Protein AF-A0A926M9L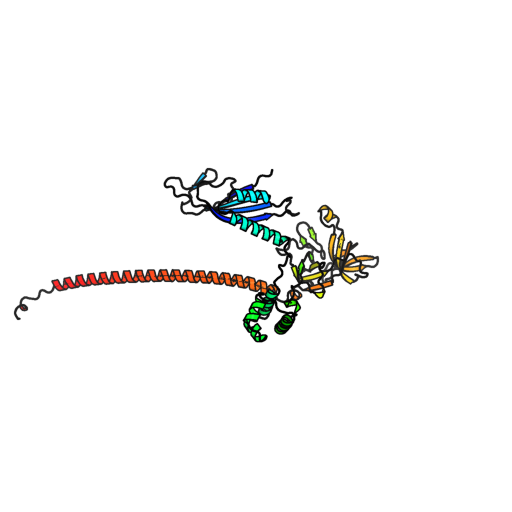5-F1 (afdb_monomer_lite)

Radius of gyration: 38.65 Å; chains: 1; bounding box: 121×78×99 Å

pLDDT: mean 73.04, std 15.74, range [35.56, 94.38]

Structure (mmCIF, N/CA/C/O backbone):
data_AF-A0A926M9L5-F1
#
_entry.id   AF-A0A926M9L5-F1
#
loop_
_atom_site.group_PDB
_atom_site.id
_atom_site.type_symbol
_atom_site.label_atom_id
_atom_site.label_alt_id
_atom_site.label_comp_id
_atom_site.label_asym_id
_atom_site.label_entity_id
_atom_site.label_seq_id
_atom_site.pdbx_PDB_ins_code
_atom_site.Cartn_x
_atom_site.Cartn_y
_atom_site.Cartn_z
_atom_site.occupancy
_atom_site.B_iso_or_equiv
_atom_site.auth_seq_id
_atom_site.auth_comp_id
_atom_site.auth_asym_id
_atom_site.auth_atom_id
_atom_site.pdbx_PDB_model_num
ATOM 1 N N . MET A 1 1 ? 24.902 31.671 18.150 1.00 36.03 1 MET A N 1
ATOM 2 C CA . MET A 1 1 ? 23.764 31.183 18.962 1.00 36.03 1 MET A CA 1
ATOM 3 C C . MET A 1 1 ? 22.474 31.663 18.314 1.00 36.03 1 MET A C 1
ATOM 5 O O . MET A 1 1 ? 22.185 32.852 18.387 1.00 36.03 1 MET A O 1
ATOM 9 N N . LYS A 1 2 ? 21.753 30.799 17.585 1.00 46.34 2 LYS A N 1
ATOM 10 C CA . LYS A 1 2 ? 20.435 31.165 17.041 1.00 46.34 2 LYS A CA 1
ATOM 11 C C . LYS A 1 2 ? 19.436 31.132 18.201 1.00 46.34 2 LYS A C 1
ATOM 13 O O . LYS A 1 2 ? 19.315 30.111 18.862 1.00 46.34 2 LYS A O 1
ATOM 18 N N . LYS A 1 3 ? 18.824 32.282 18.494 1.00 65.06 3 LYS A N 1
ATOM 19 C CA . LYS A 1 3 ? 17.821 32.458 19.553 1.00 65.06 3 LYS A CA 1
ATOM 20 C C . LYS A 1 3 ? 16.578 31.629 19.220 1.00 65.06 3 LYS A C 1
ATOM 22 O O . LYS A 1 3 ? 16.145 31.645 18.073 1.00 65.06 3 LYS A O 1
ATOM 27 N N . LEU A 1 4 ? 16.007 30.966 20.226 1.00 74.06 4 LEU A N 1
ATOM 28 C CA . LEU A 1 4 ? 14.660 30.395 20.168 1.00 74.06 4 LEU A CA 1
ATOM 29 C C . LEU A 1 4 ? 13.669 31.457 19.671 1.00 74.06 4 LEU A C 1
ATOM 31 O O . LEU A 1 4 ? 13.667 32.590 20.164 1.00 74.06 4 LEU A O 1
ATOM 35 N N . GLU A 1 5 ? 12.824 31.097 18.711 1.00 80.38 5 GLU A N 1
ATOM 36 C CA . GLU A 1 5 ? 11.777 31.978 18.205 1.00 80.38 5 GLU A CA 1
ATOM 37 C C . GLU A 1 5 ? 10.500 31.756 19.012 1.00 80.38 5 GLU A C 1
ATOM 39 O O . GLU A 1 5 ? 9.900 30.683 18.970 1.00 80.38 5 GLU A O 1
ATOM 44 N N . VAL A 1 6 ? 10.090 32.778 19.765 1.00 78.94 6 VAL A N 1
ATOM 45 C CA . VAL A 1 6 ? 8.857 32.764 20.559 1.00 78.94 6 VAL A CA 1
ATOM 46 C C . VAL A 1 6 ? 7.902 33.806 19.995 1.00 78.94 6 VAL A C 1
ATOM 48 O O . VAL A 1 6 ? 8.255 34.980 19.872 1.00 78.94 6 VAL A O 1
ATOM 51 N N . SER A 1 7 ? 6.691 33.377 19.658 1.00 79.00 7 SER A N 1
ATOM 52 C CA . SER A 1 7 ? 5.624 34.240 19.146 1.00 79.00 7 SER A CA 1
ATOM 53 C C . SER A 1 7 ? 4.293 33.914 19.815 1.00 79.00 7 SER A C 1
ATOM 55 O O . SER A 1 7 ? 4.046 32.777 20.214 1.00 79.00 7 SER A O 1
ATOM 57 N N . TRP A 1 8 ? 3.442 34.924 19.958 1.00 73.44 8 TRP A N 1
ATOM 58 C CA . TRP A 1 8 ? 2.109 34.821 20.540 1.00 73.44 8 TRP A CA 1
ATOM 59 C C . TRP A 1 8 ? 1.055 35.211 19.514 1.00 73.44 8 TRP A C 1
ATOM 61 O O . TRP A 1 8 ? 1.206 36.219 18.828 1.00 73.44 8 TRP A O 1
ATOM 71 N N . SER A 1 9 ? -0.026 34.437 19.460 1.00 70.69 9 SER A N 1
ATOM 72 C CA . SER A 1 9 ? -1.211 34.707 18.640 1.00 70.69 9 SER A CA 1
ATOM 73 C C . SER A 1 9 ? -2.474 34.668 19.501 1.00 70.69 9 SER A C 1
ATOM 75 O O . SER A 1 9 ? -2.532 33.932 20.489 1.00 70.69 9 SER A O 1
ATOM 77 N N . VAL A 1 10 ? -3.472 35.483 19.150 1.00 66.25 10 VAL A N 1
ATOM 78 C CA . VAL A 1 10 ? -4.734 35.637 19.896 1.00 66.25 10 VAL A CA 1
ATOM 79 C C . VAL A 1 10 ? -5.900 35.447 18.930 1.00 66.25 10 VAL A C 1
ATOM 81 O O . VAL A 1 10 ? -5.955 36.118 17.904 1.00 66.25 10 VAL A O 1
ATOM 84 N N . GLU A 1 11 ? -6.840 34.557 19.258 1.00 57.72 11 GLU A N 1
ATOM 85 C CA . GLU A 1 11 ? -7.865 34.051 18.322 1.00 57.72 11 GLU A CA 1
ATOM 86 C C . GLU A 1 11 ? -8.764 35.145 17.705 1.00 57.72 11 GLU A C 1
ATOM 88 O O . GLU A 1 11 ? -9.173 35.049 16.551 1.00 57.72 11 GLU A O 1
ATOM 93 N N . TYR A 1 12 ? -9.009 36.240 18.429 1.00 56.81 12 TYR A N 1
ATOM 94 C CA . TYR A 1 12 ? -9.863 37.348 17.976 1.00 56.81 12 TYR A CA 1
ATOM 95 C C . TYR A 1 12 ? -9.129 38.440 17.179 1.00 56.81 12 TYR A C 1
ATOM 97 O O . TYR A 1 12 ? -9.736 39.436 16.784 1.00 56.81 12 TYR A O 1
ATOM 105 N N . LEU A 1 13 ? -7.826 38.279 16.940 1.00 54.50 13 LEU A N 1
ATOM 106 C CA . LEU A 1 13 ? -7.018 39.194 16.142 1.00 54.50 13 LEU A CA 1
ATOM 107 C C . LEU A 1 13 ? -6.364 38.406 15.005 1.00 54.50 13 LEU A C 1
ATOM 109 O O . LEU A 1 13 ? -5.244 37.911 15.142 1.00 54.50 13 LEU A O 1
ATOM 113 N N . LYS A 1 14 ? -7.070 38.308 13.869 1.00 41.50 14 LYS A N 1
ATOM 114 C CA . LYS A 1 14 ? -6.447 37.867 12.614 1.00 41.50 14 LYS A CA 1
ATOM 115 C C . LYS A 1 14 ? -5.189 38.716 12.379 1.00 41.50 14 LYS A C 1
ATOM 117 O O . LYS A 1 14 ? -5.226 39.930 12.566 1.00 41.50 14 LYS A O 1
ATOM 122 N N . ASP A 1 15 ? -4.087 38.043 12.057 1.00 41.50 15 ASP A N 1
ATOM 123 C CA . ASP A 1 15 ? -2.764 38.620 11.763 1.00 41.50 15 ASP A CA 1
ATOM 124 C C . ASP A 1 15 ? -1.959 39.172 12.960 1.00 41.50 15 ASP A C 1
ATOM 126 O O . ASP A 1 15 ? -0.923 39.813 12.775 1.00 41.50 15 ASP A O 1
ATOM 130 N N . PHE A 1 16 ? -2.359 38.886 14.207 1.00 47.72 16 PHE A N 1
ATOM 131 C CA . PHE A 1 16 ? -1.565 39.263 15.383 1.00 47.72 16 PHE A CA 1
ATOM 132 C C . PHE A 1 16 ? -0.474 38.233 15.716 1.00 47.72 16 PHE A C 1
ATOM 134 O O . PHE A 1 16 ? -0.764 37.111 16.132 1.00 47.72 16 PHE A O 1
ATOM 141 N N . SER A 1 17 ? 0.788 38.657 15.594 1.00 49.56 17 SER A N 1
ATOM 142 C CA . SER A 1 17 ? 1.973 37.948 16.086 1.00 49.56 17 SER A CA 1
ATOM 143 C C . SER A 1 17 ? 2.834 38.902 16.917 1.00 49.56 17 SER A C 1
ATOM 145 O O . SER A 1 17 ? 3.490 39.786 16.362 1.00 49.56 17 SER A O 1
ATOM 147 N N . SER A 1 18 ? 2.860 38.738 18.244 1.00 60.25 18 SER A N 1
ATOM 148 C CA . SER A 1 18 ? 3.739 39.515 19.133 1.00 60.25 18 SER A CA 1
ATOM 149 C C . SER A 1 18 ? 4.859 38.666 19.724 1.00 60.25 18 SER A C 1
ATOM 151 O O . SER A 1 18 ? 4.682 37.496 20.052 1.00 60.25 18 SER A O 1
ATOM 153 N N . LYS A 1 19 ? 6.032 39.282 19.919 1.00 55.69 19 LYS A N 1
ATOM 154 C CA . LYS A 1 19 ? 7.129 38.687 20.708 1.00 55.69 19 LYS A CA 1
ATOM 155 C C . LYS A 1 19 ? 6.861 38.747 22.217 1.00 55.69 19 LYS A C 1
ATOM 157 O O . LYS A 1 19 ? 7.452 37.987 22.977 1.00 55.69 19 LYS A O 1
ATOM 162 N N . ASN A 1 20 ? 5.966 39.642 22.636 1.00 54.38 20 ASN A N 1
ATOM 163 C CA . ASN A 1 20 ? 5.663 39.907 24.038 1.00 54.38 20 ASN A CA 1
ATOM 164 C C . ASN A 1 20 ? 4.432 39.124 24.494 1.00 54.38 20 ASN A C 1
ATOM 166 O O . ASN A 1 20 ? 3.470 38.975 23.739 1.00 54.38 20 ASN A O 1
ATOM 170 N N . GLU A 1 21 ? 4.489 38.656 25.738 1.00 61.78 21 GLU A N 1
ATOM 171 C CA . GLU A 1 21 ? 3.406 37.955 26.419 1.00 61.78 21 GLU A CA 1
ATOM 172 C C . GLU A 1 21 ? 2.265 38.923 26.796 1.00 61.78 21 GLU A C 1
ATOM 174 O O . GLU A 1 21 ? 2.544 40.041 27.241 1.00 61.78 21 GLU A O 1
ATOM 179 N N . PRO A 1 22 ? 0.987 38.520 26.660 1.00 60.75 22 PRO A N 1
ATOM 180 C CA . PRO A 1 22 ? -0.129 39.313 27.165 1.00 60.75 22 PRO A CA 1
ATOM 181 C C . PRO A 1 22 ? -0.112 39.400 28.704 1.00 60.75 22 PRO A C 1
ATOM 183 O O . PRO A 1 22 ? -0.090 38.385 29.401 1.00 60.75 22 PRO A O 1
ATOM 186 N N . THR A 1 23 ? -0.137 40.620 29.250 1.00 49.16 23 THR A N 1
ATOM 187 C CA . THR A 1 23 ? -0.090 40.905 30.696 1.00 49.16 23 THR A CA 1
ATOM 188 C C . THR A 1 23 ? -1.484 41.029 31.332 1.00 49.16 23 THR A C 1
ATOM 190 O O . THR A 1 23 ? -2.395 41.601 30.739 1.00 49.16 23 THR A O 1
ATOM 193 N N . GLY A 1 24 ? -1.634 40.539 32.577 1.00 48.09 24 GLY A N 1
ATOM 194 C CA . GLY A 1 24 ? -2.708 40.962 33.499 1.00 48.09 24 GLY A CA 1
ATOM 195 C C . GLY A 1 24 ? -3.729 39.928 34.005 1.00 48.09 24 GLY A C 1
ATOM 196 O O . GLY A 1 24 ? -4.750 40.353 34.539 1.00 48.09 24 GLY A O 1
ATOM 197 N N . VAL A 1 25 ? -3.545 38.606 33.840 1.00 53.12 25 VAL A N 1
ATOM 198 C CA . VAL A 1 25 ? -4.655 37.644 34.040 1.00 53.12 25 VAL A CA 1
ATOM 199 C C . VAL A 1 25 ? -4.224 36.221 34.481 1.00 53.12 25 VAL A C 1
ATOM 201 O O . VAL A 1 25 ? -3.146 35.757 34.113 1.00 53.12 25 VAL A O 1
ATOM 204 N N . VAL A 1 26 ? -5.096 35.510 35.226 1.00 52.94 26 VAL A N 1
ATOM 205 C CA . VAL A 1 26 ? -5.004 34.072 35.575 1.00 52.94 26 VAL A CA 1
ATOM 206 C C . VAL A 1 26 ? -4.961 33.205 34.309 1.00 52.94 26 VAL A C 1
ATOM 208 O O . VAL A 1 26 ? -5.911 33.187 33.526 1.00 52.94 26 VAL A O 1
ATOM 211 N N . LYS A 1 27 ? -3.856 32.474 34.126 1.00 64.69 27 LYS A N 1
ATOM 212 C CA . LYS A 1 27 ? -3.605 31.593 32.976 1.00 64.69 27 LYS A CA 1
ATOM 213 C C . LYS A 1 27 ? -4.131 30.194 33.272 1.00 64.69 27 LYS A C 1
ATOM 215 O O . LYS A 1 27 ? -3.662 29.561 34.218 1.00 64.69 27 LYS A O 1
ATOM 220 N N . LYS A 1 28 ? -5.049 29.682 32.452 1.00 70.19 28 LYS A N 1
ATOM 221 C CA . LYS A 1 28 ? -5.367 28.252 32.435 1.00 70.19 28 LYS A CA 1
ATOM 222 C C . LYS A 1 28 ? -4.722 27.627 31.204 1.00 70.19 28 LYS A C 1
ATOM 224 O O . LYS A 1 28 ? -5.006 28.038 30.087 1.00 70.19 28 LYS A O 1
ATOM 229 N N . LEU A 1 29 ? -3.823 26.675 31.420 1.00 73.19 29 LEU A N 1
ATOM 230 C CA . LEU A 1 29 ? -3.240 25.873 30.350 1.00 73.19 29 LEU A CA 1
ATOM 231 C C . LEU A 1 29 ? -4.255 24.810 29.912 1.00 73.19 29 LEU A C 1
ATOM 233 O O . LEU A 1 29 ? -4.821 24.134 30.773 1.00 73.19 29 LEU A O 1
ATOM 237 N N . GLU A 1 30 ? -4.466 24.660 28.606 1.00 72.88 30 GLU A N 1
ATOM 238 C CA . GLU A 1 30 ? -5.397 23.662 28.066 1.00 72.88 30 GLU A CA 1
ATOM 239 C C . GLU A 1 30 ? -4.686 22.467 27.441 1.00 72.88 30 GLU A C 1
ATOM 241 O O . GLU A 1 30 ? -4.983 21.332 27.805 1.00 72.88 30 GLU A O 1
ATOM 246 N N . ASP A 1 31 ? -3.751 22.711 26.520 1.00 77.81 31 ASP A N 1
ATOM 247 C CA . ASP A 1 31 ? -3.133 21.643 25.733 1.00 77.81 31 ASP A CA 1
ATOM 248 C C . ASP A 1 31 ? -1.769 22.046 25.142 1.00 77.81 31 ASP A C 1
ATOM 250 O O . ASP A 1 31 ? -1.439 23.234 25.008 1.00 77.81 31 ASP A O 1
ATOM 254 N N . PHE A 1 32 ? -1.001 21.024 24.758 1.00 80.94 32 PHE A N 1
ATOM 255 C CA . PHE A 1 32 ? 0.253 21.102 24.021 1.00 80.94 32 PHE A CA 1
ATOM 256 C C . PHE A 1 32 ? 0.123 20.411 22.668 1.00 80.94 32 PHE A C 1
ATOM 258 O O . PHE A 1 32 ? -0.034 19.194 22.591 1.00 80.94 32 PHE A O 1
ATOM 265 N N . GLN A 1 33 ? 0.339 21.162 21.595 1.00 82.06 33 GLN A N 1
ATOM 266 C CA . GLN A 1 33 ? 0.534 20.594 20.266 1.00 82.06 33 GLN A CA 1
ATOM 267 C C . GLN A 1 33 ? 2.020 20.685 19.900 1.00 82.06 33 GLN A C 1
ATOM 269 O O . GLN A 1 33 ? 2.608 21.764 19.925 1.00 82.06 33 GLN A O 1
ATOM 274 N N . ILE A 1 34 ? 2.645 19.543 19.605 1.00 85.44 34 ILE A N 1
ATOM 275 C CA . ILE A 1 34 ? 4.098 19.423 19.424 1.00 85.44 34 ILE A CA 1
ATOM 276 C C . ILE A 1 34 ? 4.387 18.788 18.066 1.00 85.44 34 ILE A C 1
ATOM 278 O O . ILE A 1 34 ? 3.947 17.670 17.800 1.00 85.44 34 ILE A O 1
ATOM 282 N N . ASP A 1 35 ? 5.180 19.478 17.249 1.00 83.12 35 ASP A N 1
ATOM 283 C CA . ASP A 1 35 ? 5.595 19.032 15.924 1.00 83.12 35 ASP A CA 1
ATOM 284 C C . ASP A 1 35 ? 7.122 19.007 15.810 1.00 83.12 35 ASP A C 1
ATOM 286 O O . ASP A 1 35 ? 7.795 20.022 15.985 1.00 83.12 35 ASP A O 1
ATOM 290 N N . PHE A 1 36 ? 7.680 17.846 15.470 1.00 80.31 36 PHE A N 1
ATOM 291 C CA . PHE A 1 36 ? 9.116 17.694 15.216 1.00 80.31 36 PHE A CA 1
ATOM 292 C C . PHE A 1 36 ? 9.440 17.922 13.741 1.00 80.31 36 PHE A C 1
ATOM 294 O O . PHE A 1 36 ? 8.715 17.460 12.866 1.00 80.31 36 PHE A O 1
ATOM 301 N N . GLN A 1 37 ? 10.545 18.582 13.440 1.00 76.94 37 GLN A N 1
ATOM 302 C CA . GLN A 1 37 ? 11.149 18.639 12.116 1.00 76.94 37 GLN A CA 1
ATOM 303 C C . GLN A 1 37 ? 12.491 17.926 12.194 1.00 76.94 37 GLN A C 1
ATOM 305 O O . GLN A 1 37 ? 13.447 18.407 12.801 1.00 76.94 37 GLN A O 1
ATOM 310 N N . LEU A 1 38 ? 12.531 16.733 11.611 1.00 69.06 38 LEU A N 1
ATOM 311 C CA . LEU A 1 38 ? 13.730 15.912 11.595 1.00 69.06 38 LEU A CA 1
ATOM 312 C C . LEU A 1 38 ? 14.742 16.490 10.590 1.00 69.06 38 LEU A C 1
ATOM 314 O O . LEU A 1 38 ? 14.346 17.128 9.604 1.00 69.06 38 LEU A O 1
ATOM 318 N N . PRO A 1 39 ? 16.044 16.266 10.818 1.00 61.75 39 PRO A N 1
ATOM 319 C CA . PRO A 1 39 ? 17.054 16.563 9.816 1.00 61.75 39 PRO A CA 1
ATOM 320 C C . PRO A 1 39 ? 16.816 15.641 8.613 1.00 61.75 39 PRO A C 1
ATOM 322 O O . PRO A 1 39 ? 16.950 14.424 8.706 1.00 61.75 39 PRO A O 1
ATOM 325 N N . THR A 1 40 ? 16.391 16.224 7.494 1.00 55.06 40 THR A N 1
ATOM 326 C CA . THR A 1 40 ? 16.142 15.523 6.226 1.00 55.06 40 THR A CA 1
ATOM 327 C C . THR A 1 40 ? 16.749 16.343 5.093 1.00 55.06 40 THR A C 1
ATOM 329 O O . THR A 1 40 ? 16.857 17.562 5.215 1.00 55.06 40 THR A O 1
ATOM 332 N N . LEU A 1 41 ? 17.128 15.695 3.987 1.00 43.56 41 LEU A N 1
ATOM 333 C CA . LEU A 1 41 ? 17.772 16.346 2.833 1.00 43.56 41 LEU A CA 1
ATOM 334 C C . LEU A 1 41 ? 16.966 17.539 2.277 1.00 43.56 41 LEU A C 1
ATOM 336 O O . LEU A 1 41 ? 17.554 18.514 1.825 1.00 43.56 41 LEU A O 1
ATOM 340 N N . LEU A 1 42 ? 15.634 17.502 2.393 1.00 44.56 42 LEU A N 1
ATOM 341 C CA . LEU A 1 42 ? 14.719 18.543 1.909 1.00 44.56 42 LEU A CA 1
ATOM 342 C C . LEU A 1 42 ? 14.502 19.703 2.895 1.00 44.56 42 LEU A C 1
ATOM 344 O O . LEU A 1 42 ? 14.058 20.772 2.488 1.00 44.56 42 LEU A O 1
ATOM 348 N N . SER A 1 43 ? 14.787 19.521 4.192 1.00 51.81 43 SER A N 1
ATOM 349 C CA . SER A 1 43 ? 14.522 20.555 5.205 1.00 51.81 43 SER A CA 1
ATOM 350 C C . SER A 1 43 ? 15.675 21.546 5.387 1.00 51.81 43 SER A C 1
ATOM 352 O O . SER A 1 43 ? 15.494 22.575 6.034 1.00 51.81 43 SER A O 1
ATOM 354 N N . GLY A 1 44 ? 16.870 21.253 4.855 1.00 54.12 44 GLY A N 1
ATOM 355 C CA . GLY A 1 44 ? 18.071 22.079 5.046 1.00 54.12 44 GLY A CA 1
ATOM 356 C C . GLY A 1 44 ? 18.550 22.169 6.508 1.00 54.12 44 GLY A C 1
ATOM 357 O O . GLY A 1 44 ? 19.447 22.953 6.828 1.00 54.12 44 GLY A O 1
ATOM 358 N N . LEU A 1 45 ? 17.958 21.382 7.415 1.00 58.53 45 LEU A N 1
ATOM 359 C CA . LEU A 1 45 ? 18.253 21.385 8.846 1.00 58.53 45 LEU A CA 1
ATOM 360 C C . LEU A 1 45 ? 19.345 20.359 9.170 1.00 58.53 45 LEU A C 1
ATOM 362 O O . LEU A 1 45 ? 19.186 19.169 8.912 1.00 58.53 45 LEU A O 1
ATOM 366 N N . LYS A 1 46 ? 20.438 20.813 9.800 1.00 63.47 46 LYS A N 1
ATOM 367 C CA . LYS A 1 46 ? 21.531 19.942 10.282 1.00 63.47 46 LYS A CA 1
ATOM 368 C C . LYS A 1 46 ? 21.178 19.161 11.556 1.00 63.47 46 LYS A C 1
ATOM 370 O O . LYS A 1 46 ? 21.846 18.187 11.876 1.00 63.47 46 LYS A O 1
ATOM 375 N N . GLU A 1 47 ? 20.159 19.598 12.293 1.00 74.44 47 GLU A N 1
ATOM 376 C CA . GLU A 1 47 ? 19.761 19.051 13.597 1.00 74.44 47 GLU A CA 1
ATOM 377 C C . GLU A 1 47 ? 18.228 19.042 13.734 1.00 74.44 47 GLU A C 1
ATOM 379 O O . GLU A 1 47 ? 17.538 19.813 13.063 1.00 74.44 47 GLU A O 1
ATOM 384 N N . GLU A 1 48 ? 17.691 18.195 14.619 1.00 79.44 48 GLU A N 1
ATOM 385 C CA . GLU A 1 48 ? 16.251 18.112 14.904 1.00 79.44 48 GLU A CA 1
ATOM 386 C C . GLU A 1 48 ? 15.725 19.430 15.493 1.00 79.44 48 GLU A C 1
ATOM 388 O O . GLU A 1 48 ? 16.199 19.907 16.530 1.00 79.44 48 GLU A O 1
ATOM 393 N N . HIS A 1 49 ? 14.715 20.005 14.846 1.00 83.56 49 HIS A N 1
ATOM 394 C CA . HIS A 1 49 ? 13.985 21.165 15.347 1.00 83.56 49 HIS A CA 1
ATOM 395 C C . HIS A 1 49 ? 12.618 20.735 15.882 1.00 83.56 49 HIS A C 1
ATOM 397 O O . HIS A 1 49 ? 12.043 19.747 15.432 1.00 83.56 49 HIS A O 1
ATOM 403 N N . ALA A 1 50 ? 12.086 21.468 16.852 1.00 85.88 50 ALA A N 1
ATOM 404 C CA . ALA A 1 50 ? 10.751 21.246 17.388 1.00 85.88 50 ALA A CA 1
ATOM 405 C C . ALA A 1 50 ? 9.960 22.554 17.368 1.00 85.88 50 ALA A C 1
ATOM 407 O O . ALA A 1 50 ? 10.503 23.630 17.623 1.00 85.88 50 ALA A O 1
ATOM 408 N N . THR A 1 51 ? 8.667 22.443 17.077 1.00 86.88 51 THR A N 1
ATOM 409 C CA . THR A 1 51 ? 7.689 23.513 17.257 1.00 86.88 51 THR A CA 1
ATOM 410 C C . THR A 1 51 ? 6.711 23.087 18.339 1.00 86.88 51 THR A C 1
ATOM 412 O O . THR A 1 51 ? 6.067 22.048 18.212 1.00 86.88 51 THR A O 1
ATOM 415 N N . VAL A 1 52 ? 6.589 23.883 19.398 1.00 85.81 52 VAL A N 1
ATOM 416 C CA . VAL A 1 52 ? 5.601 23.672 20.462 1.00 85.81 52 VAL A CA 1
ATOM 417 C C . VAL A 1 52 ? 4.582 24.797 20.409 1.00 85.81 52 VAL A C 1
ATOM 419 O O . VAL A 1 52 ? 4.940 25.973 20.476 1.00 85.81 52 VAL A O 1
ATOM 422 N N . TYR A 1 53 ? 3.314 24.423 20.307 1.00 84.56 53 TYR A N 1
ATOM 423 C CA . TYR A 1 53 ? 2.163 25.299 20.433 1.00 84.56 53 TYR A CA 1
ATOM 424 C C . TYR A 1 53 ? 1.523 25.060 21.794 1.00 84.56 53 TYR A C 1
ATOM 426 O O . TYR A 1 53 ? 1.038 23.965 22.081 1.00 84.56 53 TYR A O 1
ATOM 434 N N . ILE A 1 54 ? 1.525 26.091 22.628 1.00 83.44 54 ILE A N 1
ATOM 435 C CA . ILE A 1 54 ? 0.928 26.058 23.956 1.00 83.44 54 ILE A CA 1
ATOM 436 C C . ILE A 1 54 ? -0.352 26.879 23.915 1.00 83.44 54 ILE A C 1
ATOM 438 O O . ILE A 1 54 ? -0.304 28.071 23.601 1.00 83.44 54 ILE A O 1
ATOM 442 N N . ARG A 1 55 ? -1.491 26.252 24.220 1.00 79.88 55 ARG A N 1
ATOM 443 C CA . ARG A 1 55 ? -2.788 26.936 24.258 1.00 79.88 55 ARG A CA 1
ATOM 444 C C . ARG A 1 55 ? -3.144 27.329 25.684 1.00 79.88 55 ARG A C 1
ATOM 446 O O . ARG A 1 55 ? -3.148 26.499 26.596 1.00 79.88 55 ARG A O 1
ATOM 453 N N . TYR A 1 56 ? -3.442 28.609 25.850 1.00 79.19 56 TYR A N 1
ATOM 454 C CA . TYR A 1 56 ? -3.823 29.218 27.113 1.00 79.19 56 TYR A CA 1
ATOM 455 C C . TYR A 1 56 ? -5.181 29.890 26.986 1.00 79.19 56 TYR A C 1
ATOM 457 O O . TYR A 1 56 ? -5.427 30.616 26.022 1.00 79.19 56 TYR A O 1
ATOM 465 N N . THR A 1 57 ? -5.987 29.750 28.029 1.00 73.25 57 THR A N 1
ATOM 466 C CA . THR A 1 57 ? -7.255 30.461 28.183 1.00 73.25 57 THR A CA 1
ATOM 467 C C . THR A 1 57 ? -7.109 31.503 29.280 1.00 73.25 57 THR A C 1
ATOM 469 O O . THR A 1 57 ? -6.693 31.202 30.405 1.00 73.25 57 THR A O 1
ATOM 472 N N . PHE A 1 58 ? -7.430 32.749 28.941 1.00 69.56 58 PHE A N 1
ATOM 473 C CA . PHE A 1 58 ? -7.322 33.907 29.822 1.00 69.56 58 PHE A CA 1
ATOM 474 C C . PHE A 1 58 ? -8.716 34.380 30.255 1.00 69.56 58 PHE A C 1
ATOM 476 O O . PHE A 1 58 ? -9.593 34.598 29.417 1.00 69.56 58 PHE A O 1
ATOM 483 N N . LYS A 1 59 ? -8.904 34.585 31.568 1.00 61.16 59 LYS A N 1
ATOM 484 C CA . LYS A 1 59 ? -10.114 35.188 32.166 1.00 61.16 59 LYS A CA 1
ATOM 485 C C . LYS A 1 59 ? -9.834 36.586 32.720 1.00 61.16 59 LYS A C 1
ATOM 487 O O . LYS A 1 59 ? -9.244 36.652 33.794 1.00 61.16 59 LYS A O 1
ATOM 492 N N . PRO A 1 60 ? -10.227 37.690 32.061 1.00 55.03 60 PRO A N 1
ATOM 493 C CA . PRO A 1 60 ? -9.890 39.034 32.536 1.00 55.03 60 PRO A CA 1
ATOM 494 C C . PRO A 1 60 ? -10.276 39.227 34.014 1.00 55.03 60 PRO A C 1
ATOM 496 O O . PRO A 1 60 ? -11.369 38.840 34.423 1.00 55.03 60 PRO A O 1
ATOM 499 N N . ALA A 1 61 ? -9.361 39.772 34.826 1.00 46.91 61 ALA A N 1
ATOM 500 C CA . ALA A 1 61 ? -9.588 39.936 36.261 1.00 46.91 61 ALA A CA 1
ATOM 501 C C . ALA A 1 61 ? -10.795 40.864 36.526 1.00 46.91 61 ALA A C 1
ATOM 503 O O . ALA A 1 61 ? -10.928 41.890 35.853 1.00 46.91 61 ALA A O 1
ATOM 504 N N . PRO A 1 62 ? -11.662 40.551 37.506 1.00 44.34 62 PRO A N 1
ATOM 505 C CA . PRO A 1 62 ? -12.739 41.443 37.906 1.00 44.34 62 PRO A CA 1
ATOM 506 C C . PRO A 1 62 ? -12.156 42.553 38.790 1.00 44.34 62 PRO A C 1
ATOM 508 O O . PRO A 1 62 ? -12.020 42.372 39.995 1.00 44.34 62 PRO A O 1
ATOM 511 N N . PHE A 1 63 ? -11.790 43.697 38.211 1.00 38.94 63 PHE A N 1
ATOM 512 C CA . PHE A 1 63 ? -11.519 44.912 38.989 1.00 38.94 63 PHE A CA 1
ATOM 513 C C . PHE A 1 63 ? -12.551 46.001 38.658 1.00 38.94 63 PHE A C 1
ATOM 515 O O . PHE A 1 63 ? -12.854 46.171 37.474 1.00 38.94 63 PHE A O 1
ATOM 522 N N . PRO A 1 64 ? -13.095 46.733 39.656 1.00 38.91 64 PRO A N 1
ATOM 523 C CA . PRO A 1 64 ? -14.254 47.608 39.450 1.00 38.91 64 PRO A CA 1
ATOM 524 C C . PRO A 1 64 ? -13.981 48.871 38.620 1.00 38.91 64 PRO A C 1
ATOM 526 O O . PRO A 1 64 ? -14.908 49.356 37.987 1.00 38.91 64 PRO A O 1
ATOM 529 N N . ASP A 1 65 ? -12.738 49.368 38.552 1.00 39.25 65 ASP A N 1
ATOM 530 C CA . ASP A 1 65 ? -12.460 50.714 38.007 1.00 39.25 65 ASP A CA 1
ATOM 531 C C . ASP A 1 65 ? -11.310 50.798 36.983 1.00 39.25 65 ASP A C 1
ATOM 533 O O . ASP A 1 65 ? -10.879 51.885 36.591 1.00 39.25 65 ASP A O 1
ATOM 537 N N . ALA A 1 66 ? -10.809 49.669 36.478 1.00 38.00 66 ALA A N 1
ATOM 538 C CA . ALA A 1 66 ? -9.808 49.678 35.412 1.00 38.00 66 ALA A CA 1
ATOM 539 C C . ALA A 1 66 ? -10.488 49.534 34.045 1.00 38.00 66 ALA A C 1
ATOM 541 O O . ALA A 1 66 ? -11.263 48.603 33.829 1.00 38.00 66 ALA A O 1
ATOM 542 N N . LYS A 1 67 ? -10.175 50.436 33.100 1.00 39.41 67 LYS A N 1
ATOM 543 C CA . LYS A 1 67 ? -10.563 50.331 31.682 1.00 39.41 67 LYS A CA 1
ATOM 544 C C . LYS A 1 67 ? -10.308 48.893 31.206 1.00 39.41 67 LYS A C 1
ATOM 546 O O . LYS A 1 67 ? -9.164 48.484 31.049 1.00 39.41 67 LYS A O 1
ATOM 551 N N . THR A 1 68 ? -11.376 48.128 31.018 1.00 39.66 68 THR A N 1
ATOM 552 C CA . THR A 1 68 ? -11.342 46.715 30.637 1.00 39.66 68 THR A CA 1
ATOM 553 C C . THR A 1 68 ? -10.722 46.586 29.259 1.00 39.66 68 THR A C 1
ATOM 555 O O . THR A 1 68 ? -11.369 46.909 28.275 1.00 39.66 68 THR A O 1
ATOM 558 N N . GLY A 1 69 ? -9.477 46.135 29.157 1.00 43.16 69 GLY A N 1
ATOM 559 C CA . GLY A 1 69 ? -8.861 45.849 27.869 1.00 43.16 69 GLY A CA 1
ATOM 560 C C . GLY A 1 69 ? -7.549 45.099 27.998 1.00 43.16 69 GLY A C 1
ATOM 561 O O . GLY A 1 69 ? -6.820 45.254 28.972 1.00 43.16 69 GLY A O 1
ATOM 562 N N . VAL A 1 70 ? -7.263 44.268 27.001 1.00 43.44 70 VAL A N 1
ATOM 563 C CA . VAL A 1 70 ? -5.955 43.628 26.832 1.00 43.44 70 VAL A CA 1
ATOM 564 C C . VAL A 1 70 ? -5.025 44.671 26.217 1.00 43.44 70 VAL A C 1
ATOM 566 O O . VAL A 1 70 ? -5.388 45.318 25.231 1.00 43.44 70 VAL A O 1
ATOM 569 N N . LEU A 1 71 ? -3.842 44.858 26.805 1.00 43.28 71 LEU A N 1
ATOM 570 C CA . LEU A 1 71 ? -2.791 45.688 26.219 1.00 43.28 71 LEU A CA 1
ATOM 571 C C . LEU A 1 71 ? -2.257 45.001 24.960 1.00 43.28 71 LEU A C 1
ATOM 573 O O . LEU A 1 71 ? -1.556 43.995 25.036 1.00 43.28 71 LEU A O 1
ATOM 577 N N . VAL A 1 72 ? -2.588 45.563 23.799 1.00 45.91 72 VAL A N 1
ATOM 578 C CA . VAL A 1 72 ? -2.080 45.132 22.494 1.00 45.91 72 VAL A CA 1
ATOM 579 C C . VAL A 1 72 ? -1.250 46.287 21.937 1.00 45.91 72 VAL A C 1
ATOM 581 O O . VAL A 1 72 ? -1.805 47.321 21.581 1.00 45.91 72 VAL A O 1
ATOM 584 N N . ASN A 1 73 ? 0.082 46.156 21.907 1.00 38.19 73 ASN A N 1
ATOM 585 C CA . ASN A 1 73 ? 1.010 47.204 21.438 1.00 38.19 73 ASN A CA 1
ATOM 586 C C . ASN A 1 73 ? 0.755 48.602 22.051 1.00 38.19 73 ASN A C 1
ATOM 588 O O . ASN A 1 73 ? 0.685 49.584 21.323 1.00 38.19 73 ASN A O 1
ATOM 592 N N . ASN A 1 74 ? 0.588 48.707 23.375 1.00 42.47 74 ASN A N 1
ATOM 593 C CA . ASN A 1 74 ? 0.246 49.960 24.077 1.00 42.47 74 ASN A CA 1
ATOM 594 C C . ASN A 1 74 ? -1.130 50.577 23.729 1.00 42.47 74 ASN A C 1
ATOM 596 O O . ASN A 1 74 ? -1.432 51.674 24.195 1.00 42.47 74 ASN A O 1
ATOM 600 N N . TYR A 1 75 ? -2.005 49.868 23.006 1.00 39.12 75 TYR A N 1
ATOM 601 C CA . TYR A 1 75 ? -3.394 50.275 22.777 1.00 39.12 75 TYR A CA 1
ATOM 602 C C . TYR A 1 75 ? -4.362 49.369 23.553 1.00 39.12 75 TYR A C 1
ATOM 604 O O . TYR A 1 75 ? -4.386 48.150 23.381 1.00 39.12 75 TYR A O 1
ATOM 612 N N . LEU A 1 76 ? -5.180 49.976 24.420 1.00 45.72 76 LEU A N 1
ATOM 613 C CA . LEU A 1 76 ? -6.268 49.304 25.137 1.00 45.72 76 LEU A CA 1
ATOM 614 C C . LEU A 1 76 ? -7.470 49.125 24.196 1.00 45.72 76 LEU A C 1
ATOM 616 O O . LEU A 1 76 ? -8.186 50.088 23.916 1.00 45.72 76 LEU A O 1
ATOM 620 N N . LYS A 1 77 ? -7.738 47.897 23.740 1.00 49.50 77 LYS A N 1
ATOM 621 C CA . LYS A 1 77 ? -9.040 47.559 23.134 1.00 49.50 77 LYS A CA 1
ATOM 622 C C . LYS A 1 77 ? -10.006 47.097 24.219 1.00 49.50 77 LYS A C 1
ATOM 624 O O . LYS A 1 77 ? -9.666 46.204 24.992 1.00 49.50 77 LYS A O 1
ATOM 629 N N . LYS A 1 78 ? -11.208 47.690 24.262 1.00 48.03 78 LYS A N 1
ATOM 630 C CA . LYS A 1 78 ? -12.242 47.324 25.237 1.00 48.03 78 LYS A CA 1
ATOM 631 C C . LYS A 1 78 ? -12.775 45.917 24.960 1.00 48.03 78 LYS A C 1
ATOM 633 O O . LYS A 1 78 ? -13.432 45.720 23.944 1.00 48.03 78 LYS A O 1
ATOM 638 N N . ILE A 1 79 ? -12.499 44.954 25.840 1.00 50.91 79 ILE A N 1
ATOM 639 C CA . ILE A 1 79 ? -13.033 43.583 25.748 1.00 50.91 79 ILE A CA 1
ATOM 640 C C . ILE A 1 79 ? -14.003 43.370 26.908 1.00 50.91 79 ILE A C 1
ATOM 642 O O . ILE A 1 79 ? -13.712 43.750 28.042 1.00 50.91 79 ILE A O 1
ATOM 646 N N . HIS A 1 80 ? -15.167 42.779 26.631 1.00 48.84 80 HIS A N 1
ATOM 647 C CA . HIS A 1 80 ? -16.178 42.538 27.655 1.00 48.84 80 HIS A CA 1
ATOM 648 C C . HIS A 1 80 ? -15.622 41.584 28.736 1.00 48.84 80 HIS A C 1
ATOM 650 O O . HIS A 1 80 ? -15.128 40.509 28.382 1.00 48.84 80 HIS A O 1
ATOM 656 N N . PRO A 1 81 ? -15.758 41.897 30.040 1.00 50.47 81 PRO A N 1
ATOM 657 C CA . PRO A 1 81 ? -15.142 41.159 31.158 1.00 50.47 81 PRO A CA 1
ATOM 658 C C . PRO A 1 81 ? -15.617 39.703 31.352 1.00 50.47 81 PRO A C 1
ATOM 660 O O . PRO A 1 81 ? -15.190 39.035 32.285 1.00 50.47 81 PRO A O 1
ATOM 663 N N . ARG A 1 82 ? -16.499 39.193 30.484 1.00 49.16 82 ARG A N 1
ATOM 664 C CA . ARG A 1 82 ? -17.022 37.813 30.521 1.00 49.16 82 ARG A CA 1
ATOM 665 C C . ARG A 1 82 ? -16.492 36.919 29.398 1.00 49.16 82 ARG A C 1
ATOM 667 O O . ARG A 1 82 ? -16.853 35.751 29.352 1.00 49.16 82 ARG A O 1
ATOM 674 N N . THR A 1 83 ? -15.679 37.454 28.493 1.00 58.41 83 THR A N 1
ATOM 675 C CA . THR A 1 83 ? -15.214 36.711 27.316 1.00 58.41 83 THR A CA 1
ATOM 676 C C . THR A 1 83 ? -13.904 36.011 27.657 1.00 58.4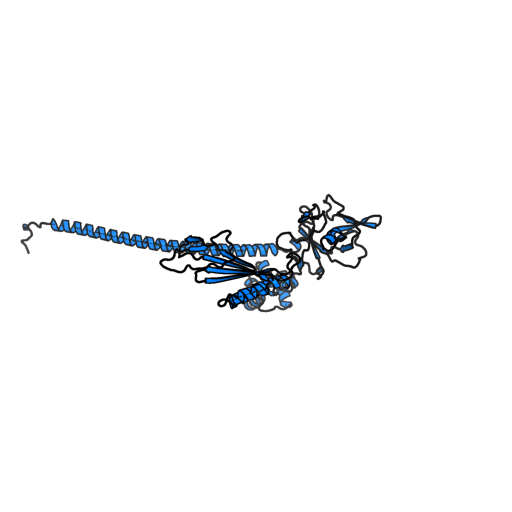1 83 THR A C 1
ATOM 678 O O . THR A 1 83 ? -12.931 36.676 28.011 1.00 58.41 83 THR A O 1
ATOM 681 N N . GLU A 1 84 ? -13.888 34.682 27.585 1.00 64.88 84 GLU A N 1
ATOM 682 C CA . GLU A 1 84 ? -12.654 33.896 27.653 1.00 64.88 84 GLU A CA 1
ATOM 683 C C . GLU A 1 84 ? -11.854 34.131 26.364 1.00 64.88 84 GLU A C 1
ATOM 685 O O . GLU A 1 84 ? -12.412 34.131 25.264 1.00 64.88 84 GLU A O 1
ATOM 690 N N . ILE A 1 85 ? -10.557 34.406 26.503 1.00 66.81 85 ILE A N 1
ATOM 691 C CA . ILE A 1 85 ? -9.670 34.677 25.369 1.00 66.81 85 ILE A CA 1
ATOM 692 C C . ILE A 1 85 ? -8.687 33.523 25.249 1.00 66.81 85 ILE A C 1
ATOM 694 O O . ILE A 1 85 ? -7.919 33.274 26.180 1.00 66.81 85 ILE A O 1
ATOM 698 N N . ASN A 1 86 ? -8.677 32.872 24.091 1.00 73.06 86 ASN A N 1
ATOM 699 C CA . ASN A 1 86 ? -7.695 31.848 23.770 1.00 73.06 86 ASN A CA 1
ATOM 700 C C . ASN A 1 86 ? -6.472 32.504 23.125 1.00 73.06 86 ASN A C 1
ATOM 702 O O . ASN A 1 86 ? -6.584 33.222 22.121 1.00 73.06 86 ASN A O 1
ATOM 706 N N . CYS A 1 87 ? -5.294 32.242 23.684 1.00 72.75 87 CYS A N 1
ATOM 707 C CA . CYS A 1 87 ? -4.026 32.626 23.077 1.00 72.75 87 CYS A CA 1
ATOM 708 C C . CYS A 1 87 ? -3.155 31.393 22.864 1.00 72.75 87 CYS A C 1
ATOM 710 O O . CYS A 1 87 ? -3.095 30.497 23.706 1.00 72.75 87 CYS A O 1
ATOM 712 N N . THR A 1 88 ? -2.428 31.386 21.753 1.00 78.94 88 THR A N 1
ATOM 713 C CA . THR A 1 88 ? -1.474 30.330 21.424 1.00 78.94 88 THR A CA 1
ATOM 714 C C . THR A 1 88 ? -0.064 30.898 21.423 1.00 78.94 88 THR A C 1
ATOM 716 O O . THR A 1 88 ? 0.236 31.832 20.674 1.00 78.94 88 THR A O 1
ATOM 719 N N . GLN A 1 89 ? 0.806 30.320 22.245 1.00 82.00 89 GLN A N 1
ATOM 720 C CA . GLN A 1 89 ? 2.240 30.577 22.222 1.00 82.00 89 GLN A CA 1
ATOM 721 C C . GLN A 1 89 ? 2.916 29.557 21.309 1.00 82.00 89 GLN A C 1
ATOM 723 O O . GLN A 1 89 ? 2.808 28.357 21.540 1.00 82.00 89 GLN A O 1
ATOM 728 N N . LYS A 1 90 ? 3.635 30.025 20.293 1.00 85.75 90 LYS A N 1
ATOM 729 C CA . LYS A 1 90 ? 4.454 29.202 19.403 1.00 85.75 90 LYS A CA 1
ATOM 730 C C . LYS A 1 90 ? 5.926 29.376 19.765 1.00 85.75 90 LYS A C 1
ATOM 732 O O . LYS A 1 90 ? 6.428 30.501 19.780 1.00 85.75 90 LYS A O 1
ATOM 737 N N . ILE A 1 91 ? 6.607 28.266 20.029 1.00 85.50 91 ILE A N 1
ATOM 738 C CA . ILE A 1 91 ? 8.037 28.203 20.349 1.00 85.50 91 ILE A CA 1
ATOM 739 C C . ILE A 1 91 ? 8.710 27.314 19.307 1.00 85.50 91 ILE A C 1
ATOM 741 O O . ILE A 1 91 ? 8.304 26.166 19.141 1.00 85.50 91 ILE A O 1
ATOM 745 N N . TYR A 1 92 ? 9.721 27.833 18.613 1.00 84.81 92 TYR A N 1
ATOM 746 C CA . TYR A 1 92 ? 10.451 27.122 17.565 1.00 84.81 92 TYR A CA 1
ATOM 747 C C . TYR A 1 92 ? 11.967 27.209 17.768 1.00 84.81 92 TYR A C 1
ATOM 749 O O . TYR A 1 92 ? 12.509 28.262 18.114 1.00 84.81 92 TYR A O 1
ATOM 757 N N . GLY A 1 93 ? 12.657 26.095 17.532 1.00 87.06 93 GLY A N 1
ATOM 758 C CA . GLY A 1 93 ? 14.114 26.012 17.565 1.00 87.06 93 GLY A CA 1
ATOM 759 C C . GLY A 1 93 ? 14.605 24.574 17.674 1.00 87.06 93 GLY A C 1
ATOM 760 O O . GLY A 1 93 ? 13.876 23.640 17.343 1.00 87.06 93 GLY A O 1
ATOM 761 N N . LYS A 1 94 ? 15.842 24.386 18.143 1.00 86.81 94 LYS A N 1
ATOM 762 C CA . LYS A 1 94 ? 16.427 23.052 18.328 1.00 86.81 94 LYS A CA 1
ATOM 763 C C . LYS A 1 94 ? 15.642 22.256 19.369 1.00 86.81 94 LYS A C 1
ATOM 765 O O . LYS A 1 94 ? 15.346 22.775 20.442 1.00 86.81 94 LYS A O 1
ATOM 770 N N . SER A 1 95 ? 15.365 20.986 19.080 1.00 84.38 95 SER A N 1
ATOM 771 C CA . SER A 1 95 ? 14.544 20.086 19.908 1.00 84.38 95 SER A CA 1
ATOM 772 C C . SER A 1 95 ? 14.940 20.097 21.394 1.00 84.38 95 SER A C 1
ATOM 774 O O . SER A 1 95 ? 14.095 20.325 22.260 1.00 84.38 95 SER A O 1
ATOM 776 N N . GLY A 1 96 ? 16.238 19.965 21.700 1.00 82.12 96 GLY A N 1
ATOM 777 C CA . GLY A 1 96 ? 16.741 20.002 23.080 1.00 82.12 96 GLY A CA 1
ATOM 778 C C . GLY A 1 96 ? 16.587 21.362 23.775 1.00 82.12 96 GLY A C 1
ATOM 779 O O . GLY A 1 96 ? 16.253 21.414 24.957 1.00 82.12 96 GLY A O 1
ATOM 780 N N . GLU A 1 97 ? 16.775 22.463 23.044 1.00 85.06 97 GLU A N 1
ATOM 781 C CA . GLU A 1 97 ? 16.647 23.826 23.582 1.00 85.06 97 GLU A CA 1
ATOM 782 C C . GLU A 1 97 ? 15.177 24.191 23.831 1.00 85.06 97 GLU A C 1
ATOM 784 O O . GLU A 1 97 ? 14.844 24.774 24.862 1.00 85.06 97 GLU A O 1
ATOM 789 N N . VAL A 1 98 ? 14.284 23.798 22.916 1.00 85.38 98 VAL A N 1
ATOM 790 C CA . VAL A 1 98 ? 12.833 23.987 23.045 1.00 85.38 98 VAL A CA 1
ATOM 791 C C . VAL A 1 98 ? 12.294 23.182 24.226 1.00 85.38 98 VAL A C 1
ATOM 793 O O . VAL A 1 98 ? 11.526 23.716 25.024 1.00 85.38 98 VAL A O 1
ATOM 796 N N . TYR A 1 99 ? 12.730 21.929 24.383 1.00 85.50 99 TYR A N 1
ATOM 797 C CA . TYR A 1 99 ? 12.336 21.090 25.513 1.00 85.50 99 TYR A CA 1
ATOM 798 C C . TYR A 1 99 ? 12.728 21.718 26.854 1.00 85.50 99 TYR A C 1
ATOM 800 O O . TYR A 1 99 ? 11.878 21.872 27.730 1.00 85.50 99 TYR A O 1
ATOM 808 N N . ALA A 1 100 ? 13.994 22.127 26.996 1.00 84.81 100 ALA A N 1
ATOM 809 C CA . ALA A 1 100 ? 14.491 22.754 28.219 1.00 84.81 100 ALA A CA 1
ATOM 810 C C . ALA A 1 100 ? 13.741 24.057 28.540 1.00 84.81 100 ALA A C 1
ATOM 812 O O . ALA A 1 100 ? 13.334 24.272 29.680 1.00 84.81 100 ALA A O 1
ATOM 813 N N . PHE A 1 101 ? 13.494 24.892 27.526 1.00 84.12 101 PHE A N 1
ATOM 814 C CA . PHE A 1 101 ? 12.797 26.166 27.686 1.00 84.12 101 PHE A CA 1
ATOM 815 C C . PHE A 1 101 ? 11.336 26.008 28.128 1.00 84.12 101 PHE A C 1
ATOM 817 O O . PHE A 1 101 ? 10.857 26.772 28.966 1.00 84.12 101 PHE A O 1
ATOM 824 N N . VAL A 1 102 ? 10.609 25.034 27.575 1.00 83.25 102 VAL A N 1
ATOM 825 C CA . VAL A 1 102 ? 9.210 24.789 27.962 1.00 83.25 102 VAL A CA 1
ATOM 826 C C . VAL A 1 102 ? 9.131 24.169 29.358 1.00 83.25 102 VAL A C 1
ATOM 828 O O . VAL A 1 102 ? 8.261 24.547 30.142 1.00 83.25 102 VAL A O 1
ATOM 831 N N . LEU A 1 103 ? 10.064 23.276 29.700 1.00 82.94 103 LEU A N 1
ATOM 832 C CA . LEU A 1 103 ? 10.107 22.620 31.007 1.00 82.94 103 LEU A CA 1
ATOM 833 C C . LEU A 1 103 ? 10.368 23.607 32.155 1.00 82.94 103 LEU A C 1
ATOM 835 O O . LEU A 1 103 ? 9.767 23.471 33.215 1.00 82.94 103 LEU A O 1
ATOM 839 N N . ASP A 1 104 ? 11.223 24.608 31.930 1.00 81.31 104 ASP A N 1
ATOM 840 C CA . ASP A 1 104 ? 11.529 25.663 32.907 1.00 81.31 104 ASP A CA 1
ATOM 841 C C . ASP A 1 104 ? 10.330 26.597 33.158 1.00 81.31 104 ASP A C 1
ATOM 843 O O . ASP A 1 104 ? 10.102 27.074 34.268 1.00 81.31 104 ASP A O 1
ATOM 847 N N . LYS A 1 105 ? 9.497 26.821 32.134 1.00 78.00 105 LYS A N 1
ATOM 848 C CA . LYS A 1 105 ? 8.339 27.723 32.225 1.00 78.00 105 LYS A CA 1
ATOM 849 C C . LYS A 1 105 ? 7.076 27.084 32.790 1.00 78.00 105 LYS A C 1
ATOM 851 O O . LYS A 1 105 ? 6.170 27.806 33.212 1.00 78.00 105 LYS A O 1
ATOM 856 N N . ILE A 1 106 ? 6.970 25.758 32.766 1.00 77.75 106 ILE A N 1
ATOM 857 C CA . ILE A 1 106 ? 5.725 25.048 33.070 1.00 77.75 106 ILE A CA 1
ATOM 858 C C . ILE A 1 106 ? 5.924 24.165 34.296 1.00 77.75 106 ILE A C 1
ATOM 860 O O . ILE A 1 106 ? 6.263 22.991 34.198 1.00 77.75 106 ILE A O 1
ATOM 864 N N . ASN A 1 107 ? 5.639 24.737 35.467 1.00 70.31 107 ASN A N 1
ATOM 865 C CA . ASN A 1 107 ? 5.716 24.007 36.732 1.00 70.31 107 ASN A CA 1
ATOM 866 C C . ASN A 1 107 ? 4.505 23.081 36.950 1.00 70.31 107 ASN A C 1
ATOM 868 O O . ASN A 1 107 ? 4.675 21.890 37.183 1.00 70.31 107 ASN A O 1
ATOM 872 N N . ALA A 1 108 ? 3.274 23.594 36.838 1.00 68.88 108 ALA A N 1
ATOM 873 C CA . ALA A 1 108 ? 2.067 22.848 37.231 1.00 68.88 108 ALA A CA 1
ATOM 874 C C . ALA A 1 108 ? 1.601 21.774 36.225 1.00 68.88 108 ALA A C 1
ATOM 876 O O . ALA A 1 108 ? 0.819 20.901 36.585 1.00 68.88 108 ALA A O 1
ATOM 877 N N . ALA A 1 109 ? 2.060 21.827 34.972 1.00 75.81 109 ALA A N 1
ATOM 878 C CA . ALA A 1 109 ? 1.659 20.899 33.906 1.00 75.81 109 ALA A CA 1
ATOM 879 C C . ALA A 1 109 ? 2.858 20.184 33.268 1.00 75.81 109 ALA A C 1
ATOM 881 O O . ALA A 1 109 ? 2.830 19.800 32.097 1.00 75.81 109 ALA A O 1
ATOM 882 N N . ARG A 1 110 ? 3.927 20.025 34.054 1.00 79.25 110 ARG A N 1
ATOM 883 C CA . ARG A 1 110 ? 5.175 19.390 33.638 1.00 79.25 110 ARG A CA 1
ATOM 884 C C . ARG A 1 110 ? 4.949 17.964 33.134 1.00 79.25 110 ARG A C 1
ATOM 886 O O . ARG A 1 110 ? 5.429 17.619 32.060 1.00 79.25 110 ARG A O 1
ATOM 893 N N . ASP A 1 111 ? 4.166 17.173 33.863 1.00 77.00 111 ASP A N 1
ATOM 894 C CA . ASP A 1 111 ? 3.880 15.779 33.504 1.00 77.00 111 ASP A CA 1
ATOM 895 C C . ASP A 1 111 ? 3.059 15.675 32.216 1.00 77.00 111 ASP A C 1
ATOM 897 O O . ASP A 1 111 ? 3.348 14.842 31.354 1.00 77.00 111 ASP A O 1
ATOM 901 N N . LEU A 1 112 ? 2.087 16.578 32.042 1.00 78.06 112 LEU A N 1
ATOM 902 C CA . LEU A 1 112 ? 1.295 16.670 30.819 1.00 78.06 112 LEU A CA 1
ATOM 903 C C . LEU A 1 112 ? 2.201 16.983 29.620 1.00 78.06 112 LEU A C 1
ATOM 905 O O . LEU A 1 112 ? 2.140 16.277 28.616 1.00 78.06 112 LEU A O 1
ATOM 909 N N . PHE A 1 113 ? 3.105 17.960 29.749 1.00 81.75 113 PHE A N 1
ATOM 910 C CA . PHE A 1 113 ? 4.063 18.300 28.696 1.00 81.75 113 PHE A CA 1
ATOM 911 C C . PHE A 1 113 ? 5.001 17.135 28.358 1.00 81.75 113 PHE A C 1
ATOM 913 O O . PHE A 1 113 ? 5.151 16.800 27.185 1.00 81.75 113 PHE A O 1
ATOM 920 N N . ILE A 1 114 ? 5.594 16.481 29.365 1.00 82.06 114 ILE A N 1
ATOM 921 C CA . ILE A 1 114 ? 6.476 15.320 29.162 1.00 82.06 114 ILE A CA 1
ATOM 922 C C . ILE A 1 114 ? 5.721 14.196 28.440 1.00 82.06 114 ILE A C 1
ATOM 924 O O . ILE A 1 114 ? 6.258 13.586 27.512 1.00 82.06 114 ILE A O 1
ATOM 928 N N . SER A 1 115 ? 4.467 13.939 28.825 1.00 77.56 115 SER A N 1
ATOM 929 C CA . SER A 1 115 ? 3.632 12.921 28.185 1.00 77.56 115 SER A CA 1
ATOM 930 C C . SER A 1 115 ? 3.348 13.252 26.713 1.00 77.56 115 SER A C 1
ATOM 932 O O . SER A 1 115 ? 3.627 12.424 25.843 1.00 77.56 115 SER A O 1
ATOM 934 N N . SER A 1 116 ? 2.911 14.479 26.407 1.00 78.25 116 SER A N 1
ATOM 935 C CA . SER A 1 116 ? 2.636 14.933 25.040 1.00 78.25 116 SER A CA 1
ATOM 936 C C . SER A 1 116 ? 3.902 14.958 24.182 1.00 78.25 116 SER A C 1
ATOM 938 O O . SER A 1 116 ? 3.868 14.547 23.021 1.00 78.25 116 SER A O 1
ATOM 940 N N . TRP A 1 117 ? 5.042 15.361 24.754 1.00 82.88 117 TRP A N 1
ATOM 941 C CA . TRP A 1 117 ? 6.342 15.364 24.081 1.00 82.88 117 TRP A CA 1
ATOM 942 C C . TRP A 1 117 ? 6.781 13.952 23.700 1.00 82.88 117 TRP A C 1
ATOM 944 O O . TRP A 1 117 ? 7.144 13.701 22.551 1.00 82.88 117 TRP A O 1
ATOM 954 N N . ASN A 1 118 ? 6.684 13.003 24.633 1.00 78.25 118 ASN A N 1
ATOM 955 C CA . ASN A 1 118 ? 7.022 11.606 24.376 1.00 78.25 118 ASN A CA 1
ATOM 956 C C . ASN A 1 118 ? 6.068 10.958 23.366 1.00 78.25 118 ASN A C 1
ATOM 958 O O . ASN A 1 118 ? 6.524 10.195 22.516 1.00 78.25 118 ASN A O 1
ATOM 962 N N . ILE A 1 119 ? 4.768 11.271 23.404 1.00 76.31 119 ILE A N 1
ATOM 963 C CA . ILE A 1 119 ? 3.794 10.791 22.412 1.00 76.31 119 ILE A CA 1
ATOM 964 C C . ILE A 1 119 ? 4.133 11.331 21.019 1.00 76.31 119 ILE A C 1
ATOM 966 O O . ILE A 1 119 ? 4.203 10.550 20.070 1.00 76.31 119 ILE A O 1
ATOM 970 N N . ALA A 1 120 ? 4.383 12.635 20.887 1.00 76.38 120 ALA A N 1
ATOM 971 C CA . ALA A 1 120 ? 4.721 13.264 19.613 1.00 76.38 120 ALA A CA 1
ATOM 972 C C . ALA A 1 120 ? 6.054 12.741 19.053 1.00 76.38 120 ALA A C 1
ATOM 974 O O . ALA A 1 120 ? 6.134 12.397 17.870 1.00 76.38 120 ALA A O 1
ATOM 975 N N . LYS A 1 121 ? 7.067 12.579 19.914 1.00 77.62 121 LYS A N 1
ATOM 976 C CA . LYS A 1 121 ? 8.363 12.001 19.550 1.00 77.62 121 LYS A CA 1
ATOM 977 C C . LYS A 1 121 ? 8.186 10.555 19.095 1.00 77.62 121 LYS A C 1
ATOM 979 O O . LYS A 1 121 ? 8.538 10.211 17.972 1.00 77.62 121 LYS A O 1
ATOM 984 N N . ASN A 1 122 ? 7.532 9.719 19.898 1.00 68.50 122 ASN A N 1
ATOM 985 C CA . ASN A 1 122 ? 7.276 8.325 19.542 1.00 68.50 122 ASN A CA 1
ATOM 986 C C . ASN A 1 122 ? 6.442 8.190 18.267 1.00 68.50 122 ASN A C 1
ATOM 988 O O . ASN A 1 122 ? 6.722 7.302 17.475 1.00 68.50 122 ASN A O 1
ATOM 992 N N . ARG A 1 123 ? 5.452 9.055 18.021 1.00 69.62 123 ARG A N 1
ATOM 993 C CA . ARG A 1 123 ? 4.665 9.054 16.778 1.00 69.62 123 ARG A CA 1
ATOM 994 C C . ARG A 1 123 ? 5.539 9.362 15.561 1.00 69.62 123 ARG A C 1
ATOM 996 O O . ARG A 1 123 ? 5.449 8.653 14.564 1.00 69.62 123 ARG A O 1
ATOM 1003 N N . LYS A 1 124 ? 6.400 10.380 15.652 1.00 68.06 124 LYS A N 1
ATOM 1004 C CA . LYS A 1 124 ? 7.298 10.803 14.565 1.00 68.06 124 LYS A CA 1
ATOM 1005 C C . LYS A 1 124 ? 8.386 9.760 14.281 1.00 68.06 124 LYS A C 1
ATOM 1007 O O . LYS A 1 124 ? 8.601 9.401 13.131 1.00 68.06 124 LYS A O 1
ATOM 1012 N N . TYR A 1 125 ? 9.014 9.221 15.326 1.00 62.16 125 TYR A N 1
ATOM 1013 C CA . TYR A 1 125 ? 10.046 8.189 15.202 1.00 62.16 125 TYR A CA 1
ATOM 1014 C C . TYR A 1 125 ? 9.466 6.814 14.839 1.00 62.16 125 TYR A C 1
ATOM 1016 O O . TYR A 1 125 ? 10.093 6.093 14.073 1.00 62.16 125 TYR A O 1
ATOM 1024 N N . LYS A 1 126 ? 8.254 6.449 15.287 1.00 54.28 126 LYS A N 1
ATOM 1025 C CA . LYS A 1 126 ? 7.557 5.242 14.797 1.00 54.28 126 LYS A CA 1
ATOM 1026 C C . LYS A 1 126 ? 7.159 5.357 13.330 1.00 54.28 126 LYS A C 1
ATOM 1028 O O . LYS A 1 126 ? 7.194 4.349 12.647 1.00 54.28 126 LYS A O 1
ATOM 1033 N N . ALA A 1 127 ? 6.826 6.548 12.837 1.00 55.22 127 ALA A N 1
ATOM 1034 C CA . ALA A 1 127 ? 6.598 6.749 11.407 1.00 55.22 127 ALA A CA 1
ATOM 1035 C C . ALA A 1 127 ? 7.883 6.590 10.563 1.00 55.22 127 ALA A C 1
ATOM 1037 O O . ALA A 1 127 ? 7.784 6.361 9.366 1.00 55.22 127 ALA A O 1
ATOM 1038 N N . MET A 1 128 ? 9.071 6.705 11.176 1.00 48.75 128 MET A N 1
ATOM 1039 C CA . MET A 1 128 ? 10.373 6.623 10.497 1.00 48.75 128 MET A CA 1
ATOM 1040 C C . MET A 1 128 ? 11.078 5.263 10.664 1.00 48.75 128 MET A C 1
ATOM 1042 O O . MET A 1 128 ? 11.715 4.789 9.733 1.00 48.75 128 MET A O 1
ATOM 1046 N N . ILE A 1 129 ? 10.999 4.657 11.856 1.00 43.34 129 ILE A N 1
ATOM 1047 C CA . ILE A 1 129 ? 11.721 3.429 12.258 1.00 43.34 129 ILE A CA 1
ATOM 1048 C C . ILE A 1 129 ? 10.756 2.264 12.507 1.00 43.34 129 ILE A C 1
ATOM 1050 O O . ILE A 1 129 ? 11.157 1.101 12.500 1.00 43.34 129 ILE A O 1
ATOM 1054 N N . GLY A 1 130 ? 9.479 2.553 12.771 1.00 38.94 130 GLY A N 1
ATOM 1055 C CA . GLY A 1 130 ? 8.487 1.497 12.884 1.00 38.94 130 GLY A CA 1
ATOM 1056 C C . GLY A 1 130 ? 8.465 0.725 11.578 1.00 38.94 130 GLY A C 1
ATOM 1057 O O . GLY A 1 130 ? 8.472 1.330 10.508 1.00 38.94 130 GLY A O 1
ATOM 1058 N N . VAL A 1 131 ? 8.445 -0.607 11.674 1.00 39.78 131 VAL A N 1
ATOM 1059 C CA . VAL A 1 131 ? 8.046 -1.447 10.545 1.00 39.78 131 VAL A CA 1
ATOM 1060 C C . VAL A 1 131 ? 6.790 -0.770 9.980 1.00 39.78 131 VAL A C 1
ATOM 1062 O O . VAL A 1 131 ? 5.848 -0.575 10.756 1.00 39.78 131 VAL A O 1
ATOM 1065 N N . PRO A 1 132 ? 6.785 -0.319 8.709 1.00 42.25 132 PRO A N 1
ATOM 1066 C CA . PRO A 1 132 ? 5.718 0.528 8.152 1.00 42.25 132 PRO A CA 1
ATOM 1067 C C . PRO A 1 132 ? 4.328 -0.117 8.258 1.00 42.25 132 PRO A C 1
ATOM 1069 O O . PRO A 1 132 ? 3.298 0.532 8.087 1.00 42.25 132 PRO A O 1
ATOM 1072 N N . PHE A 1 133 ? 4.312 -1.394 8.627 1.00 43.19 133 PHE A N 1
ATOM 1073 C CA . PHE A 1 133 ? 3.170 -2.177 9.026 1.00 43.19 133 PHE A CA 1
ATOM 1074 C C . PHE A 1 133 ? 3.397 -2.628 10.480 1.00 43.19 133 PHE A C 1
ATOM 1076 O O . PHE A 1 133 ? 4.250 -3.493 10.712 1.00 43.19 133 PHE A O 1
ATOM 1083 N N . PRO A 1 134 ? 2.691 -2.074 11.490 1.00 38.50 134 PRO A N 1
ATOM 1084 C CA . PRO A 1 134 ? 2.556 -2.804 12.742 1.00 38.50 134 PRO A CA 1
ATOM 1085 C C . PRO A 1 134 ? 2.001 -4.175 12.375 1.00 38.50 134 PRO A C 1
ATOM 1087 O O . PRO A 1 134 ? 1.013 -4.236 11.642 1.00 38.50 134 PRO A O 1
ATOM 1090 N N . GLN A 1 135 ? 2.646 -5.248 12.838 1.00 35.56 135 GLN A N 1
ATOM 1091 C CA . GLN A 1 135 ? 2.118 -6.577 12.581 1.00 35.56 135 GLN A CA 1
ATOM 1092 C C . GLN A 1 135 ? 0.687 -6.614 13.119 1.00 35.56 135 GLN A C 1
ATOM 1094 O O . GLN A 1 135 ? 0.471 -6.466 14.329 1.00 35.56 135 GLN A O 1
ATOM 1099 N N . ALA A 1 136 ? -0.289 -6.734 12.222 1.00 38.38 136 ALA A N 1
ATOM 1100 C CA . ALA A 1 136 ? -1.645 -7.021 12.624 1.00 38.38 136 ALA A CA 1
ATOM 1101 C C . ALA A 1 136 ? -1.546 -8.358 13.343 1.00 38.38 136 ALA A C 1
ATOM 1103 O O . ALA A 1 136 ? -1.117 -9.356 12.758 1.00 38.38 136 ALA A O 1
ATOM 1104 N N . LYS A 1 137 ? -1.889 -8.388 14.636 1.00 50.22 137 LYS A N 1
ATOM 1105 C CA . LYS A 1 137 ? -1.947 -9.661 15.357 1.00 50.22 137 LYS A CA 1
ATOM 1106 C C . LYS A 1 137 ? -2.788 -10.589 14.489 1.00 50.22 137 LYS A C 1
ATOM 1108 O O . LYS A 1 137 ? -3.903 -10.215 14.143 1.00 50.22 137 LYS A O 1
ATOM 1113 N N . THR A 1 138 ? -2.259 -11.764 14.148 1.00 52.38 138 THR A N 1
ATOM 1114 C CA . THR A 1 138 ? -2.841 -12.789 13.255 1.00 52.38 138 THR A CA 1
ATOM 1115 C C . THR A 1 138 ? -4.358 -12.975 13.421 1.00 52.38 138 THR A C 1
ATOM 1117 O O . THR A 1 138 ? -5.083 -13.314 12.496 1.00 52.38 138 THR A O 1
ATOM 1120 N N . ASN A 1 139 ? -4.849 -12.680 14.616 1.00 57.16 139 ASN A N 1
ATOM 1121 C CA . ASN A 1 139 ? -6.218 -12.804 15.074 1.00 57.16 139 ASN A CA 1
ATOM 1122 C C . ASN A 1 139 ? -7.183 -11.705 14.570 1.00 57.16 139 ASN A C 1
ATOM 1124 O O . ASN A 1 139 ? -8.355 -12.000 14.351 1.00 57.16 139 ASN A O 1
ATOM 1128 N N . GLU A 1 140 ? -6.719 -10.474 14.315 1.00 64.94 140 GLU A N 1
ATOM 1129 C CA . GLU A 1 140 ? -7.555 -9.407 13.726 1.00 64.94 140 GLU A CA 1
ATOM 1130 C C . GLU A 1 140 ? -8.017 -9.779 12.306 1.00 64.94 140 GLU A C 1
ATOM 1132 O O . GLU A 1 140 ? -9.142 -9.463 11.917 1.00 64.94 140 GLU A O 1
ATOM 1137 N N . LYS A 1 141 ? -7.199 -10.558 11.585 1.00 70.62 141 LYS A N 1
ATOM 1138 C CA . LYS A 1 141 ? -7.481 -11.063 10.233 1.00 70.62 141 LYS A CA 1
ATOM 1139 C C . LYS A 1 141 ? -8.585 -12.104 10.195 1.00 70.62 141 LYS A C 1
ATOM 1141 O O . LYS A 1 141 ? -9.369 -12.125 9.252 1.00 70.62 141 LYS A O 1
ATOM 1146 N N . LEU A 1 142 ? -8.656 -12.977 11.203 1.00 77.00 142 LEU A N 1
ATOM 1147 C CA . LEU A 1 142 ? -9.725 -13.971 11.278 1.00 77.00 142 LEU A CA 1
ATOM 1148 C C . LEU A 1 142 ? -11.076 -13.266 11.423 1.00 77.00 142 LEU A C 1
ATOM 1150 O O . LEU A 1 142 ? -12.025 -13.607 10.724 1.00 77.00 142 LEU A O 1
ATOM 1154 N N . LEU A 1 143 ? -11.149 -12.244 12.279 1.00 80.44 143 LEU A N 1
ATOM 1155 C CA . LEU A 1 143 ? -12.358 -11.442 12.432 1.00 80.44 143 LEU A CA 1
ATOM 1156 C C . LEU A 1 143 ? -12.700 -10.673 11.149 1.00 80.44 143 LEU A C 1
ATOM 1158 O O . LEU A 1 143 ? -13.847 -10.718 10.714 1.00 80.44 143 LEU A O 1
ATOM 1162 N N . GLU A 1 144 ? -11.714 -10.031 10.522 1.00 76.50 144 GLU A N 1
ATOM 1163 C CA . GLU A 1 144 ? -11.849 -9.384 9.210 1.00 76.50 144 GLU A CA 1
ATOM 1164 C C . GLU A 1 144 ? -12.436 -10.349 8.172 1.00 76.50 144 GLU A C 1
ATOM 1166 O O . GLU A 1 144 ? -13.499 -10.068 7.622 1.00 76.50 144 GLU A O 1
ATOM 1171 N N . LYS A 1 145 ? -11.850 -11.538 8.000 1.00 76.88 145 LYS A N 1
ATOM 1172 C CA . LYS A 1 145 ? -12.336 -12.556 7.057 1.00 76.88 145 LYS A CA 1
ATOM 1173 C C . LYS A 1 145 ? -13.743 -13.053 7.365 1.00 76.88 145 LYS A C 1
ATOM 1175 O O . LYS A 1 145 ? -14.555 -13.197 6.454 1.00 76.88 145 LYS A O 1
ATOM 1180 N N . VAL A 1 146 ? -14.065 -13.277 8.636 1.00 81.31 146 VAL A N 1
ATOM 1181 C CA . VAL A 1 146 ? -15.421 -13.665 9.052 1.00 81.31 146 VAL A CA 1
ATOM 1182 C C . VAL A 1 146 ? -16.431 -12.576 8.673 1.00 81.31 146 VAL A C 1
ATOM 1184 O O . VAL A 1 146 ? -17.507 -12.890 8.158 1.00 81.31 146 VAL A O 1
ATOM 1187 N N . THR A 1 147 ? -16.069 -11.300 8.853 1.00 80.00 147 THR A N 1
ATOM 1188 C CA . THR A 1 147 ? -16.922 -10.173 8.446 1.00 80.00 147 THR A CA 1
ATOM 1189 C C . THR A 1 147 ? -17.000 -9.983 6.929 1.00 80.00 147 THR A C 1
ATOM 1191 O O . THR A 1 147 ? -18.088 -9.704 6.436 1.00 80.00 147 THR A O 1
ATOM 1194 N N . GLU A 1 148 ? -15.911 -10.197 6.177 1.00 75.25 148 GLU A N 1
ATOM 1195 C CA . GLU A 1 148 ? -15.904 -10.162 4.701 1.00 75.25 148 GLU A CA 1
ATOM 1196 C C . GLU A 1 148 ? -16.887 -11.183 4.113 1.00 75.25 148 GLU A C 1
ATOM 1198 O O . GLU A 1 148 ? -17.587 -10.898 3.144 1.00 75.25 148 GLU A O 1
ATOM 1203 N N . HIS A 1 149 ? -16.993 -12.357 4.738 1.00 75.25 149 HIS A N 1
ATOM 1204 C CA . HIS A 1 149 ? -17.967 -13.385 4.368 1.00 75.25 149 HIS A CA 1
ATOM 1205 C C . HIS A 1 149 ? -19.395 -13.109 4.870 1.00 75.25 149 HIS A C 1
ATOM 1207 O O . HIS A 1 149 ? -20.274 -13.960 4.724 1.00 75.25 149 HIS A O 1
ATOM 1213 N N . GLY A 1 150 ? -19.651 -11.945 5.477 1.00 74.06 150 GLY A N 1
ATOM 1214 C CA . GLY A 1 150 ? -20.969 -11.566 5.989 1.00 74.06 150 GLY A CA 1
ATOM 1215 C C . GLY A 1 150 ? -21.446 -12.422 7.166 1.00 74.06 150 GLY A C 1
ATOM 1216 O O . GLY A 1 150 ? -22.646 -12.478 7.447 1.00 74.06 150 GLY A O 1
ATOM 1217 N N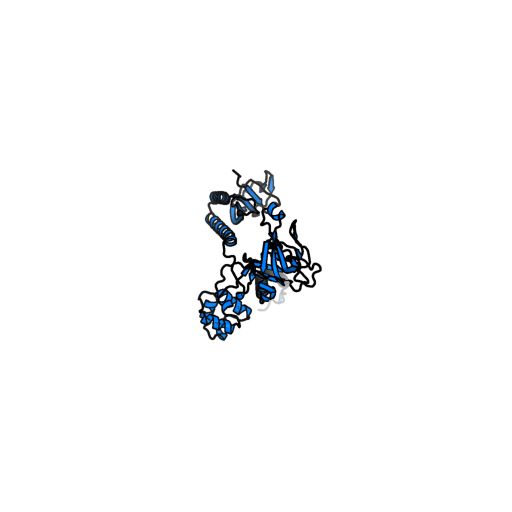 . MET A 1 151 ? -20.536 -13.117 7.856 1.00 78.88 151 MET A N 1
ATOM 1218 C CA . MET A 1 151 ? -20.867 -13.953 9.006 1.00 78.88 151 MET A CA 1
ATOM 1219 C C . MET A 1 151 ? -20.684 -13.177 10.309 1.00 78.88 151 MET A C 1
ATOM 1221 O O . MET A 1 151 ? -19.735 -12.419 10.494 1.00 78.88 151 MET A O 1
ATOM 1225 N N . THR A 1 152 ? -21.596 -13.389 11.257 1.00 83.31 152 THR A N 1
ATOM 1226 C CA . THR A 1 152 ? -21.380 -12.932 12.632 1.00 83.31 152 THR A CA 1
ATOM 1227 C C . THR A 1 152 ? -20.496 -13.943 13.366 1.00 83.31 152 THR A C 1
ATOM 1229 O O . THR A 1 152 ? -20.594 -15.141 13.089 1.00 83.31 152 THR A O 1
ATOM 1232 N N . PRO A 1 153 ? -19.688 -13.520 14.357 1.00 83.12 153 PRO A N 1
ATOM 123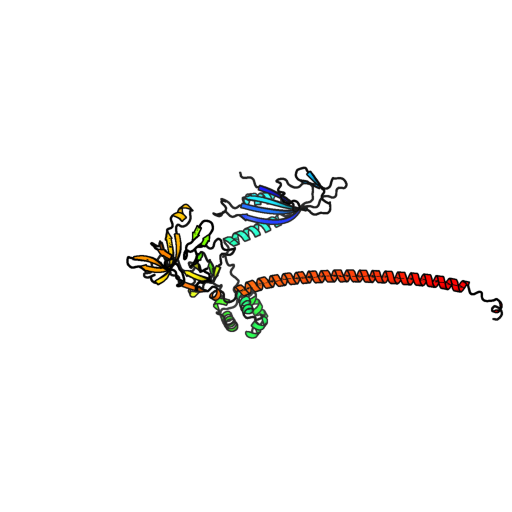3 C CA . PRO A 1 153 ? -18.891 -14.436 15.178 1.00 83.12 153 PRO A CA 1
ATOM 1234 C C . PRO A 1 153 ? -19.697 -15.599 15.773 1.00 83.12 153 PRO A C 1
ATOM 1236 O O . PRO A 1 153 ? -19.188 -16.706 15.912 1.00 83.12 153 PRO A O 1
ATOM 1239 N N . LYS A 1 154 ? -20.979 -15.359 16.083 1.00 84.25 154 LYS A N 1
ATOM 1240 C CA . LYS A 1 154 ? -21.895 -16.373 16.611 1.00 84.25 154 LYS A CA 1
ATOM 1241 C C . LYS A 1 154 ? -22.271 -17.421 15.561 1.00 84.25 154 LYS A C 1
ATOM 1243 O O . LYS A 1 154 ? -22.124 -18.607 15.818 1.00 84.25 154 LYS A O 1
ATOM 1248 N N . ARG A 1 155 ? -22.659 -16.986 14.356 1.00 83.88 155 ARG A N 1
ATOM 1249 C CA . ARG A 1 155 ? -22.935 -17.896 13.230 1.00 83.88 155 ARG A CA 1
ATOM 1250 C C . ARG A 1 155 ? -21.696 -18.675 12.802 1.00 83.88 155 ARG A C 1
ATOM 1252 O O . ARG A 1 155 ? -21.799 -19.827 12.403 1.00 83.88 155 ARG A O 1
ATOM 1259 N N . PHE A 1 156 ? -20.523 -18.052 12.892 1.00 87.25 156 PHE A N 1
ATOM 1260 C CA . PHE A 1 156 ? -19.261 -18.720 12.600 1.00 87.25 156 PHE A CA 1
ATOM 1261 C C . PHE A 1 156 ? -18.956 -19.825 13.623 1.00 87.25 156 PHE A C 1
ATOM 1263 O O . PHE A 1 156 ? -18.566 -20.919 13.227 1.00 87.25 156 PHE A O 1
ATOM 1270 N N . ALA A 1 157 ? -19.216 -19.579 14.913 1.00 87.12 157 ALA A N 1
ATOM 1271 C CA . ALA A 1 157 ? -19.105 -20.596 15.962 1.00 87.12 157 ALA A CA 1
ATOM 1272 C C . ALA A 1 157 ? -20.062 -21.775 15.744 1.00 87.12 157 ALA A C 1
ATOM 1274 O O . ALA A 1 157 ? -19.633 -22.922 15.825 1.00 87.12 157 ALA A O 1
ATOM 1275 N N . GLU A 1 158 ? -21.321 -21.488 15.396 1.00 87.19 158 GLU A N 1
ATOM 1276 C CA . GLU A 1 158 ? -22.337 -22.501 15.076 1.00 87.19 158 GLU A CA 1
ATOM 1277 C C . GLU A 1 158 ? -21.927 -23.354 13.863 1.00 87.19 158 GLU A C 1
ATOM 1279 O O . GLU A 1 158 ? -22.054 -24.573 13.895 1.00 87.19 158 GLU A O 1
ATOM 1284 N N . LYS A 1 159 ? -21.359 -22.740 12.815 1.00 86.25 159 LYS A N 1
ATOM 1285 C CA . LYS A 1 159 ? -20.877 -23.453 11.617 1.00 86.25 159 LYS A CA 1
ATOM 1286 C C . LYS A 1 159 ? -19.704 -24.397 11.909 1.00 86.25 159 LYS A C 1
ATOM 1288 O O . LYS A 1 159 ? -19.524 -25.386 11.207 1.00 86.25 159 LYS A O 1
ATOM 1293 N N . LEU A 1 160 ? -18.888 -24.060 12.902 1.00 86.38 160 LEU A N 1
ATOM 1294 C CA . LEU A 1 160 ? -17.701 -24.819 13.296 1.00 86.38 160 LEU A CA 1
ATOM 1295 C C . LEU A 1 160 ? -17.961 -25.806 14.439 1.00 86.38 160 LEU A C 1
ATOM 1297 O O . LEU A 1 160 ? -17.021 -26.489 14.836 1.00 86.38 160 LEU A O 1
ATOM 1301 N N . ASP A 1 161 ? -19.184 -25.834 14.978 1.00 86.19 161 ASP A N 1
ATOM 1302 C CA . ASP A 1 161 ? -19.557 -26.578 16.187 1.00 86.19 161 ASP A CA 1
ATOM 1303 C C . ASP A 1 161 ? -18.566 -26.350 17.350 1.00 86.19 161 ASP A C 1
ATOM 1305 O O . ASP A 1 161 ? -18.085 -27.269 18.013 1.00 86.19 161 ASP A O 1
ATOM 1309 N N . LYS A 1 162 ? -18.179 -25.081 17.555 1.00 85.50 162 LYS A N 1
ATOM 1310 C CA . LYS A 1 162 ? -17.231 -24.663 18.600 1.00 85.50 162 LYS A CA 1
ATOM 1311 C C . LYS A 1 162 ? -17.895 -23.746 19.613 1.00 85.50 162 LYS A C 1
ATOM 1313 O O . LYS A 1 162 ? -18.745 -22.925 19.277 1.00 85.50 162 LYS A O 1
ATOM 1318 N N . ASP A 1 163 ? -17.423 -23.823 20.856 1.00 88.00 163 ASP A N 1
ATOM 1319 C CA . ASP A 1 163 ? -17.850 -22.902 21.905 1.00 88.00 163 ASP A CA 1
ATOM 1320 C C . ASP A 1 163 ? -17.553 -21.444 21.515 1.00 88.00 163 ASP A C 1
ATOM 1322 O O . ASP A 1 163 ? -16.408 -21.053 21.250 1.00 88.00 163 ASP A O 1
ATOM 1326 N N . TYR A 1 164 ? -18.610 -20.632 21.520 1.00 86.25 164 TYR A N 1
ATOM 1327 C CA . TYR A 1 164 ? -18.566 -19.223 21.155 1.00 86.25 164 TYR A CA 1
ATOM 1328 C C . TYR A 1 164 ? -17.575 -18.440 22.015 1.00 86.25 164 TYR A C 1
ATOM 1330 O O . TYR A 1 164 ? -16.851 -17.594 21.494 1.00 86.25 164 TYR A O 1
ATOM 1338 N N . SER A 1 165 ? -17.507 -18.724 23.319 1.00 84.00 165 SER A N 1
ATOM 1339 C CA . SER A 1 165 ? -16.640 -17.978 24.241 1.00 84.00 165 SER A CA 1
ATOM 1340 C C . SER A 1 165 ? -15.165 -18.184 23.900 1.00 84.00 165 SER A C 1
ATOM 1342 O O . SER A 1 165 ? -14.384 -17.228 23.871 1.00 84.00 165 SER A O 1
ATOM 1344 N N . ASN A 1 166 ? -14.785 -19.421 23.579 1.00 84.00 166 ASN A N 1
ATOM 1345 C CA . ASN A 1 166 ? -13.437 -19.751 23.132 1.00 84.00 166 ASN A CA 1
ATOM 1346 C C . ASN A 1 166 ? -13.109 -19.152 21.760 1.00 84.00 166 ASN A C 1
ATOM 1348 O O . ASN A 1 166 ? -12.063 -18.514 21.620 1.00 84.00 166 ASN A O 1
ATOM 1352 N N . LEU A 1 167 ? -14.008 -19.279 20.779 1.00 84.94 167 LEU A N 1
ATOM 1353 C CA . LEU A 1 167 ? -13.803 -18.700 19.449 1.00 84.94 167 LEU A CA 1
ATOM 1354 C C . LEU A 1 167 ? -13.719 -17.171 19.499 1.00 84.94 167 LEU A C 1
ATOM 1356 O O . LEU A 1 167 ? -12.909 -16.566 18.808 1.00 84.94 167 LEU A O 1
ATOM 1360 N N . PHE A 1 168 ? -14.508 -16.526 20.355 1.00 82.94 168 PHE A N 1
ATOM 1361 C CA . PHE A 1 168 ? -14.486 -15.077 20.518 1.00 82.94 168 PHE A CA 1
ATOM 1362 C C . PHE A 1 168 ? -13.160 -14.576 21.105 1.00 82.94 168 PHE A C 1
ATOM 1364 O O . PHE A 1 168 ? -12.663 -13.523 20.700 1.00 82.94 168 PHE A O 1
ATOM 1371 N N . ARG A 1 169 ? -12.544 -15.337 22.020 1.00 82.38 169 ARG A N 1
ATOM 1372 C CA . ARG A 1 169 ? -11.190 -15.044 22.524 1.00 82.38 169 ARG A CA 1
ATOM 1373 C C . ARG A 1 169 ? -10.121 -15.239 21.449 1.00 82.38 169 ARG A C 1
ATOM 1375 O O . ARG A 1 169 ? -9.160 -14.469 21.430 1.00 82.38 169 ARG A O 1
ATOM 1382 N N . GLU A 1 170 ? -10.295 -16.218 20.562 1.00 84.50 170 GLU A N 1
ATOM 1383 C CA . GLU A 1 170 ? -9.428 -16.430 19.392 1.00 84.50 170 GLU A CA 1
ATOM 1384 C C . GLU A 1 170 ? -9.584 -15.281 18.377 1.00 84.50 170 GLU A C 1
ATOM 1386 O O . GLU A 1 170 ? -8.589 -14.676 17.994 1.00 84.50 170 GLU A O 1
ATOM 1391 N N . LEU A 1 171 ? -10.814 -14.863 18.059 1.00 81.56 171 LEU A N 1
ATOM 1392 C CA . LEU A 1 171 ? -11.122 -13.727 17.173 1.00 81.56 171 LEU A CA 1
ATOM 1393 C C . LEU A 1 171 ? -10.609 -12.381 17.705 1.00 81.56 171 LEU A C 1
ATOM 1395 O O . LEU A 1 171 ? -10.129 -11.551 16.942 1.00 81.56 171 LEU A O 1
ATOM 1399 N N . LYS A 1 172 ? -10.689 -12.146 19.021 1.00 75.25 172 LYS A N 1
ATOM 1400 C CA . LYS A 1 172 ? -10.118 -10.946 19.667 1.00 75.25 172 LYS A CA 1
ATOM 1401 C C . LYS A 1 172 ? -8.604 -11.014 19.856 1.00 75.25 172 LYS A C 1
ATOM 1403 O O . LYS A 1 172 ? -7.997 -10.062 20.342 1.00 75.25 172 LYS A O 1
ATOM 1408 N N . GLY A 1 173 ? -7.999 -12.156 19.552 1.00 73.62 173 GLY A N 1
ATOM 1409 C CA . GLY A 1 173 ? -6.574 -12.387 19.701 1.00 73.62 173 GLY A CA 1
ATOM 1410 C C . GLY A 1 173 ? -6.047 -12.445 21.122 1.00 73.62 173 GLY A C 1
ATOM 1411 O O . GLY A 1 173 ? -4.859 -12.223 21.349 1.00 73.62 173 GLY A O 1
ATOM 1412 N N . GLN A 1 174 ? -6.923 -12.771 22.067 1.00 78.06 174 GLN A N 1
ATOM 1413 C CA . GLN A 1 174 ? -6.553 -13.102 23.441 1.00 78.06 174 GLN A CA 1
ATOM 1414 C C . GLN A 1 174 ? -6.032 -14.540 23.560 1.00 78.06 174 GLN A C 1
ATOM 1416 O O . GLN A 1 174 ? -5.423 -14.890 24.568 1.00 78.06 174 GLN A O 1
ATOM 1421 N N . LYS A 1 175 ? -6.287 -15.373 22.546 1.00 80.38 175 LYS A N 1
ATOM 1422 C CA . LYS A 1 175 ? -5.826 -16.755 22.444 1.00 80.38 175 LYS A CA 1
ATOM 1423 C C . LYS A 1 175 ? -5.317 -17.000 21.023 1.00 80.38 175 LYS A C 1
ATOM 1425 O O . LYS A 1 175 ? -5.982 -16.618 20.066 1.00 80.38 175 LYS A O 1
ATOM 1430 N N . GLN A 1 176 ? -4.138 -17.602 20.894 1.00 80.06 176 GLN A N 1
ATOM 1431 C CA . GLN A 1 176 ? -3.631 -18.067 19.602 1.00 80.06 176 GLN A CA 1
ATOM 1432 C C . GLN A 1 176 ? -4.337 -19.370 19.214 1.00 80.06 176 GLN A C 1
ATOM 1434 O O . GLN A 1 176 ? -4.631 -20.193 20.084 1.00 80.06 176 GLN A O 1
ATOM 1439 N N . PHE A 1 177 ? -4.598 -19.550 17.923 1.00 80.94 177 PHE A N 1
ATOM 1440 C CA . PHE A 1 177 ? -5.155 -20.784 17.379 1.00 80.94 177 PHE A CA 1
ATOM 1441 C C . PHE A 1 177 ? -4.063 -21.609 16.684 1.00 80.94 177 PHE A C 1
ATOM 1443 O O . PHE A 1 177 ? -3.075 -21.070 16.186 1.00 80.94 177 PHE A O 1
ATOM 1450 N N . SER A 1 178 ? -4.213 -22.932 16.697 1.00 84.94 178 SER A N 1
ATOM 1451 C CA . SER A 1 178 ? -3.257 -23.870 16.106 1.00 84.94 178 SER A CA 1
ATOM 1452 C C . SER A 1 178 ? -3.369 -23.924 14.579 1.00 84.94 178 SER A C 1
ATOM 1454 O O . SER A 1 178 ? -4.374 -23.516 13.997 1.00 84.94 178 SER A O 1
ATOM 1456 N N . LEU A 1 179 ? -2.361 -24.502 13.916 1.00 84.50 179 LEU A N 1
ATOM 1457 C CA . LEU A 1 179 ? -2.386 -24.744 12.467 1.00 84.50 179 LEU A CA 1
ATOM 1458 C C . LEU A 1 179 ? -3.616 -25.564 12.039 1.00 84.50 179 LEU A C 1
ATOM 1460 O O . LEU A 1 179 ? -4.235 -25.260 11.024 1.00 84.50 179 LEU A O 1
ATOM 1464 N N . GLN A 1 180 ? -4.011 -26.561 12.837 1.00 86.31 180 GLN A N 1
ATOM 1465 C CA . GLN A 1 180 ? -5.198 -27.369 12.558 1.00 86.31 180 GLN A CA 1
ATOM 1466 C C . GLN A 1 180 ? -6.476 -26.526 12.618 1.00 86.31 180 GLN A C 1
ATOM 1468 O O . GLN A 1 180 ? -7.302 -26.591 11.714 1.00 86.31 180 GLN A O 1
ATOM 1473 N N . GLN A 1 181 ? -6.603 -25.671 13.638 1.00 87.44 181 GLN A N 1
ATOM 1474 C CA . GLN A 1 181 ? -7.732 -24.747 13.735 1.00 87.44 181 GLN A CA 1
ATOM 1475 C C . GLN A 1 181 ? -7.751 -23.763 12.557 1.00 87.44 181 GLN A C 1
ATOM 1477 O O . GLN A 1 181 ? -8.824 -23.466 12.044 1.00 87.44 181 GLN A O 1
ATOM 1482 N N . ALA A 1 182 ? -6.584 -23.307 12.090 1.00 86.19 182 ALA A N 1
ATOM 1483 C CA . ALA A 1 182 ? -6.475 -22.459 10.906 1.00 86.19 182 ALA A CA 1
ATOM 1484 C C . ALA A 1 182 ? -6.982 -23.165 9.641 1.00 86.19 182 ALA A C 1
ATOM 1486 O O . ALA A 1 182 ? -7.699 -22.549 8.860 1.00 86.19 182 ALA A O 1
ATOM 1487 N N . LEU A 1 183 ? -6.665 -24.452 9.459 1.00 85.50 183 LEU A N 1
ATOM 1488 C CA . LEU A 1 183 ? -7.171 -25.263 8.346 1.00 85.50 183 LEU A CA 1
ATOM 1489 C C . LEU A 1 183 ? -8.693 -25.439 8.409 1.00 85.50 183 LEU A C 1
ATOM 1491 O O . LEU A 1 183 ? -9.365 -25.343 7.384 1.00 85.50 183 LEU A O 1
ATOM 1495 N N . ASP A 1 184 ? -9.248 -25.664 9.599 1.00 88.38 184 ASP A N 1
ATOM 1496 C CA . ASP A 1 184 ? -10.696 -25.805 9.778 1.00 88.38 184 ASP A CA 1
ATOM 1497 C C . ASP A 1 184 ? -11.424 -24.479 9.501 1.00 88.38 184 ASP A C 1
ATOM 1499 O O . ASP A 1 184 ? -12.450 -24.451 8.820 1.00 88.38 184 ASP A O 1
ATOM 1503 N N . TYR A 1 185 ? -10.867 -23.360 9.976 1.00 87.81 185 TYR A N 1
ATOM 1504 C CA . TYR A 1 185 ? -11.394 -22.018 9.715 1.00 87.81 185 TYR A CA 1
ATOM 1505 C C . TYR A 1 185 ? -11.287 -21.652 8.236 1.00 87.81 185 TYR A C 1
ATOM 1507 O O . TYR A 1 185 ? -12.246 -21.131 7.674 1.00 87.81 185 TYR A O 1
ATOM 1515 N N . ALA A 1 186 ? -10.170 -21.987 7.594 1.00 85.12 186 ALA A N 1
ATOM 1516 C CA . ALA A 1 186 ? -9.947 -21.793 6.168 1.00 85.12 186 ALA A CA 1
ATOM 1517 C C . ALA A 1 186 ? -10.980 -22.543 5.319 1.00 85.12 186 ALA A C 1
ATOM 1519 O O . ALA A 1 186 ? -11.595 -21.953 4.437 1.00 85.12 186 ALA A O 1
ATOM 1520 N N . LYS A 1 187 ? -11.268 -23.810 5.651 1.00 85.69 187 LYS A N 1
ATOM 1521 C CA . LYS A 1 187 ? -12.338 -24.588 5.002 1.00 85.69 187 LYS A CA 1
ATOM 1522 C C . LYS A 1 187 ? -13.718 -23.969 5.214 1.00 85.69 187 LYS A C 1
ATOM 1524 O O . LYS A 1 187 ? -14.520 -23.917 4.288 1.00 85.69 187 LYS A O 1
ATOM 1529 N N . ALA A 1 188 ? -14.012 -23.494 6.425 1.00 86.12 188 ALA A N 1
ATOM 1530 C CA . ALA A 1 188 ? -15.303 -22.879 6.728 1.00 86.12 188 ALA A CA 1
ATOM 1531 C C . ALA A 1 188 ? -15.499 -21.519 6.035 1.00 86.12 188 ALA A C 1
ATOM 1533 O O . ALA A 1 188 ? -16.643 -21.137 5.763 1.00 86.12 188 ALA A O 1
ATOM 1534 N N . LEU A 1 189 ? -14.407 -20.800 5.772 1.00 82.75 189 LEU A N 1
ATOM 1535 C CA . LEU A 1 189 ? -14.384 -19.491 5.122 1.00 82.75 189 LEU A CA 1
ATOM 1536 C C . LEU A 1 189 ? -14.052 -19.559 3.626 1.00 82.75 189 LEU A C 1
ATOM 1538 O O . LEU A 1 189 ? -14.072 -18.523 2.984 1.00 82.75 189 LEU A O 1
ATOM 1542 N N . ASP A 1 190 ? -13.780 -20.738 3.064 1.00 81.06 190 ASP A N 1
ATOM 1543 C CA . ASP A 1 190 ? -13.350 -20.901 1.666 1.00 81.06 190 ASP A CA 1
ATOM 1544 C C . ASP A 1 190 ? -12.164 -19.982 1.296 1.00 81.06 190 ASP A C 1
ATOM 1546 O O . ASP A 1 190 ? -12.154 -19.278 0.285 1.00 81.06 190 ASP A O 1
ATOM 1550 N N . CYS A 1 191 ? -11.161 -19.937 2.178 1.00 77.56 191 CYS A N 1
ATOM 1551 C CA . CYS A 1 191 ? -9.947 -19.146 1.990 1.00 77.56 191 CYS A CA 1
ATOM 1552 C C . CYS A 1 191 ? -8.686 -19.997 2.172 1.00 77.56 191 CYS A C 1
ATOM 1554 O O . CYS A 1 191 ? -8.729 -21.094 2.727 1.00 77.56 191 CYS A O 1
ATOM 1556 N N . ASP A 1 192 ? -7.543 -19.498 1.698 1.00 77.94 192 ASP A N 1
ATOM 1557 C CA . ASP A 1 192 ? -6.254 -20.150 1.940 1.00 77.94 192 ASP A CA 1
ATOM 1558 C C . ASP A 1 192 ? -5.875 -19.996 3.433 1.00 77.94 192 ASP A C 1
ATOM 1560 O O . ASP A 1 192 ? -5.879 -18.870 3.948 1.00 77.94 192 ASP A O 1
ATOM 1564 N N . PRO A 1 193 ? -5.520 -21.079 4.157 1.00 80.31 193 PRO A N 1
ATOM 1565 C CA . PRO A 1 193 ? -5.080 -21.002 5.556 1.00 80.31 193 PRO A CA 1
ATOM 1566 C C . PRO A 1 193 ? -3.913 -20.031 5.782 1.00 80.31 193 PRO A C 1
ATOM 1568 O O . PRO A 1 193 ? -3.794 -19.435 6.855 1.00 80.31 193 PRO A O 1
ATOM 1571 N N . VAL A 1 194 ? -3.066 -19.819 4.775 1.00 77.19 194 VAL A N 1
ATOM 1572 C CA . VAL A 1 194 ? -1.949 -18.873 4.826 1.00 77.19 194 VAL A CA 1
ATOM 1573 C C . VAL A 1 194 ? -2.448 -17.424 4.921 1.00 77.19 194 VAL A C 1
ATOM 1575 O O . VAL A 1 194 ? -1.783 -16.593 5.545 1.00 77.19 194 VAL A O 1
ATOM 1578 N N . GLU A 1 195 ? -3.623 -17.094 4.371 1.00 75.12 195 GLU A N 1
ATOM 1579 C CA . GLU A 1 195 ? -4.218 -15.755 4.513 1.00 75.12 195 GLU A CA 1
ATOM 1580 C C . GLU A 1 195 ? -4.622 -15.444 5.961 1.00 75.12 195 GLU A C 1
ATOM 1582 O O . GLU A 1 195 ? -4.519 -14.284 6.390 1.00 75.12 195 GLU A O 1
ATOM 1587 N N . LEU A 1 196 ? -5.042 -16.473 6.708 1.00 79.31 196 LEU A N 1
ATOM 1588 C CA . LEU A 1 196 ? -5.406 -16.378 8.124 1.00 79.31 196 LEU A CA 1
ATOM 1589 C C . LEU A 1 196 ? -4.170 -16.288 9.022 1.00 79.31 196 LEU A C 1
ATOM 1591 O O . LEU A 1 196 ? -4.182 -15.551 10.001 1.00 79.31 196 LEU A O 1
ATOM 1595 N N . LEU A 1 197 ? -3.109 -17.025 8.686 1.00 77.25 197 LEU A N 1
ATOM 1596 C CA . LEU A 1 197 ? -1.915 -17.159 9.526 1.00 77.25 197 LEU A CA 1
ATOM 1597 C C . LEU A 1 197 ? -0.882 -16.048 9.327 1.00 77.25 197 LEU A C 1
ATOM 1599 O O . LEU A 1 197 ? -0.181 -15.682 10.271 1.00 77.25 197 LEU A O 1
ATOM 1603 N N . PHE A 1 198 ? -0.768 -15.512 8.113 1.00 74.25 198 PHE A N 1
ATOM 1604 C CA . PHE A 1 198 ? 0.333 -14.626 7.748 1.00 74.25 198 PHE A CA 1
ATOM 1605 C C . PHE A 1 198 ? -0.159 -13.338 7.102 1.00 74.25 198 PHE A C 1
ATOM 1607 O O . PHE A 1 198 ? -1.130 -13.309 6.345 1.00 74.25 198 PHE A O 1
ATOM 1614 N N . GLU A 1 199 ? 0.556 -12.245 7.339 1.00 71.06 199 GLU A N 1
ATOM 1615 C CA . GLU A 1 199 ? 0.295 -10.954 6.704 1.00 71.06 199 GLU A CA 1
ATOM 1616 C C . GLU A 1 199 ? 0.533 -10.971 5.205 1.00 71.06 199 GLU A C 1
ATOM 1618 O O . GLU A 1 199 ? 1.405 -11.689 4.710 1.00 71.06 199 GLU A O 1
ATOM 1623 N N . LYS A 1 200 ? -0.269 -10.181 4.482 1.00 75.06 200 LYS A N 1
ATOM 1624 C CA . LYS A 1 200 ? -0.059 -9.978 3.052 1.00 75.06 200 LYS A CA 1
ATOM 1625 C C . LYS A 1 200 ? 1.283 -9.275 2.890 1.00 75.06 200 LYS A C 1
ATOM 1627 O O . LYS A 1 200 ? 1.475 -8.186 3.424 1.00 75.06 200 LYS A O 1
ATOM 1632 N N . THR A 1 201 ? 2.196 -9.907 2.166 1.00 77.75 201 THR A N 1
ATOM 1633 C CA . THR A 1 201 ? 3.475 -9.312 1.791 1.00 77.75 201 THR A CA 1
ATOM 1634 C C . THR A 1 201 ? 3.219 -8.072 0.948 1.00 77.75 201 THR A C 1
ATOM 1636 O O . THR A 1 201 ? 2.392 -8.104 0.036 1.00 77.75 201 THR A O 1
ATOM 1639 N N . ARG A 1 202 ? 3.886 -6.966 1.274 1.00 78.56 202 ARG A N 1
ATOM 1640 C CA . ARG A 1 202 ? 3.727 -5.681 0.588 1.00 78.56 202 ARG A CA 1
ATOM 1641 C C . ARG A 1 202 ? 5.070 -5.162 0.092 1.00 78.56 202 ARG A C 1
ATOM 1643 O O . ARG A 1 202 ? 6.113 -5.513 0.638 1.00 78.56 202 ARG A O 1
ATOM 1650 N N . CYS A 1 203 ? 5.017 -4.354 -0.957 1.00 77.94 203 CYS A N 1
ATOM 1651 C CA . CYS A 1 203 ? 6.150 -3.648 -1.539 1.00 77.94 203 CYS A CA 1
ATOM 1652 C C . CYS A 1 203 ? 5.717 -2.213 -1.840 1.00 77.94 203 CYS A C 1
ATOM 1654 O O . CYS A 1 203 ? 4.579 -1.983 -2.258 1.00 77.94 203 CYS A O 1
ATOM 1656 N N . ASP A 1 204 ? 6.616 -1.262 -1.621 1.00 80.31 204 ASP A N 1
ATOM 1657 C CA . ASP A 1 204 ? 6.359 0.135 -1.939 1.00 80.31 204 ASP A CA 1
ATOM 1658 C C . ASP A 1 204 ? 6.437 0.353 -3.449 1.00 80.31 204 ASP A C 1
ATOM 1660 O O . ASP A 1 204 ? 7.370 -0.092 -4.129 1.00 80.31 204 ASP A O 1
ATOM 1664 N N . VAL A 1 205 ? 5.437 1.052 -3.980 1.00 83.12 205 VAL A N 1
ATOM 1665 C CA . VAL A 1 205 ? 5.439 1.484 -5.375 1.00 83.12 205 VAL A CA 1
ATOM 1666 C C . VAL A 1 205 ? 6.320 2.718 -5.468 1.00 83.12 205 VAL A C 1
ATOM 1668 O O . VAL A 1 205 ? 5.972 3.783 -4.962 1.00 83.12 205 VAL A O 1
ATOM 1671 N N . TRP A 1 206 ? 7.483 2.571 -6.094 1.00 81.25 206 TRP A N 1
ATOM 1672 C CA . TRP A 1 206 ? 8.487 3.637 -6.117 1.00 81.25 206 TRP A CA 1
ATOM 1673 C C . TRP A 1 206 ? 8.308 4.599 -7.298 1.00 81.25 206 TRP A C 1
ATOM 1675 O O . TRP A 1 206 ? 8.778 5.736 -7.238 1.00 81.25 206 TRP A O 1
ATOM 1685 N N . GLY A 1 207 ? 7.614 4.172 -8.356 1.00 84.44 207 GLY A N 1
ATOM 1686 C CA . GLY A 1 207 ? 7.434 4.977 -9.557 1.00 84.44 207 GLY A CA 1
ATOM 1687 C C . GLY A 1 207 ? 6.187 4.630 -10.357 1.00 84.44 207 GLY A C 1
ATOM 1688 O O . GLY A 1 207 ? 5.597 3.553 -10.215 1.00 84.44 207 GLY A O 1
ATOM 1689 N N . TYR A 1 208 ? 5.812 5.573 -11.210 1.00 88.44 208 TYR A N 1
ATOM 1690 C CA . TYR A 1 208 ? 4.709 5.469 -12.150 1.00 88.44 208 TYR A CA 1
ATOM 1691 C C . TYR A 1 208 ? 5.238 5.526 -13.580 1.00 88.44 208 TYR A C 1
ATOM 1693 O O . TYR A 1 208 ? 6.302 6.089 -13.836 1.00 88.44 208 TYR A O 1
ATOM 1701 N N . VAL A 1 209 ? 4.498 4.938 -14.511 1.00 90.75 209 VAL A N 1
ATOM 1702 C CA . VAL A 1 209 ? 4.810 5.009 -15.937 1.00 90.75 209 VAL A CA 1
ATOM 1703 C C . VAL A 1 209 ? 3.539 5.244 -16.742 1.00 90.75 209 VAL A C 1
ATOM 1705 O O . VAL A 1 209 ? 2.532 4.567 -16.531 1.00 90.75 209 VAL A O 1
ATOM 1708 N N . ASP A 1 210 ? 3.614 6.187 -17.674 1.00 90.69 210 ASP A N 1
ATOM 1709 C CA . ASP A 1 210 ? 2.612 6.402 -18.717 1.00 90.69 210 ASP A CA 1
ATOM 1710 C C . ASP A 1 210 ? 3.201 5.923 -20.045 1.00 90.69 210 ASP A C 1
ATOM 1712 O O . ASP A 1 210 ? 4.360 6.197 -20.362 1.00 90.69 210 ASP A O 1
ATOM 1716 N N . LEU A 1 211 ? 2.432 5.136 -20.791 1.00 90.69 211 LEU A N 1
ATOM 1717 C CA . LEU A 1 211 ? 2.867 4.543 -22.051 1.00 90.69 211 LEU A CA 1
ATOM 1718 C C . LEU A 1 211 ? 2.574 5.449 -23.253 1.00 90.69 211 LEU A C 1
ATOM 1720 O O . LEU A 1 211 ? 3.152 5.236 -24.315 1.00 90.69 211 LEU A O 1
ATOM 1724 N N . TYR A 1 212 ? 1.691 6.438 -23.127 1.00 88.81 212 TYR A N 1
ATOM 1725 C CA . TYR A 1 212 ? 1.237 7.269 -24.242 1.00 88.81 212 TYR A CA 1
ATOM 1726 C C . TYR A 1 212 ? 1.758 8.695 -24.150 1.00 88.81 212 TYR A C 1
ATOM 1728 O O . TYR A 1 212 ? 2.250 9.223 -25.150 1.00 88.81 212 TYR A O 1
ATOM 1736 N N . ASN A 1 213 ? 1.655 9.307 -22.971 1.00 86.00 213 ASN A N 1
ATOM 1737 C CA . ASN A 1 213 ? 1.911 10.731 -22.801 1.00 86.00 213 ASN A CA 1
ATOM 1738 C C . ASN A 1 213 ? 3.222 10.990 -22.062 1.00 86.00 213 ASN A C 1
ATOM 1740 O O . ASN A 1 213 ? 3.699 10.170 -21.277 1.00 86.00 213 ASN A O 1
ATOM 1744 N N . SER A 1 214 ? 3.797 12.162 -22.321 1.00 85.12 214 SER A N 1
ATOM 1745 C CA . SER A 1 214 ? 4.837 12.719 -21.469 1.00 85.12 214 SER A CA 1
ATOM 1746 C C . SER A 1 214 ? 4.207 13.330 -20.222 1.00 85.12 214 SER A C 1
ATOM 1748 O O . SER A 1 214 ? 3.226 14.066 -20.336 1.00 85.12 214 SER A O 1
ATOM 1750 N N . ASN A 1 215 ? 4.785 13.062 -19.054 1.00 81.81 215 ASN A N 1
ATOM 1751 C CA . ASN A 1 215 ? 4.322 13.621 -17.787 1.00 81.81 215 ASN A CA 1
ATOM 1752 C C . ASN A 1 215 ? 5.296 14.670 -17.271 1.00 81.81 215 ASN A C 1
ATOM 1754 O O . ASN A 1 215 ? 6.506 14.467 -17.300 1.00 81.81 215 ASN A O 1
ATOM 1758 N N . GLU A 1 216 ? 4.763 15.771 -16.760 1.00 79.25 216 GLU A N 1
ATOM 1759 C CA . GLU A 1 216 ? 5.546 16.830 -16.130 1.00 79.25 216 GLU A CA 1
ATOM 1760 C C . GLU A 1 216 ? 5.463 16.682 -14.611 1.00 79.25 216 GLU A C 1
ATOM 1762 O O . GLU A 1 216 ? 4.376 16.588 -14.035 1.00 79.25 216 GLU A O 1
ATOM 1767 N N . LEU A 1 217 ? 6.620 16.633 -13.953 1.00 71.50 217 LEU A N 1
ATOM 1768 C CA . LEU A 1 217 ? 6.724 16.561 -12.502 1.00 71.50 217 LEU A CA 1
ATOM 1769 C C . LEU A 1 217 ? 7.652 17.671 -12.007 1.00 71.50 217 LEU A C 1
ATOM 1771 O O . LEU A 1 217 ? 8.870 17.516 -11.978 1.00 71.50 217 LEU A O 1
ATOM 1775 N N . GLY A 1 218 ? 7.067 18.797 -11.595 1.00 72.44 218 GLY A N 1
ATOM 1776 C CA . GLY A 1 218 ? 7.844 20.002 -11.299 1.00 72.44 218 GLY A CA 1
ATOM 1777 C C . GLY A 1 218 ? 8.415 20.594 -12.587 1.00 72.44 218 GLY A C 1
ATOM 1778 O O . GLY A 1 218 ? 7.660 20.816 -13.528 1.00 72.44 218 GLY A O 1
ATOM 1779 N N . ASP A 1 219 ? 9.730 20.808 -12.628 1.00 69.31 219 ASP A N 1
ATOM 1780 C CA . ASP A 1 219 ? 10.441 21.350 -13.798 1.00 69.31 219 ASP A CA 1
ATOM 1781 C C . ASP A 1 219 ? 10.952 20.256 -14.762 1.00 69.31 219 ASP A C 1
ATOM 1783 O O . ASP A 1 219 ? 11.593 20.560 -15.769 1.00 69.31 219 ASP A O 1
ATOM 1787 N N . GLU A 1 220 ? 10.693 18.975 -14.470 1.00 72.62 220 GLU A N 1
ATOM 1788 C CA . GLU A 1 220 ? 11.155 17.846 -15.283 1.00 72.62 220 GLU A CA 1
ATOM 1789 C C . GLU A 1 220 ? 10.032 17.231 -16.124 1.00 72.62 220 GLU A C 1
ATOM 1791 O O . GLU A 1 220 ? 8.948 16.911 -15.627 1.00 72.62 220 GLU A O 1
ATOM 1796 N N . THR A 1 221 ? 10.324 16.997 -17.405 1.00 83.25 221 THR A N 1
ATOM 1797 C CA . THR A 1 221 ? 9.443 16.276 -18.329 1.00 83.25 221 THR A CA 1
ATOM 1798 C C . THR A 1 221 ? 9.931 14.843 -18.515 1.00 83.25 221 THR A C 1
ATOM 1800 O O . THR A 1 221 ? 11.047 14.596 -18.976 1.00 83.25 221 THR A O 1
ATOM 1803 N N . PHE A 1 222 ? 9.061 13.889 -18.208 1.00 85.44 222 PHE A N 1
ATOM 1804 C CA . PHE A 1 222 ? 9.271 12.462 -18.402 1.00 85.44 222 PHE A CA 1
ATOM 1805 C C . PHE A 1 222 ? 8.637 12.029 -19.714 1.00 85.44 222 PHE A C 1
ATOM 1807 O O . PHE A 1 222 ? 7.472 12.315 -19.982 1.00 85.44 222 PHE A O 1
ATOM 1814 N N . ASN A 1 223 ? 9.404 11.328 -20.538 1.00 89.31 223 ASN A N 1
ATOM 1815 C CA . ASN A 1 223 ? 8.928 10.819 -21.818 1.00 89.31 223 ASN A CA 1
ATOM 1816 C C . ASN A 1 223 ? 7.987 9.615 -21.630 1.00 89.31 223 ASN A C 1
ATOM 1818 O O . ASN A 1 223 ? 8.028 8.957 -20.587 1.00 89.31 223 ASN A O 1
ATOM 1822 N N . PRO A 1 224 ? 7.195 9.253 -22.656 1.00 89.56 224 PRO A N 1
ATOM 1823 C CA . PRO A 1 224 ? 6.442 8.003 -22.643 1.00 89.56 224 PRO A CA 1
ATOM 1824 C C . PRO A 1 224 ? 7.356 6.809 -22.343 1.00 89.56 224 PRO A C 1
ATOM 1826 O O . PRO A 1 224 ? 8.481 6.745 -22.839 1.00 89.56 224 PRO A O 1
ATOM 1829 N N . CYS A 1 225 ? 6.875 5.863 -21.537 1.00 91.12 225 CYS A N 1
ATOM 1830 C CA . CYS A 1 225 ? 7.614 4.704 -21.019 1.00 91.12 225 CYS A CA 1
ATOM 1831 C C . CYS A 1 225 ? 8.765 5.021 -20.042 1.00 91.12 225 CYS A C 1
ATOM 1833 O O . CYS A 1 225 ? 9.405 4.087 -19.545 1.00 91.12 225 CYS A O 1
ATOM 1835 N N . GLN A 1 226 ? 9.031 6.292 -19.734 1.00 91.31 226 GLN A N 1
ATOM 1836 C CA . GLN A 1 226 ? 9.975 6.684 -18.690 1.00 91.31 226 GLN A CA 1
ATOM 1837 C C . GLN A 1 226 ? 9.287 6.615 -17.324 1.00 91.31 226 GLN A C 1
ATOM 1839 O O . GLN A 1 226 ? 8.151 7.061 -17.153 1.00 91.31 226 GLN A O 1
ATOM 1844 N N . ILE A 1 227 ? 9.972 6.031 -16.343 1.00 89.69 227 ILE A N 1
ATOM 1845 C CA . ILE A 1 227 ? 9.441 5.874 -14.991 1.00 89.69 227 ILE A CA 1
ATOM 1846 C C . ILE A 1 227 ? 9.741 7.150 -14.209 1.00 89.69 227 ILE A C 1
ATOM 1848 O O . ILE A 1 227 ? 10.905 7.523 -14.058 1.00 89.69 227 ILE A O 1
ATOM 1852 N N . TYR A 1 228 ? 8.697 7.786 -13.686 1.00 85.12 228 TYR A N 1
ATOM 1853 C CA . TYR A 1 228 ? 8.803 8.978 -12.852 1.00 85.12 228 TYR A CA 1
ATOM 1854 C C . TYR A 1 228 ? 8.497 8.648 -11.384 1.00 85.12 228 TYR A C 1
ATOM 1856 O O . TYR A 1 228 ? 7.695 7.749 -11.098 1.00 85.12 228 TYR A O 1
ATOM 1864 N N . PRO A 1 229 ? 9.157 9.320 -10.425 1.00 78.69 229 PRO A N 1
ATOM 1865 C CA . PRO A 1 229 ? 9.076 8.959 -9.016 1.00 78.69 229 PRO A CA 1
ATOM 1866 C C . PRO A 1 229 ? 7.688 9.230 -8.426 1.00 78.69 229 PRO A C 1
ATOM 1868 O O . PRO A 1 229 ? 7.026 10.219 -8.736 1.00 78.69 229 PRO A O 1
ATOM 1871 N N . ALA A 1 230 ? 7.272 8.378 -7.488 1.00 68.50 230 ALA A N 1
ATOM 1872 C CA . ALA A 1 230 ? 5.964 8.461 -6.838 1.00 68.50 230 ALA A CA 1
ATOM 1873 C C . ALA A 1 230 ? 5.795 9.629 -5.837 1.00 68.50 230 ALA A C 1
ATOM 1875 O O . ALA A 1 230 ? 4.749 9.740 -5.199 1.00 68.50 230 ALA A O 1
ATOM 1876 N N . ALA A 1 231 ? 6.797 10.502 -5.687 1.00 55.66 231 ALA A N 1
ATOM 1877 C CA . ALA A 1 231 ? 6.913 11.462 -4.586 1.00 55.66 231 ALA A CA 1
ATOM 1878 C C . ALA A 1 231 ? 5.822 12.554 -4.532 1.00 55.66 231 ALA A C 1
ATOM 1880 O O . ALA A 1 231 ? 5.616 13.131 -3.468 1.00 55.66 231 ALA A O 1
ATOM 1881 N N . ASN A 1 232 ? 5.100 12.816 -5.629 1.00 46.19 232 ASN A N 1
ATOM 1882 C CA . ASN A 1 232 ? 4.174 13.956 -5.729 1.00 46.19 232 ASN A CA 1
ATOM 1883 C C . ASN A 1 232 ? 2.714 13.593 -6.054 1.00 46.19 232 ASN A C 1
ATOM 1885 O O . ASN A 1 232 ? 1.871 14.486 -6.145 1.00 46.19 232 ASN A O 1
ATOM 1889 N N . VAL A 1 233 ? 2.366 12.309 -6.180 1.00 44.84 233 VAL A N 1
ATOM 1890 C CA . VAL A 1 233 ? 0.969 11.904 -6.412 1.00 44.84 233 VAL A CA 1
ATOM 1891 C C . VAL A 1 233 ? 0.289 11.671 -5.060 1.00 44.84 233 VAL A C 1
ATOM 1893 O O . VAL A 1 233 ? 0.222 10.558 -4.556 1.00 44.84 233 VAL A O 1
ATOM 1896 N N . THR A 1 234 ? -0.154 12.770 -4.445 1.00 38.59 234 THR A N 1
ATOM 1897 C CA . THR A 1 234 ? -1.220 12.819 -3.425 1.00 38.59 234 THR A CA 1
ATOM 1898 C C . THR A 1 234 ? -1.082 11.827 -2.247 1.00 38.59 234 THR A C 1
ATOM 1900 O O . THR A 1 234 ? -1.675 10.757 -2.237 1.00 38.59 234 THR A O 1
ATOM 1903 N N . ASN A 1 235 ? -0.379 12.229 -1.182 1.00 38.56 235 ASN A N 1
ATOM 1904 C CA . ASN A 1 235 ? -0.518 11.746 0.210 1.00 38.56 235 ASN A CA 1
ATOM 1905 C C . ASN A 1 235 ? -0.440 10.241 0.547 1.00 38.56 235 ASN A C 1
ATOM 1907 O O . ASN A 1 235 ? -0.560 9.918 1.723 1.00 38.56 235 ASN A O 1
ATOM 1911 N N . ASN A 1 236 ? -0.178 9.325 -0.381 1.00 42.41 236 ASN A N 1
ATOM 1912 C CA . ASN A 1 236 ? 0.130 7.932 -0.061 1.00 42.41 236 ASN A CA 1
ATOM 1913 C C . ASN A 1 236 ? 1.049 7.365 -1.142 1.00 42.41 236 ASN A C 1
ATOM 1915 O O . ASN A 1 236 ? 0.597 7.074 -2.247 1.00 42.41 236 ASN A O 1
ATOM 1919 N N . ILE A 1 237 ? 2.327 7.147 -0.815 1.00 52.59 237 ILE A N 1
ATOM 1920 C CA . ILE A 1 237 ? 3.137 6.173 -1.556 1.00 52.59 237 ILE A CA 1
ATOM 1921 C C . ILE A 1 237 ? 2.374 4.853 -1.424 1.00 52.59 237 ILE A C 1
ATOM 1923 O O . ILE A 1 237 ? 2.288 4.283 -0.336 1.00 52.59 237 ILE A O 1
ATOM 1927 N N . GLY A 1 238 ? 1.694 4.441 -2.493 1.00 63.78 238 GLY A N 1
ATOM 1928 C CA . GLY A 1 238 ? 0.825 3.276 -2.452 1.00 63.78 238 GLY A CA 1
ATOM 1929 C C . GLY A 1 238 ? 1.667 2.032 -2.200 1.00 63.78 238 GLY A C 1
ATOM 1930 O O . GLY A 1 238 ? 2.425 1.622 -3.070 1.00 63.78 238 GLY A O 1
ATOM 1931 N N . SER A 1 239 ? 1.554 1.415 -1.024 1.00 73.31 239 SER A N 1
ATOM 1932 C CA . SER A 1 239 ? 2.086 0.066 -0.821 1.00 73.31 239 SER A CA 1
ATOM 1933 C C . SER A 1 239 ? 1.176 -0.916 -1.556 1.00 73.31 239 SER A C 1
ATOM 1935 O O . SER A 1 239 ? -0.031 -0.930 -1.299 1.00 73.31 239 SER A O 1
ATOM 1937 N N . VAL A 1 240 ? 1.728 -1.757 -2.424 1.00 78.88 240 VAL A N 1
ATOM 1938 C CA . VAL A 1 240 ? 0.963 -2.777 -3.147 1.00 78.88 240 VAL A CA 1
ATOM 1939 C C . VAL A 1 240 ? 1.172 -4.153 -2.518 1.00 78.88 240 VAL A C 1
ATOM 1941 O O . VAL A 1 240 ? 2.253 -4.473 -2.018 1.00 78.88 240 VAL A O 1
ATOM 1944 N N . VAL A 1 241 ? 0.127 -4.982 -2.521 1.00 82.06 241 VAL A N 1
ATOM 1945 C CA . VAL A 1 241 ? 0.230 -6.389 -2.117 1.00 82.06 241 VAL A CA 1
ATOM 1946 C C . VAL A 1 241 ? 1.007 -7.156 -3.179 1.00 82.06 241 VAL A C 1
ATOM 1948 O O . VAL A 1 241 ? 0.682 -7.104 -4.360 1.00 82.06 241 VAL A O 1
ATOM 1951 N N . VAL A 1 242 ? 2.017 -7.898 -2.743 1.00 80.06 242 VAL A N 1
ATOM 1952 C CA . VAL A 1 242 ? 2.818 -8.775 -3.591 1.00 80.06 242 VAL A CA 1
ATOM 1953 C C . VAL A 1 242 ? 2.367 -10.216 -3.358 1.00 80.06 242 VAL A C 1
ATOM 1955 O O . VAL A 1 242 ? 2.364 -10.654 -2.202 1.00 80.06 242 VAL A O 1
ATOM 1958 N N . PRO A 1 243 ? 2.018 -10.972 -4.411 1.00 81.44 243 PRO A N 1
ATOM 1959 C CA . PRO A 1 243 ? 1.784 -12.407 -4.307 1.00 81.44 243 PRO A CA 1
ATOM 1960 C C . PRO A 1 243 ? 2.990 -13.117 -3.693 1.00 81.44 243 PRO A C 1
ATOM 1962 O O . PRO A 1 243 ? 4.137 -12.832 -4.041 1.00 81.44 243 PRO A O 1
ATOM 1965 N N . ARG A 1 244 ? 2.734 -14.068 -2.792 1.00 75.75 244 ARG A N 1
ATOM 1966 C CA . ARG A 1 244 ? 3.801 -14.753 -2.048 1.00 75.75 244 ARG A CA 1
ATOM 1967 C C . ARG A 1 244 ? 4.780 -15.486 -2.961 1.00 75.75 244 ARG A C 1
ATOM 1969 O O . ARG A 1 244 ? 5.972 -15.453 -2.685 1.00 75.75 244 ARG A O 1
ATOM 1976 N N . ASP A 1 245 ? 4.294 -16.048 -4.064 1.00 81.38 245 ASP A N 1
ATOM 1977 C CA . ASP A 1 245 ? 5.104 -16.821 -5.014 1.00 81.38 245 ASP A CA 1
ATOM 1978 C C . ASP A 1 245 ? 6.217 -15.990 -5.668 1.00 81.38 245 ASP A C 1
ATOM 1980 O O . ASP A 1 245 ? 7.285 -16.510 -5.989 1.00 81.38 245 ASP A O 1
ATOM 1984 N N . ILE A 1 246 ? 5.990 -14.684 -5.850 1.00 82.88 246 ILE A N 1
ATOM 1985 C CA . ILE A 1 246 ? 6.972 -13.776 -6.461 1.00 82.88 246 ILE A CA 1
ATOM 1986 C C . ILE A 1 246 ? 7.709 -12.916 -5.430 1.00 82.88 246 ILE A C 1
ATOM 1988 O O . ILE A 1 246 ? 8.681 -12.239 -5.783 1.00 82.88 246 ILE A O 1
ATOM 1992 N N . TYR A 1 247 ? 7.271 -12.928 -4.170 1.00 82.19 247 TYR A N 1
ATOM 1993 C CA . TYR A 1 247 ? 7.803 -12.054 -3.135 1.00 82.19 247 TYR A CA 1
ATOM 1994 C C . TYR A 1 247 ? 9.260 -12.380 -2.798 1.00 82.19 247 TYR A C 1
ATOM 1996 O O . TYR A 1 247 ? 9.638 -13.513 -2.517 1.00 82.19 247 TYR A O 1
ATOM 2004 N N . THR A 1 248 ? 10.074 -11.329 -2.767 1.00 75.19 248 THR A N 1
ATOM 2005 C CA . THR A 1 248 ? 11.438 -11.328 -2.235 1.00 75.19 248 THR A CA 1
ATOM 2006 C C . THR A 1 248 ? 11.694 -9.974 -1.585 1.00 75.19 248 THR A C 1
ATOM 2008 O O . THR A 1 248 ? 11.153 -8.989 -2.090 1.00 75.19 248 THR A O 1
ATOM 2011 N N . PRO A 1 249 ? 12.567 -9.868 -0.568 1.00 76.38 249 PRO A N 1
ATOM 2012 C CA . PRO A 1 249 ? 12.867 -8.588 0.082 1.00 76.38 249 PRO A CA 1
ATOM 2013 C C . PRO A 1 249 ? 13.293 -7.469 -0.885 1.00 76.38 249 PRO A C 1
ATOM 2015 O O . PRO A 1 249 ? 12.957 -6.313 -0.670 1.00 76.38 249 PRO A O 1
ATOM 2018 N N . ASN A 1 250 ? 13.962 -7.822 -1.989 1.00 79.31 250 ASN A N 1
ATOM 2019 C CA . ASN A 1 250 ? 14.463 -6.873 -2.992 1.00 79.31 250 ASN A CA 1
ATOM 2020 C C . ASN A 1 250 ? 13.507 -6.661 -4.183 1.00 79.31 250 ASN A C 1
ATOM 2022 O O . ASN A 1 250 ? 13.934 -6.185 -5.239 1.00 79.31 250 ASN A O 1
ATOM 2026 N N . ILE A 1 251 ? 12.239 -7.071 -4.071 1.00 84.38 251 ILE A N 1
ATOM 2027 C CA . ILE A 1 251 ? 11.258 -6.827 -5.132 1.00 84.38 251 ILE A CA 1
ATOM 2028 C C . ILE A 1 251 ? 10.922 -5.336 -5.197 1.00 84.38 251 ILE A C 1
ATOM 2030 O O . ILE A 1 251 ? 10.802 -4.671 -4.170 1.00 84.38 251 ILE A O 1
ATOM 2034 N N . LYS A 1 252 ? 10.768 -4.818 -6.413 1.00 86.88 252 LYS A N 1
ATOM 2035 C CA . LYS A 1 252 ? 10.343 -3.445 -6.680 1.00 86.88 252 LYS A CA 1
ATOM 2036 C C . LYS A 1 252 ? 9.053 -3.461 -7.488 1.00 86.88 252 LYS A C 1
ATOM 2038 O O . LYS A 1 252 ? 8.864 -4.341 -8.330 1.00 86.88 252 LYS A O 1
ATOM 2043 N N . ALA A 1 253 ? 8.196 -2.476 -7.243 1.00 89.31 253 ALA A N 1
ATOM 2044 C CA . ALA A 1 253 ? 6.929 -2.310 -7.940 1.00 89.31 253 ALA A CA 1
ATOM 2045 C C . ALA A 1 253 ? 6.846 -0.935 -8.611 1.00 89.31 253 ALA A C 1
ATOM 2047 O O . ALA A 1 253 ? 7.176 0.081 -7.998 1.00 89.31 253 ALA A O 1
ATOM 2048 N N . ILE A 1 254 ? 6.369 -0.917 -9.853 1.00 90.94 254 ILE A N 1
ATOM 2049 C CA . ILE A 1 254 ? 5.935 0.300 -10.549 1.00 90.94 254 ILE A CA 1
ATOM 2050 C C . ILE A 1 254 ? 4.466 0.171 -10.919 1.00 90.94 254 ILE A C 1
ATOM 2052 O O . ILE A 1 254 ? 3.997 -0.937 -11.193 1.00 90.94 254 ILE A O 1
ATOM 2056 N N . ARG A 1 255 ? 3.739 1.287 -10.934 1.00 90.81 255 ARG A N 1
ATOM 2057 C CA . ARG A 1 255 ? 2.350 1.319 -11.402 1.00 90.81 255 ARG A CA 1
ATOM 2058 C C . ARG A 1 255 ? 2.293 1.897 -12.806 1.00 90.81 255 ARG A C 1
ATOM 2060 O O . ARG A 1 255 ? 2.846 2.959 -13.074 1.00 90.81 255 ARG A O 1
ATOM 2067 N N . ILE A 1 256 ? 1.580 1.215 -13.681 1.00 91.38 256 ILE A N 1
ATOM 2068 C CA . ILE A 1 256 ? 1.265 1.695 -15.016 1.00 91.38 256 ILE A CA 1
ATOM 2069 C C . ILE A 1 256 ? -0.012 2.523 -14.891 1.00 91.38 256 ILE A C 1
ATOM 2071 O O . ILE A 1 256 ? -1.059 2.010 -14.495 1.00 91.38 256 ILE A O 1
ATOM 2075 N N . SER A 1 257 ? 0.109 3.820 -15.152 1.00 88.69 257 SER A N 1
ATOM 2076 C CA . SER A 1 257 ? -0.975 4.796 -15.075 1.00 88.69 257 SER A CA 1
ATOM 2077 C C . SER A 1 257 ? -1.097 5.434 -16.447 1.00 88.69 257 SER A C 1
ATOM 2079 O O . SER A 1 257 ? -0.394 6.392 -16.752 1.00 88.69 257 SER A O 1
ATOM 2081 N N . CYS A 1 258 ? -1.921 4.839 -17.301 1.00 86.50 258 CYS A N 1
ATOM 2082 C CA . CYS A 1 258 ? -2.010 5.218 -18.703 1.00 86.50 258 CYS A CA 1
ATOM 2083 C C . CYS A 1 258 ? -3.441 4.992 -19.179 1.00 86.50 258 CYS A C 1
ATOM 2085 O O . CYS A 1 258 ? -3.807 3.888 -19.584 1.00 86.50 258 CYS A O 1
ATOM 2087 N N . GLU A 1 259 ? -4.266 6.032 -19.095 1.00 84.75 259 GLU A N 1
ATOM 2088 C CA . GLU A 1 259 ? -5.675 5.934 -19.459 1.00 84.75 259 GLU A CA 1
ATOM 2089 C C . GLU A 1 259 ? -5.830 5.528 -20.934 1.00 84.75 259 GLU A C 1
ATOM 2091 O O . GLU A 1 259 ? -5.242 6.124 -21.836 1.00 84.75 259 GLU A O 1
ATOM 2096 N N . GLY A 1 260 ? -6.612 4.473 -21.176 1.00 82.81 260 GLY A N 1
ATOM 2097 C CA . GLY A 1 260 ? -6.808 3.887 -22.505 1.00 82.81 260 GLY A CA 1
ATOM 2098 C C . GLY A 1 260 ? -5.867 2.727 -22.841 1.00 82.81 260 GLY A C 1
ATOM 2099 O O . GLY A 1 260 ? -6.163 1.977 -23.770 1.00 82.81 260 GLY A O 1
ATOM 2100 N N . SER A 1 261 ? -4.796 2.512 -22.068 1.00 88.12 261 SER A N 1
ATOM 2101 C CA . SER A 1 261 ? -3.961 1.319 -22.212 1.00 88.12 261 SER A CA 1
ATOM 2102 C C . SER A 1 261 ? -4.635 0.082 -21.626 1.00 88.12 261 SER A C 1
ATOM 2104 O O . SER A 1 261 ? -5.253 0.122 -20.562 1.00 88.12 261 SER A O 1
ATOM 2106 N N . HIS A 1 262 ? -4.429 -1.071 -22.263 1.00 87.56 262 HIS A N 1
ATOM 2107 C CA . HIS A 1 262 ? -4.810 -2.363 -21.682 1.00 87.56 262 HIS A CA 1
ATOM 2108 C C . HIS A 1 262 ? -4.012 -2.702 -20.407 1.00 87.56 262 HIS A C 1
ATOM 2110 O O . HIS A 1 262 ? -4.409 -3.582 -19.645 1.00 87.56 262 HIS A O 1
ATOM 2116 N N . MET A 1 263 ? -2.893 -2.007 -20.181 1.00 88.69 263 MET A N 1
ATOM 2117 C CA . MET A 1 263 ? -2.058 -2.120 -18.988 1.00 88.69 263 MET A CA 1
ATOM 2118 C C . MET A 1 263 ? -2.380 -1.044 -17.941 1.00 88.69 263 MET A C 1
ATOM 2120 O O . MET A 1 263 ? -1.695 -0.976 -16.922 1.00 88.69 263 MET A O 1
ATOM 2124 N N . ASP A 1 264 ? -3.410 -0.215 -18.150 1.00 89.38 264 ASP A N 1
ATOM 2125 C CA . ASP A 1 264 ? -3.820 0.785 -17.161 1.00 89.38 264 ASP A CA 1
ATOM 2126 C C . ASP A 1 264 ? -4.137 0.135 -15.812 1.00 89.38 264 ASP A C 1
ATOM 2128 O O . ASP A 1 264 ? -4.716 -0.954 -15.755 1.00 89.38 264 ASP A O 1
ATOM 2132 N N . ARG A 1 265 ? -3.755 0.793 -14.713 1.00 87.56 265 ARG A N 1
ATOM 2133 C CA . ARG A 1 265 ? -3.947 0.296 -13.340 1.00 87.56 265 ARG A CA 1
ATOM 2134 C C . ARG A 1 265 ? -3.366 -1.102 -13.112 1.00 87.56 265 ARG A C 1
ATOM 2136 O O . ARG A 1 265 ? -3.874 -1.877 -12.300 1.00 87.56 265 ARG A O 1
ATOM 2143 N N . HIS A 1 266 ? -2.284 -1.433 -13.808 1.00 91.38 266 HIS A N 1
ATOM 2144 C CA . HIS A 1 266 ? -1.492 -2.620 -13.512 1.00 91.38 266 HIS A CA 1
ATOM 2145 C C . HIS A 1 266 ? -0.225 -2.254 -12.741 1.00 91.38 266 HIS A C 1
ATOM 2147 O O . HIS A 1 266 ? 0.349 -1.179 -12.901 1.00 91.38 266 HIS A O 1
ATOM 2153 N N . TYR A 1 267 ? 0.239 -3.185 -11.918 1.00 91.69 267 TYR A N 1
ATOM 2154 C CA . TYR A 1 267 ? 1.528 -3.132 -11.251 1.00 91.69 267 TYR A CA 1
ATOM 2155 C C . TYR A 1 267 ? 2.492 -4.092 -11.931 1.00 91.69 267 TYR A C 1
ATOM 2157 O O . TYR A 1 267 ? 2.168 -5.265 -12.128 1.00 91.69 267 TYR A O 1
ATOM 2165 N N . ALA A 1 268 ? 3.682 -3.602 -12.264 1.00 92.69 268 ALA A N 1
ATOM 2166 C CA . ALA A 1 268 ? 4.774 -4.418 -12.767 1.00 92.69 268 ALA A CA 1
ATOM 2167 C C . ALA A 1 268 ? 5.799 -4.652 -11.652 1.00 92.69 268 ALA A C 1
ATOM 2169 O O . ALA A 1 268 ? 6.348 -3.710 -11.073 1.00 92.69 268 ALA A O 1
ATOM 2170 N N . PHE A 1 269 ? 6.053 -5.927 -11.362 1.00 92.00 269 PHE A N 1
ATOM 2171 C CA . PHE A 1 269 ? 6.996 -6.369 -10.343 1.00 92.00 269 PHE A CA 1
ATOM 2172 C C . PHE A 1 269 ? 8.294 -6.836 -10.985 1.00 92.00 269 PHE A C 1
ATOM 2174 O O . PHE A 1 269 ? 8.277 -7.687 -11.874 1.00 92.00 269 PHE A O 1
ATOM 2181 N N . TYR A 1 270 ? 9.428 -6.334 -10.509 1.00 90.56 270 TYR A N 1
ATOM 2182 C CA . TYR A 1 270 ? 10.742 -6.717 -11.022 1.00 90.56 270 TYR A CA 1
ATOM 2183 C C . TYR A 1 270 ? 11.784 -6.771 -9.901 1.00 90.56 270 TYR A C 1
ATOM 2185 O O . TYR A 1 270 ? 11.553 -6.314 -8.778 1.00 90.56 270 TYR A O 1
ATOM 2193 N N . ARG A 1 271 ? 12.948 -7.351 -10.201 1.00 86.38 271 ARG A N 1
ATOM 2194 C CA . ARG A 1 271 ? 14.106 -7.389 -9.298 1.00 86.38 271 ARG A CA 1
ATOM 2195 C C . ARG A 1 271 ? 15.296 -6.775 -10.015 1.00 86.38 271 ARG A C 1
ATOM 2197 O O . ARG A 1 271 ? 15.637 -7.218 -11.107 1.00 86.38 271 ARG A O 1
ATOM 2204 N N . LYS A 1 272 ? 15.941 -5.783 -9.398 1.00 77.88 272 LYS A N 1
ATOM 2205 C CA . LYS A 1 272 ? 17.245 -5.307 -9.874 1.00 77.88 272 LYS A CA 1
ATOM 2206 C C . LYS A 1 272 ? 18.259 -6.406 -9.556 1.00 77.88 272 LYS A C 1
ATOM 2208 O O . LYS A 1 272 ? 18.466 -6.724 -8.388 1.00 77.88 272 LYS A O 1
ATOM 2213 N N . THR A 1 273 ? 18.810 -7.035 -10.585 1.00 68.19 273 THR A N 1
ATOM 2214 C CA . THR A 1 273 ? 19.851 -8.056 -10.449 1.00 68.19 273 THR A CA 1
ATOM 2215 C C . THR A 1 273 ? 21.089 -7.598 -11.191 1.00 68.19 273 THR A C 1
ATOM 2217 O O . THR A 1 273 ? 20.990 -7.245 -12.363 1.00 68.19 273 THR A O 1
ATOM 2220 N N . ASP A 1 274 ? 22.244 -7.679 -10.537 1.00 58.50 274 ASP A N 1
ATOM 2221 C CA . ASP A 1 274 ? 23.539 -7.341 -11.147 1.00 58.50 274 ASP A CA 1
ATOM 2222 C C . ASP A 1 274 ? 24.037 -8.445 -12.099 1.00 58.50 274 ASP A C 1
ATOM 2224 O O . ASP A 1 274 ? 24.992 -8.269 -12.850 1.00 58.50 274 ASP A O 1
ATOM 2228 N N . VAL A 1 275 ? 23.375 -9.607 -12.083 1.00 56.72 275 VAL A N 1
ATOM 2229 C CA . VAL A 1 275 ? 23.718 -10.760 -12.914 1.00 56.72 275 VAL A CA 1
ATOM 2230 C C . VAL A 1 275 ? 23.064 -10.622 -14.287 1.00 56.72 275 VAL A C 1
ATOM 2232 O O . VAL A 1 275 ? 21.838 -10.676 -14.413 1.00 56.72 275 VAL A O 1
ATOM 2235 N N . ALA A 1 276 ? 23.888 -10.502 -15.326 1.00 51.97 276 ALA A N 1
ATOM 2236 C CA . ALA A 1 276 ? 23.451 -10.522 -16.715 1.00 51.97 276 ALA A CA 1
ATOM 2237 C C . ALA A 1 276 ? 22.859 -11.900 -17.066 1.00 51.97 276 ALA A C 1
ATOM 2239 O O . ALA A 1 276 ? 23.577 -12.866 -17.322 1.00 51.97 276 ALA A O 1
ATOM 2240 N N . LYS A 1 277 ? 21.528 -12.014 -17.065 1.00 58.25 277 LYS A N 1
ATOM 2241 C CA . LYS A 1 277 ? 20.840 -13.192 -17.609 1.00 58.25 277 LYS A CA 1
ATOM 2242 C C . LYS A 1 277 ? 20.988 -13.206 -19.135 1.00 58.25 277 LYS A C 1
ATOM 2244 O O . LYS A 1 277 ? 20.780 -12.200 -19.805 1.00 58.25 277 LYS A O 1
ATOM 2249 N N . SER A 1 278 ? 21.279 -14.380 -19.681 1.00 53.97 278 SER A N 1
ATOM 2250 C CA . SER A 1 278 ? 21.755 -14.610 -21.052 1.00 53.97 278 SER A CA 1
ATOM 2251 C C . SER A 1 278 ? 20.716 -14.479 -22.182 1.00 53.97 278 SER A C 1
ATOM 2253 O O . SER A 1 278 ? 21.044 -14.742 -23.333 1.00 53.97 278 SER A O 1
ATOM 2255 N N . SER A 1 279 ? 19.485 -14.029 -21.916 1.00 71.38 279 SER A N 1
ATOM 2256 C CA . SER A 1 279 ? 18.545 -13.600 -22.966 1.00 71.38 279 SER A CA 1
ATOM 2257 C C . SER A 1 279 ? 17.385 -12.799 -22.368 1.00 71.38 279 SER A C 1
ATOM 2259 O O . SER A 1 279 ? 16.509 -13.351 -21.695 1.00 71.38 279 SER A O 1
ATOM 2261 N N . MET A 1 280 ? 17.392 -11.486 -22.612 1.00 81.50 280 MET A N 1
ATOM 2262 C CA . MET A 1 280 ? 16.280 -10.574 -22.303 1.00 81.50 280 MET A CA 1
ATOM 2263 C C . MET A 1 280 ? 15.437 -10.233 -23.534 1.00 81.50 280 MET A C 1
ATOM 2265 O O . MET A 1 280 ? 14.459 -9.502 -23.424 1.00 81.50 280 MET A O 1
ATOM 2269 N N . ASN A 1 281 ? 15.800 -10.761 -24.707 1.00 86.88 281 ASN A N 1
ATOM 2270 C CA . ASN A 1 281 ? 15.166 -10.394 -25.966 1.00 86.88 281 ASN A CA 1
ATOM 2271 C C . ASN A 1 281 ? 13.687 -10.795 -25.995 1.00 86.88 281 ASN A C 1
ATOM 2273 O O . ASN A 1 281 ? 13.346 -11.936 -25.685 1.00 86.88 281 ASN A O 1
ATOM 2277 N N . GLY A 1 282 ? 12.818 -9.862 -26.378 1.00 86.25 282 GLY A N 1
ATOM 2278 C CA . GLY A 1 282 ? 11.367 -10.036 -26.422 1.00 86.25 282 GLY A CA 1
ATOM 2279 C C . GLY A 1 282 ? 10.683 -10.049 -25.052 1.00 86.25 282 GLY A C 1
ATOM 2280 O O . GLY A 1 282 ? 9.477 -10.282 -24.986 1.00 86.25 282 GLY A O 1
ATOM 2281 N N . LYS A 1 283 ? 11.415 -9.816 -23.955 1.00 90.44 283 LYS A N 1
ATOM 2282 C CA . LYS A 1 283 ? 10.847 -9.798 -22.604 1.00 90.44 283 LYS A CA 1
ATOM 2283 C C . LYS A 1 283 ? 10.488 -8.389 -22.167 1.00 90.44 283 LYS A C 1
ATOM 2285 O O . LYS A 1 283 ? 11.120 -7.415 -22.568 1.00 90.44 283 LYS A O 1
ATOM 2290 N N . LEU A 1 284 ? 9.498 -8.305 -21.286 1.00 93.12 284 LEU A N 1
ATOM 2291 C CA . LEU A 1 284 ? 9.170 -7.075 -20.585 1.00 93.12 284 LEU A CA 1
ATOM 2292 C C . LEU A 1 284 ? 10.231 -6.806 -19.511 1.00 93.12 284 LEU A C 1
ATOM 2294 O O . LEU A 1 284 ? 10.548 -7.682 -18.702 1.00 93.12 284 LEU A O 1
ATOM 2298 N N . VAL A 1 285 ? 10.790 -5.603 -19.513 1.00 92.56 285 VAL A N 1
ATOM 2299 C CA . VAL A 1 285 ? 11.913 -5.222 -18.661 1.00 92.56 285 VAL A CA 1
ATOM 2300 C C . VAL A 1 285 ? 11.745 -3.821 -18.088 1.00 92.56 285 VAL A C 1
ATOM 2302 O O . VAL A 1 285 ? 11.023 -2.977 -18.620 1.00 92.56 285 VAL A O 1
ATOM 2305 N N . VAL A 1 286 ? 12.494 -3.574 -17.020 1.00 92.44 286 VAL A N 1
ATOM 2306 C CA . VAL A 1 286 ? 12.861 -2.241 -16.555 1.00 92.44 286 VAL A CA 1
ATOM 2307 C C . VAL A 1 286 ? 14.352 -2.052 -16.804 1.00 92.44 286 VAL A C 1
ATOM 2309 O O . VAL A 1 286 ? 15.154 -2.898 -16.404 1.00 92.44 286 VAL A O 1
ATOM 2312 N N . VAL A 1 287 ? 14.734 -0.955 -17.450 1.00 90.62 287 VAL A N 1
ATOM 2313 C CA . VAL A 1 287 ? 16.137 -0.635 -17.739 1.00 90.62 287 VAL A CA 1
ATOM 2314 C C . VAL A 1 287 ? 16.560 0.676 -17.108 1.00 90.62 287 VAL A C 1
ATOM 2316 O O . VAL A 1 287 ? 15.756 1.596 -16.970 1.00 90.62 287 VAL A O 1
ATOM 2319 N N . GLY A 1 288 ? 17.835 0.751 -16.745 1.00 89.19 288 GLY A N 1
ATOM 2320 C CA . GLY A 1 288 ? 18.497 1.989 -16.356 1.00 89.19 288 GLY A CA 1
ATOM 2321 C C . GLY A 1 288 ? 19.317 2.542 -17.510 1.00 89.19 288 GLY A C 1
ATOM 2322 O O . GLY A 1 288 ? 19.979 1.789 -18.223 1.00 89.19 288 GLY A O 1
ATOM 2323 N N . LYS A 1 289 ? 19.296 3.857 -17.690 1.00 87.31 289 LYS A N 1
ATOM 2324 C CA . LYS A 1 289 ? 20.176 4.583 -18.602 1.00 87.31 289 LYS A CA 1
ATOM 2325 C C . LYS A 1 289 ? 20.843 5.715 -17.842 1.00 87.31 289 LYS A C 1
ATOM 2327 O O . LYS A 1 289 ? 20.158 6.438 -17.125 1.00 87.31 289 LYS A O 1
ATOM 2332 N N . GLU A 1 290 ? 22.149 5.865 -18.020 1.00 84.56 290 GLU A N 1
ATOM 2333 C CA . GLU A 1 290 ? 22.876 6.986 -17.436 1.00 84.56 290 GLU A CA 1
ATOM 2334 C C . GLU A 1 290 ? 22.332 8.321 -17.960 1.00 84.56 290 GLU A C 1
ATOM 2336 O O . GLU A 1 290 ? 22.210 8.515 -19.173 1.00 84.56 290 GLU A O 1
ATOM 2341 N N . ASP A 1 291 ? 21.984 9.219 -17.042 1.00 77.69 291 ASP A N 1
ATOM 2342 C CA . ASP A 1 291 ? 21.638 10.607 -17.339 1.00 77.69 291 ASP A CA 1
ATOM 2343 C C . ASP A 1 291 ? 22.547 11.528 -16.511 1.00 77.69 291 ASP A C 1
ATOM 2345 O O . ASP A 1 291 ? 22.289 11.731 -15.322 1.00 77.69 291 ASP A O 1
ATOM 2349 N N . PRO A 1 292 ? 23.615 12.078 -17.120 1.00 71.75 292 PRO A N 1
ATOM 2350 C CA . PRO A 1 292 ? 24.577 12.941 -16.433 1.00 71.75 292 PRO A CA 1
ATOM 2351 C C . PRO A 1 292 ? 23.946 14.187 -15.804 1.00 71.75 292 PRO A C 1
ATOM 2353 O O . PRO A 1 292 ? 24.457 14.702 -14.816 1.00 71.75 292 PRO A O 1
ATOM 2356 N N . ARG A 1 293 ? 22.802 14.653 -16.328 1.00 69.06 293 ARG A N 1
ATOM 2357 C CA . ARG A 1 293 ? 22.101 15.831 -15.794 1.00 69.06 293 ARG A CA 1
ATOM 2358 C C . ARG A 1 293 ? 21.647 15.611 -14.355 1.00 69.06 293 ARG A C 1
ATOM 2360 O O . ARG A 1 293 ? 21.648 16.545 -13.570 1.00 69.06 293 ARG A O 1
ATOM 2367 N N . LEU A 1 294 ? 21.296 14.376 -13.993 1.00 64.62 294 LEU A N 1
ATOM 2368 C CA . LEU A 1 294 ? 20.856 14.031 -12.639 1.00 64.62 294 LEU A CA 1
ATOM 2369 C C . LEU A 1 294 ? 22.003 14.105 -11.614 1.00 64.62 294 LEU A C 1
ATOM 2371 O O . LEU A 1 294 ? 21.752 14.392 -10.442 1.00 64.62 294 LEU A O 1
ATOM 2375 N N . GLU A 1 295 ? 23.251 13.897 -12.048 1.00 63.16 295 GLU A N 1
ATOM 2376 C CA . GLU A 1 295 ? 24.441 14.020 -11.194 1.00 63.16 295 GLU A CA 1
ATOM 2377 C C . GLU A 1 295 ? 24.681 15.477 -10.774 1.00 63.16 295 GLU A C 1
ATOM 2379 O O . GLU A 1 295 ? 25.012 15.742 -9.619 1.00 63.16 295 GLU A O 1
ATOM 2384 N N . GLU A 1 296 ? 24.419 16.434 -11.673 1.00 57.62 296 GLU A N 1
ATOM 2385 C CA . GLU A 1 296 ? 24.512 17.878 -11.396 1.00 57.62 296 GLU A CA 1
ATOM 2386 C C . GLU A 1 296 ? 23.542 18.327 -10.288 1.00 57.62 296 GLU A C 1
ATOM 2388 O O . GLU A 1 296 ? 23.806 19.298 -9.577 1.00 57.62 296 GLU A O 1
ATOM 2393 N N . PHE A 1 297 ? 22.454 17.577 -10.087 1.00 55.25 297 PHE A N 1
ATOM 2394 C CA . PHE A 1 297 ? 21.470 17.791 -9.023 1.00 55.25 297 PHE A CA 1
ATOM 2395 C C . PHE A 1 297 ? 21.693 16.900 -7.784 1.00 55.25 297 PHE A C 1
ATOM 2397 O O . PHE A 1 297 ? 20.914 16.970 -6.832 1.00 55.25 297 PHE A O 1
ATOM 2404 N N . GLY A 1 298 ? 22.757 16.085 -7.759 1.00 51.72 298 GLY A N 1
ATOM 2405 C CA . GLY A 1 298 ? 23.113 15.218 -6.630 1.00 51.72 298 GLY A CA 1
ATOM 2406 C C . GLY A 1 298 ? 22.273 13.940 -6.493 1.00 51.72 298 GLY A C 1
ATOM 2407 O O . GLY A 1 298 ? 22.241 13.358 -5.405 1.00 51.72 298 GLY A O 1
ATOM 2408 N N . TYR A 1 299 ? 21.588 13.503 -7.556 1.00 56.44 299 TYR A N 1
ATOM 2409 C CA . TYR A 1 299 ? 20.822 12.250 -7.595 1.00 56.44 299 TYR A CA 1
ATOM 2410 C C . TYR A 1 299 ? 21.634 11.090 -8.186 1.00 56.44 299 TYR A C 1
ATOM 2412 O O . TYR A 1 299 ? 22.684 11.290 -8.795 1.00 56.44 299 TYR A O 1
ATOM 2420 N N . GLU A 1 300 ? 21.132 9.854 -8.034 1.00 60.75 300 GLU A N 1
ATOM 2421 C CA . GLU A 1 300 ? 21.656 8.729 -8.817 1.00 60.75 300 GLU A CA 1
ATOM 2422 C C . GLU A 1 300 ? 21.500 9.059 -10.312 1.00 60.75 300 GLU A C 1
ATOM 2424 O O . GLU A 1 300 ? 20.377 9.337 -10.746 1.00 60.75 300 GLU A O 1
ATOM 2429 N N . PRO A 1 301 ? 22.575 8.992 -11.118 1.00 70.19 301 PRO A N 1
ATOM 2430 C CA . PRO A 1 301 ? 22.563 9.428 -12.509 1.00 70.19 301 PRO A CA 1
ATOM 2431 C C . PRO A 1 301 ? 21.899 8.395 -13.419 1.00 70.19 301 PRO A C 1
ATOM 2433 O O . PRO A 1 301 ? 22.433 8.044 -14.459 1.00 70.19 301 PRO A O 1
ATOM 2436 N N . THR A 1 302 ? 20.771 7.809 -13.017 1.00 80.88 302 THR A N 1
ATOM 2437 C CA . THR A 1 302 ? 20.096 6.743 -13.761 1.00 80.88 302 THR A CA 1
ATOM 2438 C C . THR A 1 302 ? 18.633 7.089 -13.984 1.00 80.88 302 THR A C 1
ATOM 2440 O O . THR A 1 302 ? 17.821 7.068 -13.063 1.00 80.88 302 THR A O 1
ATOM 2443 N N . SER A 1 303 ? 18.283 7.324 -15.244 1.00 86.06 303 SER A N 1
ATOM 2444 C CA . SER A 1 303 ? 16.901 7.361 -15.707 1.00 86.06 303 SER A CA 1
ATOM 2445 C C . SER A 1 303 ? 16.377 5.947 -15.933 1.00 86.06 303 SER A C 1
ATOM 2447 O O . SER A 1 303 ? 17.042 5.115 -16.554 1.00 86.06 303 SER A O 1
ATOM 2449 N N . TYR A 1 304 ? 15.161 5.680 -15.466 1.00 90.12 304 TYR A N 1
ATOM 2450 C CA . TYR A 1 304 ? 14.540 4.361 -15.535 1.00 90.12 304 TYR A CA 1
ATOM 2451 C C . TYR A 1 304 ? 13.458 4.310 -16.619 1.00 90.12 304 TYR A C 1
ATOM 2453 O O . TYR A 1 304 ? 12.676 5.246 -16.767 1.00 90.12 304 TYR A O 1
ATOM 2461 N N . TRP A 1 305 ? 13.392 3.203 -17.357 1.00 92.44 305 TRP A N 1
ATOM 2462 C CA . TRP A 1 305 ? 12.445 3.002 -18.459 1.00 92.44 305 TRP A CA 1
ATOM 2463 C C . TRP A 1 305 ? 11.804 1.622 -18.391 1.00 92.44 305 TRP A C 1
ATOM 2465 O O . TRP A 1 305 ? 12.448 0.662 -17.972 1.00 92.44 305 TRP A O 1
ATOM 2475 N N . PHE A 1 306 ? 10.556 1.512 -18.837 1.00 94.38 306 PHE A N 1
ATOM 2476 C CA . PHE A 1 306 ? 9.782 0.271 -18.856 1.00 94.38 306 PHE A CA 1
ATOM 2477 C C . PHE A 1 306 ? 9.343 -0.084 -20.277 1.00 94.38 306 PHE A C 1
ATOM 2479 O O . PHE A 1 306 ? 8.814 0.760 -20.994 1.00 94.38 306 PHE A O 1
ATOM 2486 N N . GLY A 1 307 ? 9.517 -1.341 -20.682 1.00 93.75 307 GLY A N 1
ATOM 2487 C CA . GLY A 1 307 ? 8.987 -1.823 -21.955 1.00 93.75 307 GLY A CA 1
ATOM 2488 C C . GLY A 1 307 ? 9.584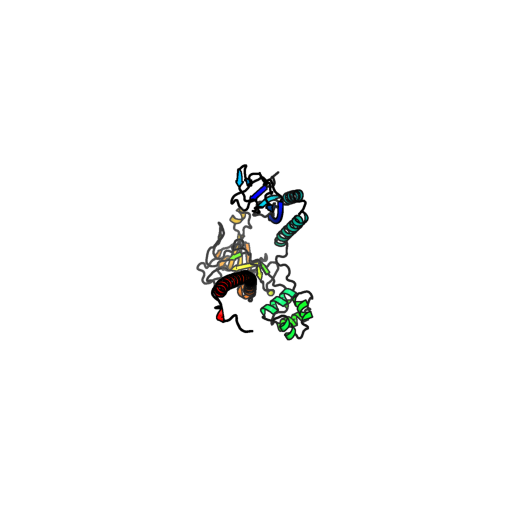 -3.144 -22.411 1.00 93.75 307 GLY A C 1
ATOM 2489 O O . GLY A 1 307 ? 10.139 -3.889 -21.609 1.00 93.75 307 GLY A O 1
ATOM 2490 N N . ILE A 1 308 ? 9.431 -3.470 -23.691 1.00 92.81 308 ILE A N 1
ATOM 2491 C CA . ILE A 1 308 ? 9.920 -4.724 -24.272 1.00 92.81 308 ILE A CA 1
ATOM 2492 C C . ILE A 1 308 ? 11.362 -4.532 -24.734 1.00 92.81 308 ILE A C 1
ATOM 2494 O O . ILE A 1 308 ? 11.642 -3.661 -25.556 1.00 92.81 308 ILE A O 1
ATOM 2498 N N . TYR A 1 309 ? 12.276 -5.348 -24.216 1.00 91.75 309 TYR A N 1
ATOM 2499 C CA . TYR A 1 309 ? 13.680 -5.324 -24.610 1.00 91.75 309 TYR A CA 1
ATOM 2500 C C . TYR A 1 309 ? 13.894 -6.049 -25.932 1.00 91.75 309 TYR A C 1
ATOM 2502 O O . TYR A 1 309 ? 13.505 -7.209 -26.067 1.00 91.75 309 TYR A O 1
ATOM 2510 N N . ASP A 1 310 ? 14.571 -5.409 -26.879 1.00 89.88 310 ASP A N 1
ATOM 2511 C CA . ASP A 1 310 ? 14.978 -6.053 -28.123 1.00 89.88 310 ASP A CA 1
ATOM 2512 C C . ASP A 1 310 ? 16.349 -5.553 -28.605 1.00 89.88 310 ASP A C 1
ATOM 2514 O O . ASP A 1 310 ? 16.728 -4.389 -28.420 1.00 89.88 310 ASP A O 1
ATOM 2518 N N . ILE A 1 311 ? 17.113 -6.458 -29.213 1.00 86.19 311 ILE A N 1
ATOM 2519 C CA . ILE A 1 311 ? 18.428 -6.195 -29.792 1.00 86.19 311 ILE A CA 1
ATOM 2520 C C . ILE A 1 311 ? 18.275 -6.208 -31.311 1.00 86.19 311 ILE A C 1
ATOM 2522 O O . ILE A 1 311 ? 18.200 -7.261 -31.947 1.00 86.19 311 ILE A O 1
ATOM 2526 N N . ALA A 1 312 ? 18.267 -5.019 -31.909 1.00 76.56 312 ALA A N 1
ATOM 2527 C CA . ALA A 1 312 ? 18.171 -4.882 -33.355 1.00 76.56 312 ALA A CA 1
ATOM 2528 C C . ALA A 1 312 ? 19.436 -5.406 -34.064 1.00 76.56 312 ALA A C 1
ATOM 2530 O O . ALA A 1 312 ? 20.529 -5.467 -33.486 1.00 76.56 312 ALA A O 1
ATOM 2531 N N . LYS A 1 313 ? 19.307 -5.724 -35.363 1.00 66.81 313 LYS A N 1
ATOM 2532 C CA . LYS A 1 313 ? 20.451 -6.053 -36.233 1.00 66.81 313 LYS A CA 1
ATOM 2533 C C . LYS A 1 313 ? 21.522 -4.960 -36.108 1.00 66.81 313 LYS A C 1
ATOM 2535 O O . LYS A 1 313 ? 21.232 -3.788 -36.328 1.00 66.81 313 LYS A O 1
ATOM 2540 N N . GLY A 1 314 ? 22.740 -5.357 -35.737 1.00 68.12 314 GLY A N 1
ATOM 2541 C CA . GLY A 1 314 ? 23.838 -4.436 -35.411 1.00 68.12 314 GLY A CA 1
ATOM 2542 C C . GLY A 1 314 ? 24.098 -4.240 -33.910 1.00 68.12 314 GLY A C 1
ATOM 2543 O O . GLY A 1 314 ? 24.933 -3.416 -33.559 1.00 68.12 314 GLY A O 1
ATOM 2544 N N . GLY A 1 315 ? 23.416 -4.979 -33.024 1.00 78.06 315 GLY A N 1
ATOM 2545 C CA . GLY A 1 315 ? 23.701 -4.988 -31.580 1.00 78.06 315 GLY A CA 1
ATOM 2546 C C . GLY A 1 315 ? 23.108 -3.807 -30.804 1.00 78.06 315 GLY A C 1
ATOM 2547 O O . GLY A 1 315 ? 23.430 -3.609 -29.633 1.00 78.06 315 GLY A O 1
ATOM 2548 N N . VAL A 1 316 ? 22.239 -3.016 -31.439 1.00 84.25 316 VAL A N 1
ATOM 2549 C CA . VAL A 1 316 ? 21.630 -1.833 -30.822 1.00 84.25 316 VAL A CA 1
ATOM 2550 C C . VAL A 1 316 ? 20.492 -2.258 -29.900 1.00 84.25 316 VAL A C 1
ATOM 2552 O O . VAL A 1 316 ? 19.455 -2.743 -30.354 1.00 84.25 316 VAL A O 1
ATOM 2555 N N . GLN A 1 317 ? 20.676 -2.027 -28.602 1.00 88.06 317 GLN A N 1
ATOM 2556 C CA . GLN A 1 317 ? 19.668 -2.290 -27.578 1.00 88.06 317 GLN A CA 1
ATOM 2557 C C . GLN A 1 317 ? 18.565 -1.229 -27.647 1.00 88.06 317 GLN A C 1
ATOM 2559 O O . GLN A 1 317 ? 18.850 -0.028 -27.610 1.00 88.06 317 GLN A O 1
ATOM 2564 N N . THR A 1 318 ? 17.310 -1.657 -27.749 1.00 90.50 318 THR A N 1
ATOM 2565 C CA . THR A 1 318 ? 16.144 -0.770 -27.841 1.00 90.50 318 THR A CA 1
ATOM 2566 C C . THR A 1 318 ? 15.040 -1.266 -26.917 1.00 90.50 318 THR A C 1
ATOM 2568 O O . THR A 1 318 ? 14.806 -2.467 -26.813 1.00 90.50 318 THR A O 1
ATOM 2571 N N . ILE A 1 319 ? 14.352 -0.333 -26.261 1.00 91.56 319 ILE A N 1
ATOM 2572 C CA . ILE A 1 319 ? 13.100 -0.604 -25.556 1.00 91.56 319 ILE A CA 1
ATOM 2573 C C . ILE A 1 319 ? 11.942 -0.182 -26.441 1.00 91.56 319 ILE A C 1
ATOM 2575 O O . ILE A 1 319 ? 11.883 0.965 -26.894 1.00 91.56 319 ILE A O 1
ATOM 2579 N N . TYR A 1 320 ? 11.024 -1.111 -26.660 1.00 92.12 320 TYR A N 1
ATOM 2580 C CA . TYR A 1 320 ? 9.766 -0.878 -27.345 1.00 92.12 320 TYR A CA 1
ATOM 2581 C C . TYR A 1 320 ? 8.639 -0.677 -26.343 1.00 92.12 320 TYR A C 1
ATOM 2583 O O . TYR A 1 320 ? 8.646 -1.247 -25.248 1.00 92.12 320 TYR A O 1
ATOM 2591 N N . ASN A 1 321 ? 7.661 0.127 -26.732 1.00 92.50 321 ASN A N 1
ATOM 2592 C CA . ASN A 1 321 ? 6.453 0.306 -25.954 1.00 92.50 321 ASN A CA 1
ATOM 2593 C C . ASN A 1 321 ? 5.698 -1.031 -25.869 1.00 92.50 321 ASN A C 1
ATOM 2595 O O . ASN A 1 321 ? 5.461 -1.658 -26.905 1.00 92.50 321 ASN A O 1
ATOM 2599 N N . PRO A 1 322 ? 5.347 -1.506 -24.663 1.00 91.25 322 PRO A N 1
ATOM 2600 C CA . PRO A 1 322 ? 4.624 -2.761 -24.520 1.00 91.25 322 PRO A CA 1
ATOM 2601 C C . PRO A 1 322 ? 3.176 -2.663 -25.009 1.00 91.25 322 PRO A C 1
ATOM 2603 O O . PRO A 1 322 ? 2.560 -3.694 -25.288 1.00 91.25 322 PRO A O 1
ATOM 2606 N N . ASP A 1 323 ? 2.633 -1.451 -25.146 1.00 89.00 323 ASP A N 1
ATOM 2607 C CA . ASP A 1 323 ? 1.310 -1.248 -25.712 1.00 89.00 323 ASP A CA 1
ATOM 2608 C C . ASP A 1 323 ? 1.348 -1.097 -27.236 1.00 89.00 323 ASP A C 1
ATOM 2610 O O . ASP A 1 323 ? 1.964 -0.184 -27.785 1.00 89.00 323 ASP A O 1
ATOM 2614 N N . ARG A 1 324 ? 0.615 -1.980 -27.922 1.00 82.69 324 ARG A N 1
ATOM 2615 C CA . ARG A 1 324 ? 0.488 -2.000 -29.385 1.00 82.69 324 ARG A CA 1
ATOM 2616 C C . ARG A 1 324 ? -0.230 -0.776 -29.946 1.00 82.69 324 ARG A C 1
ATOM 2618 O O . ARG A 1 324 ? -0.074 -0.491 -31.127 1.00 82.69 324 ARG A O 1
ATOM 2625 N N . PHE A 1 325 ? -1.043 -0.095 -29.140 1.00 82.00 325 PHE A N 1
ATOM 2626 C CA . PHE A 1 325 ? -1.808 1.076 -29.575 1.00 82.00 325 PHE A CA 1
ATOM 2627 C C . PHE A 1 325 ? -1.063 2.396 -29.356 1.00 82.00 325 PHE A C 1
ATOM 2629 O O . PHE A 1 325 ? -1.568 3.459 -29.721 1.00 82.00 325 PHE A O 1
ATOM 2636 N N . ALA A 1 326 ? 0.139 2.352 -28.776 1.00 82.00 326 ALA A N 1
ATOM 2637 C CA . ALA A 1 326 ? 0.937 3.547 -28.582 1.00 82.00 326 ALA A CA 1
ATOM 2638 C C . ALA A 1 326 ? 1.431 4.112 -29.921 1.00 82.00 326 ALA A C 1
ATOM 2640 O O . ALA A 1 326 ? 1.953 3.391 -30.767 1.00 82.00 326 ALA A O 1
ATOM 2641 N N . LYS A 1 327 ? 1.341 5.438 -30.084 1.00 77.69 327 LYS A N 1
ATOM 2642 C CA . LYS A 1 327 ? 1.909 6.139 -31.253 1.00 77.69 327 LYS A CA 1
ATOM 2643 C C . LYS A 1 327 ? 3.432 6.002 -31.321 1.00 77.69 327 LYS A C 1
ATOM 2645 O O . LYS A 1 327 ? 4.011 5.983 -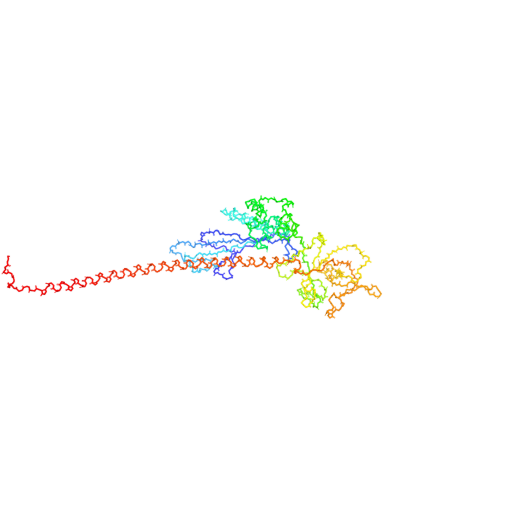32.403 1.00 77.69 327 LYS A O 1
ATOM 2650 N N . THR A 1 328 ? 4.074 5.932 -30.158 1.00 76.88 328 THR A N 1
ATOM 2651 C CA . THR A 1 328 ? 5.526 5.847 -30.026 1.00 76.88 328 THR A CA 1
ATOM 2652 C C . THR A 1 328 ? 5.926 4.395 -29.798 1.00 76.88 328 THR A C 1
ATOM 2654 O O . THR A 1 328 ? 5.954 3.931 -28.662 1.00 76.88 328 THR A O 1
ATOM 2657 N N . GLU A 1 329 ? 6.248 3.673 -30.875 1.00 80.88 329 GLU A N 1
ATOM 2658 C CA . GLU A 1 329 ? 6.656 2.261 -30.790 1.00 80.88 329 GLU A CA 1
ATOM 2659 C C . GLU A 1 329 ? 8.002 2.074 -30.076 1.00 80.88 329 GLU A C 1
ATOM 2661 O O . GLU A 1 329 ? 8.198 1.096 -29.359 1.00 80.88 329 GLU A O 1
ATOM 2666 N N . LYS A 1 330 ? 8.949 3.003 -30.265 1.00 84.62 330 LYS A N 1
ATOM 2667 C CA . LYS A 1 330 ? 10.301 2.945 -29.686 1.00 84.62 330 LYS A CA 1
ATOM 2668 C C . LYS A 1 330 ? 10.418 3.936 -28.538 1.00 84.62 330 LYS A C 1
ATOM 2670 O O . LYS A 1 330 ? 10.441 5.138 -28.782 1.00 84.62 330 LYS A O 1
ATOM 2675 N N . ALA A 1 331 ? 10.548 3.426 -27.320 1.00 83.94 331 ALA A N 1
ATOM 2676 C CA . ALA A 1 331 ? 10.673 4.234 -26.113 1.00 83.94 331 ALA A CA 1
ATOM 2677 C C . ALA A 1 331 ? 12.076 4.843 -25.975 1.00 83.94 331 ALA A C 1
ATOM 2679 O O . ALA A 1 331 ? 12.234 6.059 -25.935 1.00 83.94 331 ALA A O 1
ATOM 2680 N N . VAL A 1 332 ? 13.119 4.005 -25.931 1.00 89.50 332 VAL A N 1
ATOM 2681 C CA . VAL A 1 332 ? 14.495 4.470 -25.693 1.00 89.50 332 VAL A CA 1
ATOM 2682 C C . VAL A 1 332 ? 15.531 3.544 -26.329 1.00 89.50 332 VAL A C 1
ATOM 2684 O O . VAL A 1 332 ? 15.331 2.335 -26.437 1.00 89.50 332 VAL A O 1
ATOM 2687 N N . LYS A 1 333 ? 16.664 4.116 -26.752 1.00 90.12 333 LYS A N 1
ATOM 2688 C CA . LYS A 1 333 ? 17.845 3.381 -27.231 1.00 90.12 333 LYS A CA 1
ATOM 2689 C C . LYS A 1 333 ? 18.954 3.383 -26.177 1.00 90.12 333 LYS A C 1
ATOM 2691 O O . LYS A 1 333 ? 19.146 4.393 -25.485 1.00 90.12 333 LYS A O 1
ATOM 2696 N N . GLY A 1 334 ? 19.673 2.265 -26.101 1.00 85.06 334 GLY A N 1
ATOM 2697 C CA . GLY A 1 334 ? 20.810 2.057 -25.208 1.00 85.06 334 GLY A CA 1
ATOM 2698 C C . GLY A 1 334 ? 22.062 2.869 -25.585 1.00 85.06 334 GLY A C 1
ATOM 2699 O O . GLY A 1 334 ? 21.999 3.716 -26.481 1.00 85.06 334 GLY A O 1
ATOM 2700 N N . PRO A 1 335 ? 23.201 2.615 -24.915 1.00 86.44 335 PRO A N 1
ATOM 2701 C CA . PRO A 1 335 ? 23.428 1.522 -23.961 1.00 86.44 335 PRO A CA 1
ATOM 2702 C C . PRO A 1 335 ? 22.649 1.695 -22.648 1.00 86.44 335 PRO A C 1
ATOM 2704 O O . PRO A 1 335 ? 22.345 2.816 -22.242 1.00 86.44 335 PRO A O 1
ATOM 2707 N N . PHE A 1 336 ? 22.300 0.577 -22.010 1.00 87.19 336 PHE A N 1
ATOM 2708 C CA . PHE A 1 336 ? 21.625 0.549 -20.709 1.00 87.19 336 PHE A CA 1
ATOM 2709 C C . PHE A 1 336 ? 22.601 0.076 -19.631 1.00 87.19 336 PHE A C 1
ATOM 2711 O O . PHE A 1 336 ? 23.361 -0.863 -19.864 1.00 87.19 336 PHE A O 1
ATOM 2718 N N . THR A 1 337 ? 22.570 0.710 -18.458 1.00 85.88 337 THR A N 1
ATOM 2719 C CA . THR A 1 337 ? 23.422 0.359 -17.310 1.00 85.88 337 THR A CA 1
ATOM 2720 C C . THR A 1 337 ? 22.996 -0.951 -16.668 1.00 85.88 337 THR A C 1
ATOM 2722 O O . THR A 1 337 ? 23.830 -1.743 -16.240 1.00 85.88 337 THR A O 1
ATOM 2725 N N . PHE A 1 338 ? 21.690 -1.206 -16.627 1.00 86.12 338 PHE A N 1
ATOM 2726 C CA . PHE A 1 338 ? 21.144 -2.483 -16.197 1.00 86.12 338 PHE A CA 1
ATOM 2727 C C . PHE A 1 338 ? 19.857 -2.803 -16.954 1.00 86.12 338 PHE A C 1
ATOM 2729 O O . PHE A 1 338 ? 19.141 -1.909 -17.413 1.00 86.12 338 PHE A O 1
ATOM 2736 N N . VAL A 1 339 ? 19.548 -4.096 -17.032 1.00 88.19 339 VAL A N 1
ATOM 2737 C CA . VAL A 1 339 ? 18.307 -4.623 -17.603 1.00 88.19 339 VAL A CA 1
ATOM 2738 C C . VAL A 1 339 ? 17.725 -5.627 -16.618 1.00 88.19 339 VAL A C 1
ATOM 2740 O O . VAL A 1 339 ? 18.351 -6.640 -16.314 1.00 88.19 339 VAL A O 1
ATOM 2743 N N . ALA A 1 340 ? 16.536 -5.338 -16.100 1.00 89.50 340 ALA A N 1
ATOM 2744 C CA . ALA A 1 340 ? 15.842 -6.174 -15.134 1.00 89.50 340 ALA A CA 1
ATOM 2745 C C . ALA A 1 340 ? 14.547 -6.730 -15.728 1.00 89.50 340 ALA A C 1
ATOM 2747 O O . ALA A 1 340 ? 13.692 -5.980 -16.186 1.00 89.50 340 ALA A O 1
ATOM 2748 N N . GLU A 1 341 ? 14.383 -8.047 -15.683 1.00 90.56 341 GLU A N 1
ATOM 2749 C CA . GLU A 1 341 ? 13.166 -8.730 -16.129 1.00 90.56 341 GLU A CA 1
ATOM 2750 C C . GLU A 1 341 ? 11.976 -8.388 -15.224 1.00 90.56 341 GLU A C 1
ATOM 2752 O O . GLU A 1 341 ? 12.065 -8.473 -13.993 1.00 90.56 341 GLU A O 1
ATOM 2757 N N . VAL A 1 342 ? 10.847 -8.043 -15.841 1.00 91.69 342 VAL A N 1
ATOM 2758 C CA . VAL A 1 342 ? 9.566 -7.923 -15.145 1.00 91.69 342 VAL A CA 1
ATOM 2759 C C . VAL A 1 342 ? 9.026 -9.329 -14.924 1.00 91.69 342 VAL A C 1
ATOM 2761 O O . VAL A 1 342 ? 8.734 -10.058 -15.866 1.00 91.69 342 VAL A O 1
ATOM 2764 N N . ILE A 1 343 ? 8.920 -9.712 -13.657 1.00 90.19 343 ILE A N 1
ATOM 2765 C CA . ILE A 1 343 ? 8.511 -11.050 -13.219 1.00 90.19 343 ILE A CA 1
ATOM 2766 C C . ILE A 1 343 ? 7.022 -11.252 -13.470 1.00 90.19 343 ILE A C 1
ATOM 2768 O O . ILE A 1 343 ? 6.600 -12.322 -13.894 1.00 90.19 343 ILE A O 1
ATOM 2772 N N . SER A 1 344 ? 6.223 -10.229 -13.169 1.00 90.38 344 SER A N 1
ATOM 2773 C CA . SER A 1 344 ? 4.780 -10.287 -13.340 1.00 90.38 344 SER A CA 1
ATOM 2774 C C . SER A 1 344 ? 4.199 -8.896 -13.511 1.00 90.38 344 SER A C 1
ATOM 2776 O O . SER A 1 344 ? 4.641 -7.944 -12.867 1.00 90.38 344 SER A O 1
ATOM 2778 N N . VAL A 1 345 ? 3.150 -8.819 -14.324 1.00 91.69 345 VAL A N 1
ATOM 2779 C CA . VAL A 1 345 ? 2.255 -7.667 -14.419 1.00 91.69 345 VAL A CA 1
ATOM 2780 C C . VAL A 1 345 ? 0.899 -8.102 -13.885 1.00 91.69 345 VAL A C 1
ATOM 2782 O O . VAL A 1 345 ? 0.394 -9.149 -14.283 1.00 91.69 345 VAL A O 1
ATOM 2785 N N . MET A 1 346 ? 0.332 -7.354 -12.945 1.00 89.25 346 MET A N 1
ATOM 2786 C CA . MET A 1 346 ? -0.936 -7.709 -12.304 1.00 89.25 346 MET A CA 1
ATOM 2787 C C . MET A 1 346 ? -1.847 -6.498 -12.213 1.00 89.25 346 MET A C 1
ATOM 2789 O O . MET A 1 346 ? -1.390 -5.417 -11.857 1.00 89.25 346 MET A O 1
ATOM 2793 N N . SER A 1 347 ? -3.132 -6.677 -12.513 1.00 88.12 347 SER A N 1
ATOM 2794 C CA . SER A 1 347 ? -4.117 -5.611 -12.332 1.00 88.12 347 SER A CA 1
ATOM 2795 C C . SER A 1 347 ? -4.286 -5.279 -10.850 1.00 88.12 347 SER A C 1
ATOM 2797 O O . SER A 1 347 ? -4.194 -6.155 -9.987 1.00 88.12 347 SER A O 1
ATOM 2799 N N . GLU A 1 348 ? -4.577 -4.016 -10.558 1.00 83.62 348 GLU A N 1
ATOM 2800 C CA . GLU A 1 348 ? -4.894 -3.545 -9.210 1.00 83.62 348 GLU A CA 1
ATOM 2801 C C . GLU A 1 348 ? -6.008 -4.398 -8.587 1.00 83.62 348 GLU A C 1
ATOM 2803 O O . GLU A 1 348 ? -5.810 -4.986 -7.527 1.00 83.62 348 GLU A O 1
ATOM 2808 N N . ASN A 1 349 ? -7.097 -4.626 -9.327 1.00 77.31 349 ASN A N 1
ATOM 2809 C CA . ASN A 1 349 ? -8.238 -5.438 -8.890 1.00 77.31 349 ASN A CA 1
ATOM 2810 C C . ASN A 1 349 ? -7.884 -6.897 -8.545 1.00 77.31 349 ASN A C 1
ATOM 2812 O O . ASN A 1 349 ? -8.535 -7.503 -7.693 1.00 77.31 349 ASN A O 1
ATOM 2816 N N . ALA A 1 350 ? -6.880 -7.489 -9.200 1.00 75.75 350 ALA A N 1
ATOM 2817 C CA . ALA A 1 350 ? -6.444 -8.852 -8.894 1.00 75.75 350 ALA A CA 1
ATOM 2818 C C . ALA A 1 350 ? -5.665 -8.932 -7.570 1.00 75.75 350 ALA A C 1
ATOM 2820 O O . ALA A 1 350 ? -5.715 -9.954 -6.882 1.00 75.75 350 ALA A O 1
ATOM 2821 N N . LEU A 1 351 ? -4.966 -7.857 -7.196 1.00 71.00 351 LEU A N 1
ATOM 2822 C CA . LEU A 1 351 ? -4.167 -7.770 -5.970 1.00 71.00 351 LEU A CA 1
ATOM 2823 C C . LEU A 1 351 ? -5.020 -7.375 -4.757 1.00 71.00 351 LEU A C 1
ATOM 2825 O O . LEU A 1 351 ? -4.786 -7.834 -3.633 1.00 71.00 351 LEU A O 1
ATOM 2829 N N . THR A 1 352 ? -6.052 -6.568 -4.986 1.00 59.59 352 THR A N 1
ATOM 2830 C CA . THR A 1 352 ? -7.064 -6.177 -4.005 1.00 59.59 352 THR A CA 1
ATOM 2831 C C . THR A 1 352 ? -8.377 -6.898 -4.291 1.00 59.59 352 THR A C 1
ATOM 2833 O O . THR A 1 352 ? -9.357 -6.298 -4.717 1.00 59.59 352 THR A O 1
ATOM 2836 N N . LYS A 1 353 ? -8.463 -8.202 -3.983 1.00 51.91 353 LYS A N 1
ATOM 2837 C CA . LYS A 1 353 ? -9.778 -8.855 -3.823 1.00 51.91 353 LYS A CA 1
ATOM 2838 C C . LYS A 1 353 ? -10.601 -8.059 -2.796 1.00 51.91 353 LYS A C 1
ATOM 2840 O O . LYS A 1 353 ? -10.349 -8.217 -1.607 1.00 51.91 353 LYS A O 1
ATOM 2845 N N . ARG A 1 354 ? -11.533 -7.205 -3.250 1.00 41.84 354 ARG A N 1
ATOM 2846 C CA . ARG A 1 354 ? -12.630 -6.519 -2.515 1.00 41.84 354 ARG A CA 1
ATOM 2847 C C . ARG A 1 354 ? -12.308 -5.793 -1.193 1.00 41.84 354 ARG A C 1
ATOM 2849 O O . ARG A 1 354 ? -13.211 -5.225 -0.590 1.00 41.84 354 ARG A O 1
ATOM 2856 N N . SER A 1 355 ? -11.063 -5.771 -0.727 1.00 45.34 355 SER A N 1
ATOM 2857 C CA . SER A 1 355 ? -10.741 -5.326 0.628 1.00 45.34 355 SER A CA 1
ATOM 2858 C C . SER A 1 355 ? -10.652 -3.804 0.737 1.00 45.34 355 SER A C 1
ATOM 2860 O O . SER A 1 355 ? -11.097 -3.239 1.726 1.00 45.34 355 SER A O 1
ATOM 2862 N N . GLN A 1 356 ? -10.134 -3.098 -0.271 1.00 42.59 356 GLN A N 1
ATOM 2863 C CA . GLN A 1 356 ? -9.901 -1.652 -0.147 1.00 42.59 356 GLN A CA 1
ATOM 2864 C C . GLN A 1 356 ? -11.204 -0.840 -0.224 1.00 42.59 356 GLN A C 1
ATOM 2866 O O . GLN A 1 356 ? -11.441 0.001 0.638 1.00 42.59 356 GLN A O 1
ATOM 2871 N N . GLU A 1 357 ? -12.116 -1.197 -1.134 1.00 42.28 357 GLU A N 1
ATOM 2872 C CA . GLU A 1 357 ? -13.468 -0.621 -1.180 1.00 42.28 357 GLU A CA 1
ATOM 2873 C C . GLU A 1 357 ? -14.282 -0.946 0.080 1.00 42.28 357 GLU A C 1
ATOM 2875 O O . GLU A 1 357 ? -14.994 -0.078 0.570 1.00 42.28 357 GLU A O 1
ATOM 2880 N N . TYR A 1 358 ? -14.146 -2.147 0.661 1.00 41.25 358 TYR A N 1
ATOM 2881 C CA . TYR A 1 358 ? -14.822 -2.519 1.912 1.00 41.25 358 TYR A CA 1
ATOM 2882 C C . TYR A 1 358 ? -14.278 -1.746 3.123 1.00 41.25 358 TYR A C 1
ATOM 2884 O O . TYR A 1 358 ? -15.058 -1.294 3.958 1.00 41.25 358 TYR A O 1
ATOM 2892 N N . TYR A 1 359 ? -12.962 -1.533 3.221 1.00 44.66 359 TYR A N 1
ATOM 2893 C CA . TYR A 1 359 ? -12.366 -0.735 4.298 1.00 44.66 359 TYR A CA 1
ATOM 2894 C C . TYR A 1 359 ? -12.648 0.758 4.161 1.00 44.66 359 TYR A C 1
ATOM 2896 O O . TYR A 1 359 ? -12.948 1.405 5.164 1.00 44.66 359 TYR A O 1
ATOM 2904 N N . GLU A 1 360 ? -12.633 1.295 2.943 1.00 48.91 360 GLU A N 1
ATOM 2905 C CA . GLU A 1 360 ? -13.030 2.677 2.676 1.00 48.91 360 GLU A CA 1
ATOM 2906 C C . GLU A 1 360 ? -14.533 2.884 2.889 1.00 48.91 360 GLU A C 1
ATOM 2908 O O . GLU A 1 360 ? -14.929 3.882 3.491 1.00 48.91 360 GLU A O 1
ATOM 2913 N N . MET A 1 361 ? -15.378 1.926 2.489 1.00 44.38 361 MET A N 1
ATOM 2914 C CA . MET A 1 361 ? -16.813 1.931 2.788 1.00 44.38 361 MET A CA 1
ATOM 2915 C C . MET A 1 361 ? -17.089 1.804 4.280 1.00 44.38 361 MET A C 1
ATOM 2917 O O . MET A 1 361 ? -17.959 2.508 4.774 1.00 44.38 361 MET A O 1
ATOM 2921 N N . ASN A 1 362 ? -16.361 0.966 5.018 1.00 44.34 362 ASN A N 1
ATOM 2922 C CA . ASN A 1 362 ? -16.549 0.811 6.460 1.00 44.34 362 ASN A CA 1
ATOM 2923 C C . ASN A 1 362 ? -15.996 1.992 7.261 1.00 44.34 362 ASN A C 1
ATOM 2925 O O . ASN A 1 362 ? -16.566 2.343 8.295 1.00 44.34 362 ASN A O 1
ATOM 2929 N N . ALA A 1 363 ? -14.916 2.627 6.800 1.00 48.81 363 ALA A N 1
ATOM 2930 C CA . ALA A 1 363 ? -14.423 3.880 7.364 1.00 48.81 363 ALA A CA 1
ATOM 2931 C C . ALA A 1 363 ? -15.439 5.009 7.132 1.00 48.81 363 ALA A C 1
ATOM 2933 O O . ALA A 1 363 ? -15.863 5.648 8.095 1.00 48.81 363 ALA A O 1
ATOM 2934 N N . LYS A 1 364 ? -15.935 5.159 5.894 1.00 55.38 364 LYS A N 1
ATOM 2935 C CA . LYS A 1 364 ? -17.016 6.099 5.556 1.00 55.38 364 LYS A CA 1
ATOM 2936 C C . LYS A 1 364 ? -18.304 5.782 6.317 1.00 55.38 364 LYS A C 1
ATOM 2938 O O . LYS A 1 364 ? -18.949 6.694 6.815 1.00 55.38 364 LYS A O 1
ATOM 2943 N N . ALA A 1 365 ? -18.666 4.510 6.480 1.00 50.62 365 ALA A N 1
ATOM 2944 C CA . ALA A 1 365 ? -19.844 4.094 7.237 1.00 50.62 365 ALA A CA 1
ATOM 2945 C C . ALA A 1 365 ? -19.702 4.431 8.725 1.00 50.62 365 ALA A C 1
ATOM 2947 O O . ALA A 1 365 ? -20.646 4.947 9.311 1.00 50.62 365 ALA A O 1
ATOM 2948 N N . LYS A 1 366 ? -18.529 4.217 9.338 1.00 53.25 366 LYS A N 1
ATOM 2949 C CA . LYS A 1 366 ? -18.258 4.644 10.723 1.00 53.25 366 LYS A CA 1
ATOM 2950 C C . LYS A 1 366 ? -18.379 6.156 10.894 1.00 53.25 366 LYS A C 1
ATOM 2952 O O . LYS A 1 366 ? -18.961 6.598 11.882 1.00 53.25 366 LYS A O 1
ATOM 2957 N N . GLU A 1 367 ? -17.873 6.940 9.946 1.00 60.53 367 GLU A N 1
ATOM 2958 C CA . GLU A 1 367 ? -18.042 8.398 9.947 1.00 60.53 367 GLU A CA 1
ATOM 2959 C C . GLU A 1 367 ? -19.516 8.793 9.789 1.00 60.53 367 GLU A C 1
ATOM 2961 O O . GLU A 1 367 ? -20.013 9.614 10.559 1.00 60.53 367 GLU A O 1
ATOM 2966 N N . PHE A 1 368 ? -20.249 8.145 8.878 1.00 61.03 368 PHE A N 1
ATOM 2967 C CA . PHE A 1 368 ? -21.691 8.331 8.706 1.00 61.03 368 PHE A CA 1
ATOM 2968 C C . PHE A 1 368 ? -22.479 7.984 9.974 1.00 61.03 368 PHE A C 1
ATOM 2970 O O . PHE A 1 368 ? -23.346 8.757 10.373 1.00 61.03 368 PHE A O 1
ATOM 2977 N N . PHE A 1 369 ? -22.165 6.874 10.646 1.00 56.38 369 PHE A N 1
ATOM 2978 C CA . PHE A 1 369 ? -22.807 6.492 11.904 1.00 56.38 369 PHE A CA 1
ATOM 2979 C C . PHE A 1 369 ? -22.493 7.485 13.026 1.00 56.38 369 PHE A C 1
ATOM 2981 O O . PHE A 1 369 ? -23.410 7.877 13.740 1.00 56.38 369 PHE A O 1
ATOM 2988 N N . ALA A 1 370 ? -21.252 7.966 13.144 1.00 69.31 370 ALA A N 1
ATOM 2989 C CA . ALA A 1 370 ? -20.883 8.978 14.137 1.00 69.31 370 ALA A CA 1
ATOM 2990 C C . ALA A 1 370 ? -21.574 10.332 13.881 1.00 69.31 370 ALA A C 1
ATOM 2992 O O . ALA A 1 370 ? -21.981 11.018 14.821 1.00 69.31 370 ALA A O 1
ATOM 2993 N N . ILE A 1 371 ? -21.737 10.719 12.611 1.00 72.75 371 ILE A N 1
ATOM 2994 C CA . ILE A 1 371 ? -22.503 11.909 12.215 1.00 72.75 371 ILE A CA 1
ATOM 2995 C C . ILE A 1 371 ? -23.987 11.717 12.540 1.00 72.75 371 ILE A C 1
ATOM 2997 O O . ILE A 1 371 ? -24.599 12.602 13.135 1.00 72.75 371 ILE A O 1
ATOM 3001 N N . HIS A 1 372 ? -24.555 10.559 12.209 1.00 64.69 372 HIS A N 1
ATOM 3002 C CA . HIS A 1 372 ? -25.958 10.242 12.461 1.00 64.69 372 HIS A CA 1
ATOM 3003 C C . HIS A 1 372 ? -26.268 10.154 13.965 1.00 64.69 372 HIS A C 1
ATOM 3005 O O . HIS A 1 372 ? -27.319 10.601 14.420 1.00 64.69 372 HIS A O 1
ATOM 3011 N N . GLU A 1 373 ? -25.341 9.636 14.770 1.00 69.38 373 GLU A N 1
ATOM 3012 C CA . GLU A 1 373 ? -25.453 9.584 16.228 1.00 69.38 373 GLU A CA 1
ATOM 3013 C C . GLU A 1 373 ? -25.373 10.987 16.848 1.00 69.38 373 GLU A C 1
ATOM 3015 O O . GLU A 1 373 ? -26.204 11.331 17.689 1.00 69.38 373 GLU A O 1
ATOM 3020 N N . LYS A 1 374 ? -24.472 11.853 16.357 1.00 78.44 374 LYS A N 1
ATOM 3021 C CA . LYS A 1 374 ? -24.444 13.278 16.733 1.00 78.44 374 LYS A CA 1
ATOM 3022 C C . LYS A 1 374 ? -25.726 14.011 16.342 1.00 78.44 374 LYS A C 1
ATOM 3024 O O . LYS A 1 374 ? -26.244 14.787 17.142 1.00 78.44 374 LYS A O 1
ATOM 3029 N N . GLN A 1 375 ? -26.253 13.770 15.141 1.00 76.94 375 GLN A N 1
ATOM 3030 C CA . GLN A 1 375 ? -27.526 14.347 14.699 1.00 76.94 375 GLN A CA 1
ATOM 3031 C C . GLN A 1 375 ? -28.675 13.881 15.590 1.00 76.94 375 GLN A C 1
ATOM 3033 O O . GLN A 1 375 ? -29.478 14.702 16.020 1.00 76.94 375 GLN A O 1
ATOM 3038 N N . ARG A 1 376 ? -28.719 12.593 15.941 1.00 77.44 376 ARG A N 1
ATOM 3039 C CA . ARG A 1 376 ? -29.731 12.038 16.843 1.00 77.44 376 ARG A CA 1
ATOM 3040 C C . ARG A 1 376 ? -29.645 12.639 18.247 1.00 77.44 376 ARG A C 1
ATOM 3042 O O . ARG A 1 376 ? -30.675 13.030 18.785 1.00 77.44 376 ARG A O 1
ATOM 3049 N N . GLN A 1 377 ? -28.440 12.793 18.800 1.00 80.06 377 GLN A N 1
ATOM 3050 C CA . GLN A 1 377 ? -28.227 13.477 20.081 1.00 80.06 377 GLN A CA 1
ATOM 3051 C C . GLN A 1 377 ? -28.696 14.935 20.027 1.00 80.06 377 GLN A C 1
ATOM 3053 O O . GLN A 1 377 ? -29.364 15.399 20.946 1.00 80.06 377 GLN A O 1
ATOM 3058 N N . GLN A 1 378 ? -28.406 15.661 18.942 1.00 79.75 378 GLN A N 1
ATOM 3059 C CA . GLN A 1 378 ? -28.904 17.028 18.756 1.00 79.75 378 GLN A CA 1
ATOM 3060 C C . GLN A 1 378 ? -30.433 17.076 18.653 1.00 79.75 378 GLN A C 1
ATOM 3062 O O . GLN A 1 378 ? -31.056 17.965 19.235 1.00 79.75 378 GLN A O 1
ATOM 3067 N N . LEU A 1 379 ? -31.041 16.112 17.959 1.00 85.25 379 LEU A N 1
ATOM 3068 C CA . LEU A 1 379 ? -32.489 16.011 17.801 1.00 85.25 379 LEU A CA 1
ATOM 3069 C C . LEU A 1 379 ? -33.172 15.698 19.138 1.00 85.25 379 LEU A C 1
ATOM 3071 O O . LEU A 1 379 ? -34.127 16.381 19.501 1.00 85.25 379 LEU A O 1
ATOM 3075 N N . GLU A 1 380 ? -32.641 14.760 19.924 1.00 83.50 380 GLU A N 1
ATOM 3076 C CA . GLU A 1 380 ? -33.117 14.463 21.282 1.00 83.50 380 GLU A CA 1
ATOM 3077 C C . GLU A 1 380 ? -33.002 15.682 22.204 1.00 83.50 380 GLU A C 1
ATOM 3079 O O . GLU A 1 380 ? -33.954 16.023 22.907 1.00 83.50 380 GLU A O 1
ATOM 3084 N N . LEU A 1 381 ? -31.882 16.405 22.141 1.00 85.94 381 LEU A N 1
ATOM 3085 C CA . LEU A 1 381 ? -31.655 17.608 22.942 1.00 85.94 381 LEU A CA 1
ATOM 3086 C C . LEU A 1 381 ? -32.583 18.760 22.513 1.00 85.94 381 LEU A C 1
ATOM 3088 O O . LEU A 1 381 ? -33.045 19.535 23.353 1.00 85.94 381 LEU A O 1
ATOM 3092 N N . SER A 1 382 ? -32.916 18.852 21.222 1.00 83.75 382 SER A N 1
ATOM 3093 C CA . SER A 1 382 ? -33.914 19.797 20.706 1.00 83.75 382 SER A CA 1
ATOM 3094 C C . SER A 1 382 ? -35.339 19.434 21.137 1.00 83.75 382 SER A C 1
ATOM 3096 O O . SER A 1 382 ? -36.072 20.309 21.593 1.00 83.75 382 SER A O 1
ATOM 3098 N N . MET A 1 383 ? -35.710 18.148 21.103 1.00 85.00 383 MET A N 1
ATOM 3099 C CA . MET A 1 383 ? -37.014 17.673 21.569 1.00 85.00 383 MET A CA 1
ATOM 3100 C C . MET A 1 383 ? -37.180 17.845 23.078 1.00 85.00 383 MET A C 1
ATOM 3102 O O . MET A 1 383 ? -38.267 18.190 23.533 1.00 85.00 383 MET A O 1
ATOM 3106 N N . MET A 1 384 ? -36.113 17.652 23.857 1.00 86.00 384 MET A N 1
ATOM 3107 C CA . MET A 1 384 ? -36.125 17.903 25.297 1.00 86.00 384 MET A CA 1
ATOM 3108 C C . MET A 1 384 ? -36.383 19.384 25.596 1.00 86.00 384 MET A C 1
ATOM 3110 O O . MET A 1 384 ? -37.283 19.703 26.368 1.00 86.00 384 MET A O 1
ATOM 3114 N N . LYS A 1 385 ? -35.683 20.299 24.911 1.00 87.69 385 LYS A N 1
ATOM 3115 C CA . LYS A 1 385 ? -35.939 21.745 25.027 1.00 87.69 385 LYS A CA 1
ATOM 3116 C C . LYS A 1 385 ? -37.362 22.118 24.615 1.00 87.69 385 LYS A C 1
ATOM 3118 O O . LYS A 1 385 ? -37.978 22.967 25.258 1.00 87.69 385 LYS A O 1
ATOM 3123 N N . LEU A 1 386 ? -37.885 21.487 23.562 1.00 86.94 386 LEU A N 1
ATOM 3124 C CA . LEU A 1 386 ? -39.250 21.719 23.101 1.00 86.94 386 LEU A CA 1
ATOM 3125 C C . LEU A 1 386 ? -40.265 21.261 24.159 1.00 86.94 386 LEU A C 1
ATOM 3127 O O . LEU A 1 386 ? -41.157 22.026 24.510 1.00 86.94 386 LEU A O 1
ATOM 3131 N N . ARG A 1 387 ? -40.085 20.071 24.746 1.00 83.19 387 ARG A N 1
ATOM 3132 C CA . ARG A 1 387 ? -40.924 19.569 25.850 1.00 83.19 387 ARG A CA 1
ATOM 3133 C C . ARG A 1 387 ? -40.884 20.484 27.069 1.00 83.19 387 ARG A C 1
ATOM 3135 O O . ARG A 1 387 ? -41.940 20.831 27.582 1.00 83.19 387 ARG A O 1
ATOM 3142 N N . ASP A 1 388 ? -39.701 20.937 27.474 1.00 87.12 388 ASP A N 1
ATOM 3143 C CA . ASP A 1 388 ? -39.559 21.881 28.586 1.00 87.12 388 ASP A CA 1
ATOM 3144 C C . ASP A 1 388 ? -40.244 23.223 28.291 1.00 87.12 388 ASP A C 1
ATOM 3146 O O . ASP A 1 388 ? -40.838 23.830 29.184 1.00 87.12 388 ASP A O 1
ATOM 3150 N N . SER A 1 389 ? -40.192 23.702 27.042 1.00 83.56 389 SER A N 1
ATOM 3151 C CA . SER A 1 389 ? -40.923 24.911 26.641 1.00 83.56 389 SER A CA 1
ATOM 3152 C C . SER A 1 389 ? -42.439 24.707 26.630 1.00 83.56 389 SER A C 1
ATOM 3154 O O . SER A 1 389 ? -43.157 25.589 27.098 1.00 83.56 389 SER A O 1
ATOM 3156 N N . MET A 1 390 ? -42.925 23.542 26.185 1.00 86.31 390 MET A N 1
ATOM 3157 C CA . MET A 1 390 ? -44.352 23.227 26.203 1.00 86.31 390 MET A CA 1
ATOM 3158 C C . MET A 1 390 ? -44.867 23.105 27.634 1.00 86.31 390 MET A C 1
ATOM 3160 O O . MET A 1 390 ? -45.853 23.755 27.959 1.00 86.31 390 MET A O 1
ATOM 3164 N N . ALA A 1 391 ? -44.149 22.410 28.520 1.00 85.44 391 ALA A N 1
ATOM 3165 C CA . ALA A 1 391 ? -44.512 22.302 29.932 1.00 85.44 391 ALA A CA 1
ATOM 3166 C C . ALA A 1 391 ? -44.570 23.677 30.625 1.00 85.44 391 ALA A C 1
ATOM 3168 O O . ALA A 1 391 ? -45.488 23.960 31.392 1.00 85.44 391 ALA A O 1
ATOM 3169 N N . LYS A 1 392 ? -43.627 24.581 30.316 1.00 87.62 392 LYS A N 1
ATOM 3170 C CA . LYS A 1 392 ? -43.668 25.970 30.807 1.00 87.62 392 LYS A CA 1
ATOM 3171 C C . LYS A 1 392 ? -44.855 26.750 30.243 1.00 87.62 392 LYS A C 1
ATOM 3173 O O . LYS A 1 392 ? -45.447 27.547 30.968 1.00 87.62 392 LYS A O 1
ATOM 3178 N N . SER A 1 393 ? -45.188 26.545 28.969 1.00 81.94 393 SER A N 1
ATOM 3179 C CA . SER A 1 393 ? -46.345 27.192 28.347 1.00 81.94 393 SER A CA 1
ATOM 3180 C C . SER A 1 393 ? -47.666 26.676 28.920 1.00 81.94 393 SER A C 1
ATOM 3182 O O . SER A 1 393 ? -48.533 27.488 29.218 1.00 81.94 393 SER A O 1
ATOM 3184 N N . GLU A 1 394 ? -47.790 25.372 29.180 1.00 83.44 394 GLU A N 1
ATOM 3185 C CA . GLU A 1 394 ? -48.960 24.759 29.817 1.00 83.44 394 GLU A CA 1
ATOM 3186 C C . GLU A 1 394 ? -49.140 25.258 31.252 1.00 83.44 394 GLU A C 1
ATOM 3188 O O . GLU A 1 394 ? -50.245 25.634 31.635 1.00 83.44 394 GLU A O 1
ATOM 3193 N N . ASP A 1 395 ? -48.061 25.344 32.036 1.00 85.69 395 ASP A N 1
ATOM 3194 C CA . ASP A 1 395 ? -48.117 25.889 33.396 1.00 85.69 395 ASP A CA 1
ATOM 3195 C C . ASP A 1 395 ? -48.511 27.379 33.397 1.00 85.69 395 ASP A C 1
ATOM 3197 O O . ASP A 1 395 ? -49.301 27.831 34.231 1.00 85.69 395 ASP A O 1
ATOM 3201 N N . MET A 1 396 ? -48.026 28.155 32.421 1.00 84.44 396 MET A N 1
ATOM 3202 C CA . MET A 1 396 ? -48.439 29.549 32.235 1.00 84.44 396 MET A CA 1
ATOM 3203 C C . MET A 1 396 ? -49.921 29.652 31.849 1.00 84.44 396 MET A C 1
ATOM 3205 O O . MET A 1 396 ? -50.641 30.482 32.406 1.00 84.44 396 MET A O 1
ATOM 3209 N N . LEU A 1 397 ? -50.396 28.779 30.959 1.00 82.06 397 LEU A N 1
ATOM 3210 C CA . LEU A 1 397 ? -51.787 28.737 30.516 1.00 82.06 397 LEU A CA 1
ATOM 3211 C C . LEU A 1 397 ? -52.711 28.348 31.675 1.00 82.06 397 LEU A C 1
ATOM 3213 O O . LEU A 1 397 ? -53.677 29.054 31.941 1.00 82.06 397 LEU A O 1
ATOM 3217 N N . HIS A 1 398 ? -52.352 27.332 32.465 1.00 84.81 398 HIS A N 1
ATOM 3218 C CA . HIS A 1 398 ? -53.075 26.960 33.682 1.00 84.81 398 HIS A CA 1
ATOM 3219 C C . HIS A 1 398 ? -53.135 28.092 34.714 1.00 84.81 398 HIS A C 1
ATOM 3221 O O . HIS A 1 398 ? -54.182 28.294 35.336 1.00 84.81 398 HIS A O 1
ATOM 3227 N N . LYS A 1 399 ? -52.048 28.852 34.894 1.00 87.12 399 LYS A N 1
ATOM 3228 C CA . LYS A 1 399 ? -52.033 30.040 35.765 1.00 87.12 399 LYS A CA 1
ATOM 3229 C C . LYS A 1 399 ? -52.968 31.133 35.250 1.00 87.12 399 LYS A C 1
ATOM 3231 O O . LYS A 1 399 ? -53.737 31.677 36.039 1.00 87.12 399 LYS A O 1
ATOM 3236 N N . MET A 1 400 ? -52.954 31.415 33.946 1.00 83.25 400 MET A N 1
ATOM 3237 C CA . MET A 1 400 ? -53.864 32.386 33.327 1.00 83.25 400 MET A CA 1
ATOM 3238 C C . MET A 1 400 ? -55.328 31.948 33.430 1.00 83.25 400 MET A C 1
ATOM 3240 O O . MET A 1 400 ? -56.178 32.751 33.806 1.00 83.25 400 MET A O 1
ATOM 3244 N N . THR A 1 401 ? -55.633 30.672 33.177 1.00 85.25 401 THR A N 1
ATOM 3245 C CA . THR A 1 401 ? -56.991 30.131 33.310 1.00 85.25 401 THR A CA 1
ATOM 3246 C C . THR A 1 401 ? -57.485 30.212 34.753 1.00 85.25 401 THR A C 1
ATOM 3248 O O . THR A 1 401 ? -58.613 30.637 34.984 1.00 85.25 401 THR A O 1
ATOM 3251 N N . ARG A 1 402 ? -56.647 29.872 35.745 1.00 81.94 402 ARG A N 1
ATOM 3252 C CA . ARG A 1 402 ? -57.003 30.018 37.168 1.00 81.94 402 ARG A CA 1
ATOM 3253 C C . ARG A 1 402 ? -57.271 31.473 37.544 1.00 81.94 402 ARG A C 1
ATOM 3255 O O . ARG A 1 402 ? -58.281 31.743 38.184 1.00 81.94 402 ARG A O 1
ATOM 3262 N N . ALA A 1 403 ? -56.415 32.396 37.105 1.00 81.56 403 ALA A N 1
ATOM 3263 C CA . ALA A 1 403 ? -56.602 33.824 37.349 1.00 81.56 403 ALA A CA 1
ATOM 3264 C C . ALA A 1 403 ? -57.900 34.357 36.713 1.00 81.56 403 ALA A C 1
ATOM 3266 O O . ALA A 1 403 ? -58.612 35.135 37.346 1.00 81.56 403 ALA A O 1
ATOM 3267 N N . SER A 1 404 ? -58.248 33.900 35.504 1.00 82.19 404 SER A N 1
ATOM 3268 C CA . SER A 1 404 ? -59.514 34.252 34.847 1.00 82.19 404 SER A CA 1
ATOM 3269 C C . SER A 1 404 ? -60.721 33.714 35.617 1.00 82.19 404 SER A C 1
ATOM 3271 O O . SER A 1 404 ? -61.635 34.470 35.919 1.00 82.19 404 SER A O 1
ATOM 3273 N N . ILE A 1 405 ? -60.697 32.438 36.024 1.00 85.44 405 ILE A N 1
ATOM 3274 C CA . ILE A 1 405 ? -61.779 31.829 36.816 1.00 85.44 405 ILE A CA 1
ATOM 3275 C C . ILE A 1 405 ? -61.964 32.563 38.153 1.00 85.44 405 ILE A C 1
ATOM 3277 O O . ILE A 1 405 ? -63.091 32.757 38.611 1.00 85.44 405 ILE A O 1
ATOM 3281 N N . GLU A 1 406 ? -60.877 32.982 38.805 1.00 82.81 406 GLU A N 1
ATOM 3282 C CA . GLU A 1 406 ? -60.952 33.768 40.040 1.00 82.81 406 GLU A CA 1
ATOM 3283 C C . GLU A 1 406 ? -61.525 35.173 39.818 1.00 82.81 406 GLU A C 1
ATOM 3285 O O . GLU A 1 406 ? -62.316 35.640 40.646 1.00 82.81 406 GLU A O 1
ATOM 3290 N N . ALA A 1 407 ? -61.174 35.829 38.709 1.00 82.12 407 ALA A N 1
ATOM 3291 C CA . ALA A 1 407 ? -61.746 37.115 38.320 1.00 82.12 407 ALA A CA 1
ATOM 3292 C C . ALA A 1 407 ? -63.255 36.995 38.049 1.00 82.12 407 ALA A C 1
ATOM 3294 O O . ALA A 1 407 ? -64.036 37.740 38.646 1.00 82.12 407 ALA A O 1
ATOM 3295 N N . ASP A 1 408 ? -63.671 35.992 37.274 1.00 82.12 408 ASP A N 1
ATOM 3296 C CA . ASP A 1 408 ? -65.078 35.714 36.967 1.00 82.12 408 ASP A CA 1
ATOM 3297 C C . ASP A 1 408 ? -65.869 35.388 38.241 1.00 82.12 408 ASP A C 1
ATOM 3299 O O . ASP A 1 408 ? -66.966 35.902 38.466 1.00 82.12 408 ASP A O 1
ATOM 3303 N N . LYS A 1 409 ? -65.289 34.595 39.152 1.00 81.94 409 LYS A N 1
ATOM 3304 C CA . LYS A 1 409 ? -65.895 34.282 40.455 1.00 81.94 409 LYS A CA 1
ATOM 3305 C C . LYS A 1 409 ? -66.059 35.530 41.323 1.00 81.94 409 LYS A C 1
ATOM 3307 O O . LYS A 1 409 ? -67.034 35.638 42.071 1.00 81.94 409 LYS A O 1
ATOM 3312 N N . LYS A 1 410 ? -65.114 36.470 41.260 1.00 82.31 410 LYS A N 1
ATOM 3313 C CA . LYS A 1 410 ? -65.183 37.744 41.986 1.00 82.31 410 LYS A CA 1
ATOM 3314 C C . LYS A 1 410 ? -66.246 38.667 41.390 1.00 82.31 410 LYS A C 1
ATOM 3316 O O . LYS A 1 410 ? -66.976 39.301 42.151 1.00 82.31 410 LYS A O 1
ATOM 3321 N N . GLU A 1 411 ? -66.372 38.708 40.067 1.00 80.12 411 GLU A N 1
ATOM 3322 C CA . GLU A 1 411 ? -67.417 39.467 39.377 1.00 80.12 411 GLU A CA 1
ATOM 3323 C C . GLU A 1 411 ? -68.812 38.893 39.656 1.00 80.12 411 GLU A C 1
ATOM 3325 O O . GLU A 1 411 ? -69.716 39.639 40.029 1.00 80.12 411 GLU A O 1
ATOM 3330 N N . LEU A 1 412 ? -68.975 37.568 39.590 1.00 78.25 412 LEU A N 1
ATOM 3331 C CA . LEU A 1 412 ? -70.215 36.876 39.954 1.00 78.25 412 LEU A CA 1
ATOM 3332 C C . LEU A 1 412 ? -70.614 37.144 41.404 1.00 78.25 412 LEU A C 1
ATOM 3334 O O . LEU A 1 412 ? -71.768 37.461 41.663 1.00 78.25 412 LEU A O 1
ATOM 3338 N N . LYS A 1 413 ? -69.669 37.101 42.354 1.00 75.12 413 LYS A N 1
ATOM 3339 C CA . LYS A 1 413 ? -69.942 37.480 43.752 1.00 75.12 413 LYS A CA 1
ATOM 3340 C C . LYS A 1 413 ? -70.376 38.938 43.896 1.00 75.12 413 LYS A C 1
ATOM 3342 O O . LYS A 1 413 ? -71.184 39.241 44.767 1.00 75.12 413 LYS A O 1
ATOM 3347 N N . LYS A 1 414 ? -69.834 39.844 43.078 1.00 76.00 414 LYS A N 1
ATOM 3348 C CA . LYS A 1 414 ? -70.222 41.260 43.084 1.00 76.00 414 LYS A CA 1
ATOM 3349 C C . LYS A 1 414 ? -71.628 41.454 42.510 1.00 76.00 414 LYS A C 1
ATOM 3351 O O . LYS A 1 414 ? -72.396 42.216 43.081 1.00 76.00 414 LYS A O 1
ATOM 3356 N N . LYS A 1 415 ? -71.974 40.731 41.438 1.00 73.88 415 LYS A N 1
ATOM 3357 C CA . LYS A 1 415 ? -73.333 40.701 40.875 1.00 73.88 415 LYS A CA 1
ATOM 3358 C C . LYS A 1 415 ? -74.333 40.080 41.853 1.00 73.88 415 LYS A C 1
ATOM 3360 O O . LYS A 1 415 ? -75.396 40.644 42.039 1.00 73.88 415 LYS A O 1
ATOM 3365 N N . LEU A 1 416 ? -73.972 38.987 42.530 1.00 65.69 416 LEU A N 1
ATOM 3366 C CA . LEU A 1 416 ? -74.824 38.331 43.528 1.00 65.69 416 LEU A CA 1
ATOM 3367 C C . LEU A 1 416 ? -75.123 39.245 44.727 1.00 65.69 416 LEU A C 1
ATOM 3369 O O . LEU A 1 416 ? -76.265 39.322 45.149 1.00 65.69 416 LEU A O 1
ATOM 3373 N N . LYS A 1 417 ? -74.128 39.999 45.218 1.00 63.97 417 LYS A N 1
ATOM 3374 C CA . LYS A 1 417 ? -74.351 41.013 46.263 1.00 63.97 417 LYS A CA 1
ATOM 3375 C C . LYS A 1 417 ? -75.294 42.134 45.824 1.00 63.97 417 LYS A C 1
ATOM 3377 O O . LYS A 1 417 ? -76.073 42.595 46.639 1.00 63.97 417 LYS A O 1
ATOM 3382 N N . LEU A 1 418 ? -75.239 42.541 44.553 1.00 58.44 418 LEU A N 1
ATOM 3383 C CA . LEU A 1 418 ? -76.194 43.510 44.006 1.00 58.44 418 LEU A CA 1
ATOM 3384 C C . LEU A 1 418 ? -77.633 42.968 44.025 1.00 58.44 418 LEU A C 1
ATOM 3386 O O . LEU A 1 418 ? -78.557 43.728 44.259 1.00 58.44 418 LEU A O 1
ATOM 3390 N N . PHE A 1 419 ? -77.816 41.662 43.801 1.00 57.34 419 PHE A N 1
ATOM 3391 C CA . PHE A 1 419 ? -79.134 41.025 43.864 1.00 57.34 419 PHE A CA 1
ATOM 3392 C C . PHE A 1 419 ? -79.646 40.815 45.296 1.00 57.34 419 PHE A C 1
ATOM 3394 O O . PHE A 1 419 ? -80.855 40.838 45.489 1.00 57.34 419 PHE A O 1
ATOM 3401 N N . ASP A 1 420 ? -78.769 40.629 46.288 1.00 55.97 420 ASP A N 1
ATOM 3402 C CA . ASP A 1 420 ? -79.176 40.548 47.702 1.00 55.97 420 ASP A CA 1
ATOM 3403 C C . ASP A 1 420 ? -79.636 41.913 48.252 1.00 55.97 420 ASP A C 1
ATOM 3405 O O . ASP A 1 420 ? -80.523 41.956 49.103 1.00 55.97 420 ASP A O 1
ATOM 3409 N N . ASP A 1 421 ? -79.082 43.020 47.742 1.00 55.12 421 ASP A N 1
ATOM 3410 C CA . ASP A 1 421 ? -79.461 44.382 48.147 1.00 55.12 421 ASP A CA 1
ATOM 3411 C C . ASP A 1 421 ? -80.793 44.857 47.511 1.00 55.12 421 ASP A C 1
ATOM 3413 O O . ASP A 1 421 ? -81.407 45.793 48.020 1.00 55.12 421 ASP A O 1
ATOM 3417 N N . ASP A 1 422 ? -81.281 44.187 46.456 1.00 52.31 422 ASP A N 1
ATOM 3418 C CA . ASP A 1 422 ? -82.539 44.510 45.751 1.00 52.31 422 ASP A CA 1
ATOM 3419 C C . ASP A 1 422 ? -83.749 43.657 46.205 1.00 52.31 422 ASP A C 1
ATOM 3421 O O . ASP A 1 422 ? -84.864 43.829 45.703 1.00 52.31 422 ASP A O 1
ATOM 3425 N N . ILE A 1 423 ? -83.580 42.743 47.172 1.00 53.38 423 ILE A N 1
ATOM 3426 C CA . ILE A 1 423 ? -84.705 42.013 47.783 1.00 53.38 423 ILE A CA 1
ATOM 3427 C C . ILE A 1 423 ? -85.166 42.771 49.035 1.00 53.38 423 ILE A C 1
ATOM 3429 O O . ILE A 1 423 ? -84.949 42.352 50.175 1.00 53.38 423 ILE A O 1
ATOM 3433 N N . GLU A 1 424 ? -85.878 43.880 48.832 1.00 54.44 424 GLU A N 1
ATOM 3434 C CA . GLU A 1 424 ? -86.817 44.358 49.846 1.00 54.44 424 GLU A CA 1
ATOM 3435 C C . GLU A 1 424 ? -87.936 43.321 49.970 1.00 54.44 424 GLU A C 1
ATOM 3437 O O . GLU A 1 424 ? -88.883 43.296 49.186 1.00 54.44 424 GLU A O 1
ATOM 3442 N N . VAL A 1 425 ? -87.817 42.424 50.953 1.00 54.19 425 VAL A N 1
ATOM 3443 C CA . VAL A 1 425 ? -88.930 41.569 51.375 1.00 54.19 425 VAL A CA 1
ATOM 3444 C C . VAL A 1 425 ? -90.037 42.499 51.879 1.00 54.19 425 VAL A C 1
ATOM 3446 O O . VAL A 1 425 ? -89.850 43.116 52.932 1.00 54.19 425 VAL A O 1
ATOM 3449 N N . PRO A 1 426 ? -91.184 42.615 51.186 1.00 55.22 426 PRO A N 1
ATOM 3450 C CA . PRO A 1 426 ? -92.229 43.531 51.610 1.00 55.22 426 PRO A CA 1
ATOM 3451 C C . PRO A 1 426 ? -92.768 43.104 52.981 1.00 55.22 426 PRO A C 1
ATOM 3453 O O . PRO A 1 426 ? -92.985 41.914 53.238 1.00 55.22 426 PRO A O 1
ATOM 3456 N N . ASP A 1 427 ? -93.014 44.074 53.862 1.00 55.91 427 ASP A N 1
ATOM 3457 C CA . ASP A 1 427 ? -93.301 43.862 55.291 1.00 55.91 427 ASP A CA 1
ATOM 3458 C C . ASP A 1 427 ? -94.517 42.966 55.609 1.00 55.91 427 ASP A C 1
ATOM 3460 O O . ASP A 1 427 ? -94.694 42.544 56.754 1.00 55.91 427 ASP A O 1
ATOM 3464 N N . PHE A 1 428 ? -95.336 42.589 54.621 1.00 58.00 428 PHE A N 1
ATOM 3465 C CA . PHE A 1 428 ? -96.445 41.656 54.831 1.00 58.00 428 PHE A CA 1
ATOM 3466 C C . PHE A 1 428 ? -96.004 40.194 55.040 1.00 58.00 428 PHE A C 1
ATOM 3468 O O . PHE A 1 428 ? -96.800 39.396 55.532 1.00 58.00 428 PHE A O 1
ATOM 3475 N N . ILE A 1 429 ? -94.754 39.829 54.723 1.00 58.97 429 ILE A N 1
ATOM 3476 C CA . ILE A 1 429 ? -94.247 38.453 54.900 1.00 58.97 429 ILE A CA 1
ATOM 3477 C C . ILE A 1 429 ? -93.704 38.212 56.327 1.00 58.97 429 ILE A C 1
ATOM 3479 O O . ILE A 1 429 ? -93.678 37.077 56.795 1.00 58.97 429 ILE A O 1
ATOM 3483 N N . LYS A 1 430 ? -93.369 39.260 57.097 1.00 54.50 430 LYS A N 1
ATOM 3484 C CA . LYS A 1 430 ? -92.796 39.134 58.460 1.00 54.50 430 LYS A CA 1
ATOM 3485 C C . LYS A 1 430 ? -93.813 38.839 59.579 1.00 54.50 430 LYS A C 1
ATOM 3487 O O . LYS A 1 430 ? -93.451 38.856 60.753 1.00 54.50 430 LYS A O 1
ATOM 3492 N N . LYS A 1 431 ? -95.078 38.537 59.261 1.00 53.84 431 LYS A N 1
ATOM 3493 C CA . LYS A 1 431 ? -96.107 38.138 60.244 1.00 53.84 431 LYS A CA 1
ATOM 3494 C C . LYS A 1 431 ? -96.705 36.763 59.937 1.00 53.84 431 LYS A C 1
ATOM 3496 O O . LYS A 1 431 ? -97.860 36.669 59.533 1.00 53.84 431 LYS A O 1
ATOM 3501 N N . ARG A 1 432 ? -95.932 35.701 60.182 1.00 47.41 432 ARG A N 1
ATOM 3502 C CA . ARG A 1 432 ? -96.400 34.383 60.670 1.00 47.41 432 ARG A CA 1
ATOM 3503 C C . ARG A 1 432 ? -95.226 33.402 60.732 1.00 47.41 432 ARG A C 1
ATOM 3505 O O . ARG A 1 432 ? -94.865 32.836 59.707 1.00 47.41 432 ARG A O 1
ATOM 3512 N N . ALA A 1 433 ? -94.684 33.219 61.931 1.00 41.34 433 ALA A N 1
ATOM 3513 C CA . ALA A 1 433 ? -94.187 31.967 62.516 1.00 41.34 433 ALA A CA 1
ATOM 3514 C C . ALA A 1 433 ? -93.437 32.325 63.800 1.00 41.34 433 ALA A C 1
ATOM 3516 O O . ALA A 1 433 ? -92.420 33.044 63.689 1.00 41.34 433 ALA A O 1
#

Foldseek 3Di:
DDDKDKWKDWPVDVPDTDPDDWDAFDKDWDAKDKAKDQDDPVPPDPAIKMKIKTKIKTQHDDDPDDQQATQDVNDGDRDDNGDIIIMIMIIIDGPVVSLVVVCVVDDPCNVRVVVNSVVNVCVVVCCVPPPVDPPPLLLCQLLVLCVVLVHDLVNLCVLLVHDSVVSVCSNVVVDPDDLVVLVSSCVSSVHDSCSSRDDQDWAFAFWEAEQADWDDDPPDIRGHQWTDGPPPDPDDRDIFGDDPVPDDPQKYKHAYPYPPFPLHQKIWIWGFDPDDDPDQAQAWKKFWAAAVVVVVVVDDRTTIGTARWHQDPPRKIWGARNTPPHPGGTGDTDDTPGIIGGPDIGHSCVRDVPDPVVVVVVVVVVVVVVVVVVVVVVVVVVVVVVVVVVVVVVVVVVVVVVVVVVVVVVVVVVVVVVVVVPPPPDPVVVPDD

Secondary structure (DSSP, 8-state):
-PPPEEEEEETTSTT--BSSPPPSEEEEEEEEEEEEE---TTTT-SS-EEEEEEEEEEEE---SSS--EEEETTEEEE--TT--EEEEEEEEEEHHHHHHHHHHH-STTHHHHHHHHHHHHHHHHHHHHS-SS----HHHHHHHHHHHTT--HHHHHHHTT--HHHHHHHHTTSSPPPHHHHHHHHHHHTS-HHHHHSPPPEEEEEEEE-SSS-EEETTEEEPTTBEEEGGGSTT---EEEPPTTT--TTEEEEEE--TT-TTTTEEEEEE--SS--S--TTSEEEEEEE-HHHHHTTS-SEEEEEEEEEEETTTEEEEEPS-TT-S-SEEEES--SEEEEEEEEEEHHHHSSSHHHHHHHHHHHHHHHHHHHHHHHHHHHHHHHHHHHHHHHHHHHHHHHHHHHHHHHHHHHHHHHHHHHT----TTSSS--

Sequence (433 aa):
MKKLEVSWSVEYLKDFSSKNEPTGVVKKLEDFQIDFQLPTLLSGLKEEHATVYIRYTFKPAPFPDAKTGVLVNNYLKKIHPRTEINCTQKIYGKSGEVYAFVLDKINAARDLFISSWNIAKNRKYKAMIGVPFPQAKTNEKLLEKVTEHGMTPKRFAEKLDKDYSNLFRELKGQKQFSLQQALDYAKALDCDPVELLFEKTRCDVWGYVDLYNSNELGDETFNPCQIYPAANVTNNIGSVVVPRDIYTPNIKAIRISCEGSHMDRHYAFYRKTDVAKSSMNGKLVVVGKEDPRLEEFGYEPTSYWFGIYDIAKGGVQTIYNPDRFAKTEKAVKGPFTFVAEVISVMSENALTKRSQEYYEMNAKAKEFFAIHEKQRQQLELSMMKLRDSMAKSEDMLHKMTRASIEADKKELKKKLKLFDDDIEVPDFIKKRA